Protein AF-A0A9Y3VP28-F1 (afdb_monomer_lite)

Sequence (694 aa):
MRWFGFGFNAFGQICVQEKSGRGESSSAPHQVKISHPAELSSHVDRSRCCLKTSQIRVSWSRRASLHLEGDSCLSLAGFGESVSSEDCGISKIESRGCKDVFISESHLTLAFPDRIETWDLQKREKSPSWSMDIKTDAEGSDVNLPLVPGGYIALKPPFYCTLPGHLKARSLALGAEHAVLLTATGAVYSWGLGSHGQLGHGVLTSEEEPRVVEALWGMPMTHVATGGWHSACISDGGDLYVWGWNESGQLGLPSRGLRKSQQKTSQQTGELCCDTSTPPDEKLKEEEEHEDVFISIQAFPALLDVSSSCEIRAVSCGSRHTAAVTNSNMSIQFVYSHQHFVTDVYRISGNNSAKNSASTKFDTAIQGGWADRMARGIFRYHLGDLKTRVLLGSHGYVAQLNIQRGIERRKPQEIMSIKQEFNAKQFNFNKIKHDEIIFEMIKDKKGGSPLTNNAECPQPQKMVVLVNVSPLEFGHCLFVPDPAHCHPQILTKFAIHVGIEAVLLSSDSGFRVGFNSLGAFASVNHLHLHGYYLDHPLKIESKPVKPLCPEKGFYRILDFPAGFLFYAESEEVEKVAQTICEVTDFLVNDNIAHNLFLTRGSPACVQTQGEKDFCSRKGVRVALWPRISCFGAKEESAFNVALCELAGHLPFKSKKDFERMTEKDVVDVIQSYLLPEDEFHQLEQQLTEHLLCS

pLDDT: mean 76.48, std 22.38, range [27.64, 98.75]

Secondary structure (DSSP, 8-state):
--EEEEEETTTS---------S-----PPPP-EEEEEEE-------SSS----------S--EEEEE-SSS-EEEEE---TTS-TTTSTTTT---TT--EEEE-SSEEEEE-SSEEEEEETTS--SS-SEEEE----SS----PPPPPTT----------PPPPTTS-EEEEEE-SSEEEEEETTS-EEEEE--TTSTT-SSS---EEEEEE-GGGTTS-EEEEEE-SSEEEEEETT--EEEEEE-TTSTTSS--GGGHHHHHHHTTSS--------------------------SEEEEEEEE-S-TTPPEEEEEE-SSEEEEEE-S-S--EEEE-GGG----EE---SS-----SPPPHHHHHHHHHHHHHHHTT-SSS---PPEEEEPSSSS--EEEE-HHHHHHSPPPP----TTPPP-TTS--GGG--GGGEEEEEEE--TTS------S-------EEEEE-SS-SSTT-EEEEE-GGG---SS--HHHHHHHHHHHHH---TTEEEEEE-TTTT--SSS--EEEEE-SS--GGGT--EEEEEGGGTEEEE-SSSS-EEEEE-TTTHHHHHHHHHHHHHHHHHTT-EEEEEEEEE--S---S--TTGGGEE-EEEEEEEEE----S----SSS--SHHHHHTEEEES-HHHHHH--HHHHHHHHHTTBPPHHHHHHHHHHHHHHHHH-

Foldseek 3Di:
DWKWKFFKCQFLQQDPPDDDDDDDDDDDRDIDGGQAIDTDDPDDDDPPPDRDRDDRDRAFDWDWDWDDPPFTDIDIDHDDPVADCVRQLPVQPRQGQFDDWDDEPFWIWTHHPFKIFIAGSVDNDNGGPDMDTDDPDDDDDDDDDDDDPDDDDPDPDPDDDDADPVQQFDDWEDAQFKIWTAGPQQWIWMFGQQCFLQRQCQDRHGHHHTDTNVLCPPFRWDDKEYAHFKIWTATPQQWIWIWGFCCRSQRSFAHPPPPPPVVVVVVPPPDDDDDDDDDDDDDDDPPPPPPDDHDRGGNHTDTGCSDPFWRWDDKYYYHTMIMTDTDPLGFPEAEDELVLFDQWAFDDPDPDPPPDDPWGPLRCLLQVLQVVCLVVVVAQDRDDDWDWDFFDDDQRFIETEDQCLLPRPDAFDFFDFLPDDQDPVDDFPVPDDSSQWRHKYFYDPVPDDDDDDDDDPPDGWIWTKGADSSALARSKIKTATPRVVQAFQADDLVNQLVQFVSQRSTSAQQWKKKGWTQLQPDRHGGHIIIIHGDPDDGCLQEFAWADLDVVQQWTWGPPAQTWIKGKDASVCSSSNSVLVNLLSVVCSVVRWTKMKMKGQHDGNDDDDDDPPPRGTRRIIMIIMAGWGGDGDDDSPDQFRLHRQLSRRYGHGNDPVCSVPDHVVNSVVVNVVTGDDPVVSVVSSVVSSVSVVVD

Radius of gyration: 34.88 Å; chains: 1; bounding box: 85×85×104 Å

Organism: NCBI:txid303518

Structure (mmCIF, N/CA/C/O backbone):
data_AF-A0A9Y3VP28-F1
#
_entry.id   AF-A0A9Y3VP28-F1
#
loop_
_atom_site.group_PDB
_atom_site.id
_atom_site.type_symbol
_atom_site.label_atom_id
_atom_site.label_alt_id
_atom_site.label_comp_id
_atom_site.label_asym_id
_atom_site.label_entity_id
_atom_site.label_seq_id
_atom_site.pdbx_PDB_ins_code
_atom_site.Cartn_x
_atom_site.Cartn_y
_atom_site.Cartn_z
_atom_site.occupancy
_atom_site.B_iso_or_equiv
_atom_site.auth_seq_id
_atom_site.auth_comp_id
_atom_site.auth_asym_id
_atom_site.auth_atom_id
_atom_site.pdbx_PDB_model_num
ATOM 1 N N . MET A 1 1 ? 5.909 8.500 -18.424 1.00 52.12 1 MET A N 1
ATOM 2 C CA . MET A 1 1 ? 7.039 8.067 -19.268 1.00 52.12 1 MET A CA 1
ATOM 3 C C . MET A 1 1 ? 7.950 9.262 -19.455 1.00 52.12 1 MET A C 1
ATOM 5 O O . MET A 1 1 ? 7.514 10.234 -20.065 1.00 52.12 1 MET A O 1
ATOM 9 N N . ARG A 1 2 ? 9.136 9.250 -18.841 1.00 63.88 2 ARG A N 1
ATOM 10 C CA . ARG A 1 2 ? 10.119 10.323 -19.034 1.00 63.88 2 ARG A CA 1
ATOM 11 C C . ARG A 1 2 ? 10.974 9.985 -20.251 1.00 63.88 2 ARG A C 1
ATOM 13 O O . ARG A 1 2 ? 11.224 8.810 -20.527 1.00 63.88 2 ARG A O 1
ATOM 20 N N . TRP A 1 3 ? 11.368 11.016 -20.983 1.00 70.00 3 TRP A N 1
ATOM 21 C CA . TRP A 1 3 ? 12.233 10.910 -22.152 1.00 70.00 3 TRP A CA 1
ATOM 22 C C . TRP A 1 3 ? 13.555 11.567 -21.819 1.00 70.00 3 TRP A C 1
ATOM 24 O O . TRP A 1 3 ? 13.565 12.687 -21.317 1.00 70.00 3 TRP A O 1
ATOM 34 N N . PHE A 1 4 ? 14.648 10.888 -22.125 1.00 69.88 4 PHE A N 1
ATOM 35 C CA . PHE A 1 4 ? 15.988 11.417 -21.946 1.00 69.88 4 PHE A CA 1
ATOM 36 C C . PHE A 1 4 ? 16.712 11.452 -23.278 1.00 69.88 4 PHE A C 1
ATOM 38 O O . PHE A 1 4 ? 16.564 10.548 -24.103 1.00 69.88 4 PHE A O 1
ATOM 45 N N . GLY A 1 5 ? 17.487 12.511 -23.484 1.00 71.62 5 GLY A N 1
ATOM 46 C CA . GLY A 1 5 ? 18.203 12.755 -24.723 1.00 71.62 5 GLY A CA 1
ATOM 47 C C . GLY A 1 5 ? 19.582 13.357 -24.487 1.00 71.62 5 GLY A C 1
ATOM 48 O O . GLY A 1 5 ? 19.728 14.261 -23.667 1.00 71.62 5 GLY A O 1
ATOM 49 N N . PHE A 1 6 ? 20.588 12.873 -25.217 1.00 75.06 6 PHE A N 1
ATOM 50 C CA . PHE A 1 6 ? 21.959 13.393 -25.181 1.00 75.06 6 PHE A CA 1
ATOM 51 C C . PHE A 1 6 ? 22.662 13.204 -26.535 1.00 75.06 6 PHE A C 1
ATOM 53 O O . PHE A 1 6 ? 22.287 12.349 -27.336 1.00 75.06 6 PHE A O 1
ATOM 60 N N . GLY A 1 7 ? 23.654 14.045 -26.826 1.00 64.38 7 GLY A N 1
ATOM 61 C CA . GLY A 1 7 ? 24.364 14.109 -28.103 1.00 64.38 7 GLY A CA 1
ATOM 62 C C . GLY A 1 7 ? 24.171 15.413 -28.883 1.00 64.38 7 GLY A C 1
ATOM 63 O O . GLY A 1 7 ? 23.608 16.400 -28.398 1.00 64.38 7 GLY A O 1
ATOM 64 N N . PHE A 1 8 ? 24.670 15.434 -30.117 1.00 61.00 8 PHE A N 1
ATOM 65 C CA . PHE A 1 8 ? 24.697 16.615 -30.979 1.00 61.00 8 PHE A CA 1
ATOM 66 C C . PHE A 1 8 ? 23.400 16.760 -31.778 1.00 61.00 8 PHE A C 1
ATOM 68 O O . PHE A 1 8 ? 22.996 15.830 -32.477 1.00 61.00 8 PHE A O 1
ATOM 75 N N . ASN A 1 9 ? 22.778 17.945 -31.716 1.00 55.66 9 ASN A N 1
ATOM 76 C CA . ASN A 1 9 ? 21.536 18.292 -32.420 1.00 55.66 9 ASN A CA 1
ATOM 77 C C . ASN A 1 9 ? 20.401 17.266 -32.242 1.00 55.66 9 ASN A C 1
ATOM 79 O O . ASN A 1 9 ? 19.525 17.165 -33.098 1.00 55.66 9 ASN A O 1
ATOM 83 N N . ALA A 1 10 ? 20.402 16.538 -31.123 1.00 48.44 10 ALA A N 1
ATOM 84 C CA . ALA A 1 10 ? 19.583 15.351 -30.903 1.00 48.44 10 ALA A CA 1
ATOM 85 C C . ALA A 1 10 ? 18.075 15.557 -31.168 1.00 48.44 10 ALA A C 1
ATOM 87 O O . ALA A 1 10 ? 17.407 14.625 -31.600 1.00 48.44 10 ALA A O 1
ATOM 88 N N . PHE A 1 11 ? 17.543 16.775 -30.957 1.00 51.47 11 PHE A N 1
ATOM 89 C CA . PHE A 1 11 ? 16.101 17.063 -31.066 1.00 51.47 11 PHE A CA 1
ATOM 90 C C . PHE A 1 11 ? 15.734 18.443 -31.639 1.00 51.47 11 PHE A C 1
ATOM 92 O O . PHE A 1 11 ? 14.624 18.906 -31.410 1.00 51.47 11 PHE A O 1
ATOM 99 N N . GLY A 1 12 ? 16.630 19.156 -32.330 1.00 40.94 12 GLY A N 1
ATOM 100 C CA . GLY A 1 12 ? 16.311 20.418 -33.038 1.00 40.94 12 GLY A CA 1
ATOM 101 C C . GLY A 1 12 ? 15.621 21.573 -32.263 1.00 40.94 12 GLY A C 1
ATOM 102 O O . GLY A 1 12 ? 15.287 22.570 -32.890 1.00 40.94 12 GLY A O 1
ATOM 103 N N . GLN A 1 13 ? 15.387 21.479 -30.946 1.00 41.22 13 GLN A N 1
ATOM 104 C CA . GLN A 1 13 ? 14.419 22.325 -30.214 1.00 41.22 13 GLN A CA 1
ATOM 105 C C . GLN A 1 13 ? 14.938 23.079 -28.997 1.00 41.22 13 GLN A C 1
ATOM 107 O O . GLN A 1 13 ? 14.174 23.814 -28.373 1.00 41.22 13 GLN A O 1
ATOM 112 N N . ILE A 1 14 ? 16.216 22.974 -28.650 1.00 41.81 14 ILE A N 1
ATOM 113 C CA . ILE A 1 14 ? 16.781 23.843 -27.610 1.00 41.81 14 ILE A CA 1
ATOM 114 C C . ILE A 1 14 ? 17.159 25.175 -28.272 1.00 41.81 14 ILE A C 1
ATOM 116 O O . ILE A 1 14 ? 18.320 25.553 -28.363 1.00 41.81 14 ILE A O 1
ATOM 120 N N . CYS A 1 15 ? 16.167 25.880 -28.817 1.00 36.12 15 CYS A N 1
ATOM 121 C CA . CYS A 1 15 ? 16.351 27.254 -29.260 1.00 36.12 15 CYS A CA 1
ATOM 122 C C . CYS A 1 15 ? 16.294 28.142 -28.014 1.00 36.12 15 CYS A C 1
ATOM 124 O O . CYS A 1 15 ? 15.216 28.394 -27.472 1.00 36.12 15 CYS A O 1
ATOM 126 N N . VAL A 1 16 ? 17.443 28.639 -27.554 1.00 35.09 16 VAL A N 1
ATOM 127 C CA . VAL A 1 16 ? 17.457 29.812 -26.676 1.00 35.09 16 VAL A CA 1
ATOM 128 C C . VAL A 1 16 ? 17.058 30.996 -27.559 1.00 35.09 16 VAL A C 1
ATOM 130 O O . VAL A 1 16 ? 17.875 31.520 -28.308 1.00 35.09 16 VAL A O 1
ATOM 133 N N . GLN A 1 17 ? 15.779 31.382 -27.550 1.00 36.81 17 GLN A N 1
ATOM 134 C CA . GLN A 1 17 ? 15.398 32.699 -28.057 1.00 36.81 17 GLN A CA 1
ATOM 135 C C . GLN A 1 17 ? 15.939 33.739 -27.074 1.00 36.81 17 GLN A C 1
ATOM 137 O O . GLN A 1 17 ? 15.264 34.100 -26.109 1.00 36.81 17 GLN A O 1
ATOM 142 N N . GLU A 1 18 ? 17.154 34.227 -27.307 1.00 35.38 18 GLU A N 1
ATOM 143 C CA . GLU A 1 18 ? 17.530 35.523 -26.760 1.00 35.38 18 GLU A CA 1
ATOM 144 C C . GLU A 1 18 ? 16.693 36.595 -27.460 1.00 35.38 18 GLU A C 1
ATOM 146 O O . GLU A 1 18 ? 16.538 36.608 -28.685 1.00 35.38 18 GLU A O 1
ATOM 151 N N . LYS A 1 19 ? 16.087 37.479 -26.664 1.00 38.44 19 LYS A N 1
ATOM 152 C CA . LYS A 1 19 ? 15.400 38.665 -27.172 1.00 38.44 19 LYS A CA 1
ATOM 153 C C . LYS A 1 19 ? 16.420 39.522 -27.925 1.00 38.44 19 LYS A C 1
ATOM 155 O O . LYS A 1 19 ? 17.123 40.304 -27.294 1.00 38.44 19 LYS A O 1
ATOM 160 N N . SER A 1 20 ? 16.459 39.440 -29.251 1.00 34.19 20 SER A N 1
ATOM 161 C CA . SER A 1 20 ? 17.114 40.481 -30.039 1.00 34.19 20 SER A CA 1
ATOM 162 C C . SER A 1 20 ? 16.126 41.625 -30.250 1.00 34.19 20 SER A C 1
ATOM 164 O O . SER A 1 20 ? 15.091 41.485 -30.909 1.00 34.19 20 SER A O 1
ATOM 166 N N . GLY A 1 21 ? 16.419 42.760 -29.618 1.00 38.28 21 GLY A N 1
ATOM 167 C CA . GLY A 1 21 ? 15.862 44.035 -30.031 1.00 38.28 21 GLY A CA 1
ATOM 168 C C . GLY A 1 21 ? 16.340 44.348 -31.447 1.00 38.28 21 GLY A C 1
ATOM 169 O O . GLY A 1 21 ? 17.528 44.295 -31.711 1.00 38.28 21 GLY A O 1
ATOM 170 N N . ARG A 1 22 ? 15.384 44.662 -32.328 1.00 39.41 22 ARG A N 1
ATOM 171 C CA . ARG A 1 22 ? 15.528 45.316 -33.642 1.00 39.41 22 ARG A CA 1
ATOM 172 C C . ARG A 1 22 ? 16.811 45.021 -34.445 1.00 39.41 22 ARG A C 1
ATOM 174 O O . ARG A 1 22 ? 17.827 45.673 -34.254 1.00 39.41 22 ARG A O 1
ATOM 181 N N . GLY A 1 23 ? 16.630 44.254 -35.519 1.00 41.12 23 GLY A N 1
ATOM 182 C CA . GLY A 1 23 ? 17.385 44.426 -36.763 1.00 41.12 23 GLY A CA 1
ATOM 183 C C . GLY A 1 23 ? 18.104 43.168 -37.235 1.00 41.12 23 GLY A C 1
ATOM 184 O O . GLY A 1 23 ? 18.854 42.564 -36.488 1.00 41.12 23 GLY A O 1
ATOM 185 N N . GLU A 1 24 ? 17.872 42.849 -38.507 1.00 32.25 24 GLU A N 1
ATOM 186 C CA . GLU A 1 24 ? 18.580 41.878 -39.353 1.00 32.25 24 GLU A CA 1
ATOM 187 C C . GLU A 1 24 ? 18.234 40.384 -39.204 1.00 32.25 24 GLU A C 1
ATOM 189 O O . GLU A 1 24 ? 18.556 39.670 -38.259 1.00 32.25 24 GLU A O 1
ATOM 194 N N . SER A 1 25 ? 17.553 39.910 -40.247 1.00 42.25 25 SER A N 1
ATOM 195 C CA . SER A 1 25 ? 17.205 38.530 -40.540 1.00 42.25 25 SER A CA 1
ATOM 196 C C . SER A 1 25 ? 18.412 37.749 -41.077 1.00 42.25 25 SER A C 1
ATOM 198 O O . SER A 1 25 ? 18.785 37.914 -42.237 1.00 42.25 25 SER A O 1
ATOM 200 N N . SER A 1 26 ? 18.950 36.819 -40.286 1.00 34.56 26 SER A N 1
ATOM 201 C CA . SER A 1 26 ? 19.566 35.592 -40.814 1.00 34.56 26 SER A CA 1
ATOM 202 C C . SER A 1 26 ? 19.289 34.424 -39.857 1.00 34.56 26 SER A C 1
ATOM 204 O O . SER A 1 26 ? 19.883 34.287 -38.792 1.00 34.56 26 SER A O 1
ATOM 206 N N . SER A 1 27 ? 18.296 33.596 -40.184 1.00 38.31 27 SER A N 1
ATOM 207 C CA . SER A 1 27 ? 17.898 32.447 -39.363 1.00 38.31 27 SER A CA 1
ATOM 208 C C . SER A 1 27 ? 18.615 31.178 -39.833 1.00 38.31 27 SER A C 1
ATOM 210 O O . SER A 1 27 ? 18.042 30.374 -40.567 1.00 38.31 27 SER A O 1
ATOM 212 N N . ALA A 1 28 ? 19.868 30.988 -39.417 1.00 37.25 28 ALA A N 1
ATOM 213 C CA . ALA A 1 28 ? 20.510 29.674 -39.455 1.00 37.25 28 ALA A CA 1
ATOM 214 C C . ALA A 1 28 ? 20.309 28.981 -38.089 1.00 37.25 28 ALA A C 1
ATOM 216 O O . ALA A 1 28 ? 20.634 29.587 -37.062 1.00 37.25 28 ALA A O 1
ATOM 217 N N . PRO A 1 29 ? 19.780 27.741 -38.028 1.00 45.50 29 PRO A N 1
ATOM 218 C CA . PRO A 1 29 ? 19.548 27.054 -36.759 1.00 45.50 29 PRO A CA 1
ATOM 219 C C . PRO A 1 29 ? 20.875 26.863 -36.010 1.00 45.50 29 PRO A C 1
ATOM 221 O O . PRO A 1 29 ? 21.825 26.283 -36.537 1.00 45.50 29 PRO A O 1
ATOM 224 N N . HIS A 1 30 ? 20.960 27.388 -34.786 1.00 46.62 30 HIS A N 1
ATOM 225 C CA . HIS A 1 30 ? 22.146 27.255 -33.940 1.00 46.62 30 HIS A CA 1
ATOM 226 C C . HIS A 1 30 ? 22.311 25.803 -33.467 1.00 46.62 30 HIS A C 1
ATOM 228 O O . HIS A 1 30 ? 21.348 25.157 -33.057 1.00 46.62 30 HIS A O 1
ATOM 234 N N . GLN A 1 31 ? 23.538 25.284 -33.552 1.00 51.28 31 GLN A N 1
ATOM 235 C CA . GLN A 1 31 ? 23.872 23.910 -33.168 1.00 51.28 31 GLN A CA 1
ATOM 236 C C . GLN A 1 31 ? 23.899 23.777 -31.639 1.00 51.28 31 GLN A C 1
ATOM 238 O O . GLN A 1 31 ? 24.556 24.574 -30.970 1.00 51.28 31 GLN A O 1
ATOM 243 N N . VAL A 1 32 ? 23.231 22.759 -31.089 1.00 54.53 32 VAL A N 1
ATOM 244 C CA . VAL A 1 32 ? 23.188 22.498 -29.639 1.00 54.53 32 VAL A CA 1
ATOM 245 C C . VAL A 1 32 ? 23.754 21.117 -29.337 1.00 54.53 32 VAL A C 1
ATOM 247 O O . VAL A 1 32 ? 23.368 20.123 -29.954 1.00 54.53 32 VAL A O 1
ATOM 250 N N . LYS A 1 33 ? 24.662 21.052 -28.360 1.00 55.56 33 LYS A N 1
ATOM 251 C CA . LYS A 1 33 ? 25.277 19.816 -27.871 1.00 55.56 33 LYS A CA 1
ATOM 252 C C . LYS A 1 33 ? 24.864 19.585 -26.419 1.00 55.56 33 LYS A C 1
ATOM 254 O O . LYS A 1 33 ? 25.115 20.446 -25.581 1.00 55.56 33 LYS A O 1
ATOM 259 N N . ILE A 1 34 ? 24.269 18.430 -26.128 1.00 58.41 34 ILE A N 1
ATOM 260 C CA . ILE A 1 34 ? 23.939 18.002 -24.762 1.00 58.41 34 ILE A CA 1
ATOM 261 C C . ILE A 1 34 ? 24.888 16.858 -24.402 1.00 58.41 34 ILE A C 1
ATOM 263 O O . ILE A 1 34 ? 24.844 15.812 -25.039 1.00 58.41 34 ILE A O 1
ATOM 267 N N . SER A 1 35 ? 25.777 17.049 -23.431 1.00 57.56 35 SER A N 1
ATOM 268 C CA . SER A 1 35 ? 26.809 16.056 -23.086 1.00 57.56 35 SER A CA 1
ATOM 269 C C . SER A 1 35 ? 26.454 15.145 -21.913 1.00 57.56 35 SER A C 1
ATOM 271 O O . SER A 1 35 ? 27.238 14.260 -21.608 1.00 57.56 35 SER A O 1
ATOM 273 N N . HIS A 1 36 ? 25.309 15.358 -21.266 1.00 62.25 36 HIS A N 1
ATOM 274 C CA . HIS A 1 36 ? 24.813 14.557 -20.145 1.00 62.25 36 HIS A CA 1
ATOM 275 C C . HIS A 1 36 ? 23.334 14.224 -20.381 1.00 62.25 36 HIS A C 1
ATOM 277 O O . HIS A 1 36 ? 22.666 14.993 -21.077 1.00 62.25 36 HIS A O 1
ATOM 283 N N . PRO A 1 37 ? 22.793 13.124 -19.832 1.00 68.44 37 PRO A N 1
ATOM 284 C CA . PRO A 1 37 ? 21.380 12.794 -19.989 1.00 68.44 37 PRO A CA 1
ATOM 285 C C . PRO A 1 37 ? 20.471 13.944 -19.539 1.00 68.44 37 PRO A C 1
ATOM 287 O O . PRO A 1 37 ? 20.500 14.349 -18.380 1.00 68.44 37 PRO A O 1
ATOM 290 N N . ALA A 1 38 ? 19.668 14.485 -20.457 1.00 65.06 38 ALA A N 1
ATOM 291 C CA . ALA A 1 38 ? 18.733 15.568 -20.162 1.00 65.06 38 ALA A CA 1
ATOM 292 C C . ALA A 1 38 ? 17.286 15.096 -20.331 1.00 65.06 38 ALA A C 1
ATOM 294 O O . ALA A 1 38 ? 16.940 14.526 -21.369 1.00 65.06 38 ALA A O 1
ATOM 295 N N . GLU A 1 39 ? 16.444 15.349 -19.325 1.00 64.50 39 GLU A N 1
ATOM 296 C CA . GLU A 1 39 ? 15.008 15.067 -19.393 1.00 64.50 39 GLU A CA 1
ATOM 297 C C . GLU A 1 39 ? 14.310 16.034 -20.365 1.00 64.50 39 GLU A C 1
ATOM 299 O O . GLU A 1 39 ? 14.478 17.253 -20.294 1.00 64.50 39 GLU A O 1
ATOM 304 N N . LEU A 1 40 ? 13.496 15.493 -21.268 1.00 60.97 40 LEU A N 1
ATOM 305 C CA . LEU 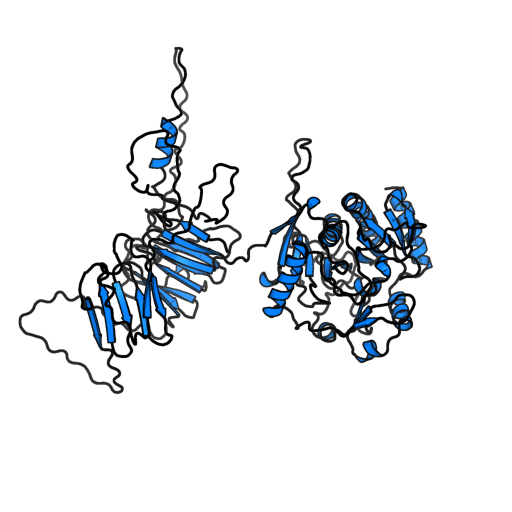A 1 40 ? 12.695 16.241 -22.233 1.00 60.97 40 LEU A CA 1
ATOM 306 C C . LEU A 1 40 ? 11.248 16.320 -21.721 1.00 60.97 40 LEU A C 1
ATOM 308 O O . LEU A 1 40 ? 10.504 15.341 -21.797 1.00 60.97 40 LEU A O 1
ATOM 312 N N . SER A 1 41 ? 10.836 17.475 -21.184 1.00 49.59 41 SER A N 1
ATOM 313 C CA . SER A 1 41 ? 9.482 17.684 -20.650 1.00 49.59 41 SER A CA 1
ATOM 314 C C . SER A 1 41 ? 8.542 18.370 -21.656 1.00 49.59 41 SER A C 1
ATOM 316 O O . SER A 1 41 ? 8.933 19.252 -22.425 1.00 49.59 41 SER A O 1
ATOM 318 N N . SER A 1 42 ? 7.262 17.979 -21.639 1.00 40.25 42 SER A N 1
ATOM 319 C CA . SER A 1 42 ? 6.181 18.593 -22.429 1.00 40.25 42 SER A CA 1
ATOM 320 C C . SER A 1 42 ? 5.452 19.735 -21.700 1.00 40.25 42 SER A C 1
ATOM 322 O O . SER A 1 42 ? 4.480 20.274 -22.228 1.00 40.25 42 SER A O 1
ATOM 324 N N . HIS A 1 43 ? 5.862 20.087 -20.475 1.00 34.81 43 HIS A N 1
ATOM 325 C CA . HIS A 1 43 ? 5.188 21.092 -19.651 1.00 34.81 43 HIS A CA 1
ATOM 326 C C . HIS A 1 43 ? 5.803 22.484 -19.839 1.00 34.81 43 HIS A C 1
ATOM 328 O O . HIS A 1 43 ? 6.942 22.741 -19.459 1.00 34.81 43 HIS A O 1
ATOM 334 N N . VAL A 1 44 ? 5.006 23.403 -20.390 1.00 31.77 44 VAL A N 1
ATOM 335 C CA . VAL A 1 44 ? 5.311 24.837 -20.452 1.00 31.77 44 VAL A CA 1
ATOM 336 C C . VAL A 1 44 ? 5.082 25.442 -19.066 1.00 31.77 44 VAL A C 1
ATOM 338 O O . VAL A 1 44 ? 3.965 25.841 -18.741 1.00 31.77 44 VAL A O 1
ATOM 341 N N . ASP A 1 45 ? 6.126 25.514 -18.244 1.00 27.67 45 ASP A N 1
ATOM 342 C CA . ASP A 1 45 ? 6.100 26.324 -17.025 1.00 27.67 45 ASP A CA 1
ATOM 343 C C . ASP A 1 45 ? 6.471 27.778 -17.373 1.00 27.67 45 ASP A C 1
ATOM 345 O O . ASP A 1 45 ? 7.405 28.043 -18.132 1.00 27.67 45 ASP A O 1
ATOM 349 N N . ARG A 1 46 ? 5.684 28.749 -16.898 1.00 33.47 46 ARG A N 1
ATOM 350 C CA . ARG A 1 46 ? 5.789 30.168 -17.296 1.00 33.47 46 ARG A CA 1
ATOM 351 C C . ARG A 1 46 ? 6.577 31.031 -16.311 1.00 33.47 46 ARG A C 1
ATOM 353 O O . ARG A 1 46 ? 6.599 32.246 -16.491 1.00 33.47 46 ARG A O 1
ATOM 360 N N . SER A 1 47 ? 7.205 30.457 -15.283 1.00 33.81 47 SER A N 1
ATOM 361 C CA . SER A 1 47 ? 7.603 31.256 -14.114 1.00 33.81 47 SER A CA 1
ATOM 362 C C . SER A 1 47 ? 9.080 31.258 -13.706 1.00 33.81 47 SER A C 1
ATOM 364 O O . SER A 1 47 ? 9.434 32.070 -12.854 1.00 33.81 47 SER A O 1
ATOM 366 N N . ARG A 1 48 ? 9.991 30.486 -14.317 1.00 29.88 48 ARG A N 1
ATOM 367 C CA . ARG A 1 48 ? 11.435 30.582 -13.996 1.00 29.88 48 ARG A CA 1
ATOM 368 C C . ARG A 1 48 ? 12.336 30.203 -15.164 1.00 29.88 48 ARG A C 1
ATOM 370 O O . ARG A 1 48 ? 12.598 29.027 -15.352 1.00 29.88 48 ARG A O 1
ATOM 377 N N . CYS A 1 49 ? 12.830 31.197 -15.909 1.00 35.59 49 CYS A N 1
ATOM 378 C CA . CYS A 1 49 ? 13.876 31.046 -16.938 1.00 35.59 49 CYS A CA 1
ATOM 379 C C . CYS A 1 49 ? 13.779 29.717 -17.725 1.00 35.59 49 CYS A C 1
ATOM 381 O O . CYS A 1 49 ? 14.675 28.880 -17.692 1.00 35.59 49 CYS A O 1
ATOM 383 N N . CYS A 1 50 ? 12.620 29.476 -18.344 1.00 30.44 50 CYS A N 1
ATOM 384 C CA . CYS A 1 50 ? 12.292 28.194 -18.958 1.00 30.44 50 CYS A CA 1
ATOM 385 C C . CYS A 1 50 ? 12.549 28.247 -20.469 1.00 30.44 50 CYS A C 1
ATOM 387 O O . CYS A 1 50 ? 11.985 29.092 -21.172 1.00 30.44 50 CYS A O 1
ATOM 389 N N . LEU A 1 51 ? 13.353 27.307 -20.971 1.00 35.78 51 LEU A N 1
ATOM 390 C CA . LEU A 1 51 ? 13.389 26.927 -22.384 1.00 35.78 51 LEU A CA 1
ATOM 391 C C . LEU A 1 51 ? 11.956 26.595 -22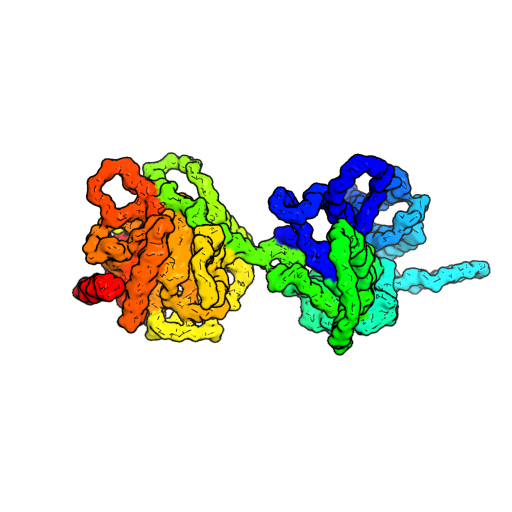.834 1.00 35.78 51 LEU A C 1
ATOM 393 O O . LEU A 1 51 ? 11.329 25.679 -22.306 1.00 35.78 51 LEU A O 1
ATOM 397 N N . LYS A 1 52 ? 11.406 27.362 -23.781 1.00 33.22 52 LYS A N 1
ATOM 398 C CA . LYS A 1 52 ? 10.065 27.117 -24.330 1.00 33.22 52 LYS A CA 1
ATOM 399 C C . LYS A 1 52 ? 10.121 25.942 -25.308 1.00 33.22 52 LYS A C 1
ATOM 401 O O . LYS A 1 52 ? 10.425 26.131 -26.483 1.00 33.22 52 LYS A O 1
ATOM 406 N N . THR A 1 53 ? 9.787 24.741 -24.849 1.00 40.12 53 THR A N 1
ATOM 407 C CA . THR A 1 53 ? 9.582 23.572 -25.714 1.00 40.12 53 THR A CA 1
ATOM 408 C C . THR A 1 53 ? 8.250 23.707 -26.454 1.00 40.12 53 THR A C 1
ATOM 410 O O . THR A 1 53 ? 7.192 23.291 -25.991 1.00 40.12 53 THR A O 1
ATOM 413 N N . SER A 1 54 ? 8.282 24.340 -27.627 1.00 32.41 54 SER A N 1
ATOM 414 C CA . SER A 1 54 ? 7.144 24.345 -28.553 1.00 32.41 54 SER A CA 1
ATOM 415 C C . SER A 1 54 ? 7.423 23.354 -29.682 1.00 32.41 54 SER A C 1
ATOM 417 O O . SER A 1 54 ? 8.252 23.616 -30.542 1.00 32.41 54 SER A O 1
ATOM 419 N N . GLN A 1 55 ? 6.708 22.224 -29.631 1.00 35.66 55 GLN A N 1
ATOM 420 C CA . GLN A 1 55 ? 6.674 21.107 -30.590 1.00 35.66 55 GLN A CA 1
ATOM 421 C C . GLN A 1 55 ? 7.912 20.210 -30.671 1.00 35.66 55 GLN A C 1
ATOM 423 O O . GLN A 1 55 ? 8.818 20.500 -31.443 1.00 35.66 55 GLN A O 1
ATOM 428 N N . ILE A 1 56 ? 7.838 19.033 -30.024 1.00 39.12 56 ILE A N 1
ATOM 429 C CA . ILE A 1 56 ? 8.715 17.876 -30.284 1.00 39.12 56 ILE A CA 1
ATOM 430 C C . ILE A 1 56 ? 8.539 17.402 -31.734 1.00 39.12 56 ILE A C 1
ATOM 432 O O . ILE A 1 56 ? 7.676 16.583 -32.031 1.00 39.12 56 ILE A O 1
ATOM 436 N N . ARG A 1 57 ? 9.367 17.906 -32.653 1.00 36.00 57 ARG A N 1
ATOM 437 C CA . ARG A 1 57 ? 9.647 17.273 -33.944 1.00 36.00 57 ARG A CA 1
ATOM 438 C C . ARG A 1 57 ? 10.830 16.322 -33.796 1.00 36.00 57 ARG A C 1
ATOM 440 O O . ARG A 1 57 ? 11.962 16.752 -33.581 1.00 36.00 57 ARG A O 1
ATOM 447 N N . VAL A 1 58 ? 10.553 15.026 -33.913 1.00 37.78 58 VAL A N 1
ATOM 448 C CA . VAL A 1 58 ? 11.577 13.984 -34.050 1.00 37.78 58 VAL A CA 1
ATOM 449 C C . VAL A 1 58 ? 12.295 14.244 -35.369 1.00 37.78 58 VAL A C 1
ATOM 451 O O . VAL A 1 58 ? 11.667 14.235 -36.425 1.00 37.78 58 VAL A O 1
ATOM 454 N N . SER A 1 59 ? 13.587 14.537 -35.321 1.00 40.94 59 SER A N 1
ATOM 455 C CA . SER A 1 59 ? 14.374 14.747 -36.528 1.00 40.94 59 SER A CA 1
ATOM 456 C C . SER A 1 59 ? 15.695 14.009 -36.374 1.00 40.94 59 SER A C 1
ATOM 458 O O . SER A 1 59 ? 16.318 14.078 -35.318 1.00 40.94 59 SER A O 1
ATOM 460 N N . TRP A 1 60 ? 16.088 13.318 -37.446 1.00 46.03 60 TRP A N 1
ATOM 461 C CA . TRP A 1 60 ? 17.375 12.649 -37.687 1.00 46.03 60 TRP A CA 1
ATOM 462 C C . TRP A 1 60 ? 17.585 11.192 -37.228 1.00 46.03 60 TRP A C 1
ATOM 464 O O . TRP A 1 60 ? 18.702 10.702 -37.392 1.00 46.03 60 TRP A O 1
ATOM 474 N N . SER A 1 61 ? 16.577 10.452 -36.748 1.00 50.31 61 SER A N 1
ATOM 475 C CA . SER A 1 61 ? 16.648 8.977 -36.758 1.00 50.31 61 SER A CA 1
ATOM 476 C C . SER A 1 61 ? 15.940 8.443 -38.004 1.00 50.31 61 SER A C 1
ATOM 478 O O . SER A 1 61 ? 14.754 8.699 -38.220 1.00 50.31 61 SER A O 1
ATOM 480 N N . ARG A 1 62 ? 16.683 7.750 -38.877 1.00 58.31 62 ARG A N 1
ATOM 481 C CA . ARG A 1 62 ? 16.089 7.094 -40.047 1.00 58.31 62 ARG A CA 1
ATOM 482 C C . ARG A 1 62 ? 15.355 5.856 -39.563 1.00 58.31 62 ARG A C 1
ATOM 484 O O . ARG A 1 62 ? 15.956 5.000 -38.921 1.00 58.31 62 ARG A O 1
ATOM 491 N N . ARG A 1 63 ? 14.063 5.764 -39.857 1.00 61.34 63 ARG A N 1
ATOM 492 C CA . ARG A 1 63 ? 13.245 4.599 -39.517 1.00 61.34 63 ARG A CA 1
ATOM 493 C C . ARG A 1 63 ? 12.603 4.042 -40.773 1.00 61.34 63 ARG A C 1
ATOM 495 O O . ARG A 1 63 ? 12.073 4.805 -41.576 1.00 61.34 63 ARG A O 1
ATOM 502 N N . ALA A 1 64 ? 12.612 2.720 -40.882 1.00 66.81 64 ALA A N 1
ATOM 503 C CA . ALA A 1 64 ? 11.810 1.968 -41.828 1.00 66.81 64 ALA A CA 1
ATOM 504 C C . ALA A 1 64 ? 10.812 1.102 -41.062 1.00 66.81 64 ALA A C 1
ATOM 506 O O . ALA A 1 64 ? 11.141 0.521 -40.030 1.00 66.81 64 ALA A O 1
ATOM 507 N N . SER A 1 65 ? 9.578 1.062 -41.543 1.00 69.56 65 SER A N 1
ATOM 508 C CA . SER A 1 65 ? 8.505 0.247 -40.979 1.00 69.56 65 SER A CA 1
ATOM 509 C C . SER A 1 65 ? 7.702 -0.375 -42.105 1.00 69.56 65 SER A C 1
ATOM 511 O O . SER A 1 65 ? 7.338 0.316 -43.054 1.00 69.56 65 SER A O 1
ATOM 513 N N . LEU A 1 66 ? 7.432 -1.671 -41.982 1.00 72.25 66 LEU A N 1
ATOM 514 C CA . LEU A 1 66 ? 6.627 -2.432 -42.924 1.00 72.25 66 LEU A CA 1
ATOM 515 C C . LEU A 1 66 ? 5.235 -2.658 -42.324 1.00 72.25 66 LEU A C 1
ATOM 517 O O . LEU A 1 66 ? 5.114 -3.214 -41.233 1.00 72.25 66 LEU A O 1
ATOM 521 N N . HIS A 1 67 ? 4.190 -2.219 -43.022 1.00 70.31 67 HIS A N 1
ATOM 522 C CA . HIS A 1 67 ? 2.801 -2.474 -42.635 1.00 70.31 67 HIS A CA 1
ATOM 523 C C . HIS A 1 67 ? 2.264 -3.660 -43.439 1.00 70.31 67 HIS A C 1
ATOM 525 O O . HIS A 1 67 ? 2.288 -3.607 -44.662 1.00 70.31 67 HIS A O 1
ATOM 531 N N . LEU A 1 68 ? 1.800 -4.719 -42.766 1.00 58.78 68 LEU A N 1
ATOM 532 C CA . LEU A 1 68 ? 1.428 -6.002 -43.388 1.00 58.78 68 LEU A CA 1
ATOM 533 C C . LEU A 1 68 ? -0.084 -6.172 -43.663 1.00 58.78 68 LEU A C 1
ATOM 535 O O . LEU A 1 68 ? -0.521 -7.272 -43.992 1.00 58.78 68 LEU A O 1
ATOM 539 N N . GLU A 1 69 ? -0.904 -5.123 -43.534 1.00 51.34 69 GLU A N 1
ATOM 540 C CA . GLU A 1 69 ? -2.352 -5.212 -43.789 1.00 51.34 69 GLU A CA 1
ATOM 541 C C . GLU A 1 69 ? -2.704 -4.857 -45.247 1.00 51.34 69 GLU A C 1
ATOM 543 O O . GLU A 1 69 ? -2.556 -3.715 -45.680 1.00 51.34 69 GLU A O 1
ATOM 548 N N . GLY A 1 70 ? -3.207 -5.841 -46.004 1.00 60.00 70 GLY A N 1
ATOM 549 C CA . GLY A 1 70 ? -3.748 -5.672 -47.361 1.00 60.00 70 GLY A CA 1
ATOM 550 C C . GLY A 1 70 ? -2.681 -5.609 -48.460 1.00 60.00 70 GLY A C 1
ATOM 551 O O . GLY A 1 70 ? -2.456 -6.602 -49.146 1.00 60.00 70 GLY A O 1
ATOM 552 N N . ASP A 1 71 ? -2.028 -4.456 -48.602 1.00 57.22 71 ASP A N 1
ATOM 553 C CA . ASP A 1 71 ? -0.909 -4.205 -49.519 1.00 57.22 71 ASP A CA 1
ATOM 554 C C . ASP A 1 71 ? 0.309 -3.811 -48.671 1.00 57.22 71 ASP A C 1
ATOM 556 O O . ASP A 1 71 ? 0.281 -2.764 -48.022 1.00 57.22 71 ASP A O 1
ATOM 560 N N . SER A 1 72 ? 1.373 -4.628 -48.655 1.00 55.84 72 SER A N 1
ATOM 561 C CA . SER A 1 72 ? 2.573 -4.321 -47.864 1.00 55.84 72 SER A CA 1
ATOM 562 C C . SER A 1 72 ? 3.129 -2.944 -48.242 1.00 55.84 72 SER A C 1
ATOM 564 O O . SER A 1 72 ? 3.622 -2.769 -49.356 1.00 55.84 72 SER A O 1
ATOM 566 N N . CYS A 1 73 ? 3.043 -1.972 -47.330 1.00 63.81 73 CYS A N 1
ATOM 567 C CA . CYS A 1 73 ? 3.483 -0.598 -47.571 1.00 63.81 73 CYS A CA 1
ATOM 568 C C . CYS A 1 73 ? 4.682 -0.264 -46.679 1.00 63.81 73 CYS A C 1
ATOM 570 O O . CYS A 1 73 ? 4.612 -0.367 -45.448 1.00 63.81 73 CYS A O 1
ATOM 572 N N . LEU A 1 74 ? 5.792 0.116 -47.315 1.00 72.31 74 LEU A N 1
ATOM 573 C CA . LEU A 1 74 ? 6.991 0.604 -46.647 1.00 72.31 74 LEU A CA 1
ATOM 574 C C . LEU A 1 74 ? 6.820 2.080 -46.257 1.00 72.31 74 LEU A C 1
ATOM 576 O O . LEU A 1 74 ? 6.754 2.959 -47.113 1.00 72.31 74 LEU A O 1
ATOM 580 N N . SER A 1 75 ? 6.845 2.351 -44.955 1.00 65.62 75 SER A N 1
ATOM 581 C CA . SER A 1 75 ? 6.864 3.701 -44.389 1.00 65.62 75 SER A CA 1
ATOM 582 C C . SER A 1 75 ? 8.278 4.065 -43.941 1.00 65.62 75 SER A C 1
ATOM 584 O O . SER A 1 75 ? 8.870 3.370 -43.110 1.00 65.62 75 SER A O 1
ATOM 586 N N . LEU A 1 76 ? 8.803 5.175 -44.463 1.00 63.09 76 LEU A N 1
ATOM 587 C CA . LEU A 1 76 ? 10.125 5.712 -44.145 1.00 63.09 76 LEU A CA 1
ATOM 588 C C . LEU A 1 76 ? 9.998 7.070 -43.446 1.00 63.09 76 LEU A C 1
ATOM 590 O O . LEU A 1 76 ? 9.266 7.942 -43.906 1.00 63.09 76 LEU A O 1
ATOM 594 N N . ALA A 1 77 ? 10.720 7.266 -42.343 1.00 56.19 77 ALA A N 1
ATOM 595 C CA . ALA A 1 77 ? 10.722 8.515 -41.577 1.00 56.19 77 ALA A CA 1
ATOM 596 C C . ALA A 1 77 ? 12.154 9.011 -41.313 1.00 56.19 77 ALA A C 1
ATOM 598 O O . ALA A 1 77 ? 13.080 8.206 -41.221 1.00 56.19 77 ALA A O 1
ATOM 599 N N . GLY A 1 78 ? 12.327 10.334 -41.175 1.00 53.56 78 GLY A N 1
ATOM 600 C CA . GLY A 1 78 ? 13.617 10.961 -40.838 1.00 53.56 78 GLY A CA 1
ATOM 601 C C . GLY A 1 78 ? 14.438 11.503 -42.021 1.00 53.56 78 GLY A C 1
ATOM 602 O O . GLY A 1 78 ? 15.639 11.718 -41.870 1.00 53.56 78 GLY A O 1
ATOM 603 N N . PHE A 1 79 ? 13.810 11.741 -43.177 1.00 55.47 79 PHE A N 1
ATOM 604 C CA . PHE A 1 79 ? 14.409 12.366 -44.365 1.00 55.47 79 PHE A CA 1
ATOM 605 C C . PHE A 1 79 ? 14.012 13.860 -44.393 1.00 55.47 79 PHE A C 1
ATOM 607 O O . PHE A 1 79 ? 12.861 14.184 -44.116 1.00 55.47 79 PHE A O 1
ATOM 614 N N . GLY A 1 80 ? 14.959 14.782 -44.604 1.00 42.91 80 GLY A N 1
ATOM 615 C CA . GLY A 1 80 ? 14.750 16.226 -44.376 1.00 42.91 80 GLY A CA 1
ATOM 616 C C . GLY A 1 80 ? 13.733 16.914 -45.309 1.00 42.91 80 GLY A C 1
ATOM 617 O O . GLY A 1 80 ? 13.580 16.523 -46.460 1.00 42.91 80 GLY A O 1
ATOM 618 N N . GLU A 1 81 ? 13.106 18.001 -44.826 1.00 37.19 81 GLU A N 1
ATOM 619 C CA . GLU A 1 81 ? 12.101 18.842 -45.528 1.00 37.19 81 GLU A CA 1
ATOM 620 C C . GLU A 1 81 ? 12.605 19.541 -46.811 1.00 37.19 81 GLU A C 1
ATOM 622 O O . GLU A 1 81 ? 11.808 20.127 -47.537 1.00 37.19 81 GLU A O 1
ATOM 627 N N . SER A 1 82 ? 13.901 19.481 -47.142 1.00 36.88 82 SER A N 1
ATOM 628 C CA . SER A 1 82 ? 14.412 20.003 -48.421 1.00 36.88 82 SER A CA 1
ATOM 629 C C . SER A 1 82 ? 14.205 19.044 -49.594 1.00 36.88 82 SER A C 1
ATOM 631 O O . SER A 1 82 ? 14.708 19.291 -50.688 1.00 36.88 82 SER A O 1
ATOM 633 N N . VAL A 1 83 ? 13.526 17.925 -49.360 1.00 37.09 83 VAL A N 1
ATOM 634 C CA . VAL A 1 83 ? 13.253 16.920 -50.372 1.00 37.09 83 VAL A CA 1
ATOM 635 C C . VAL A 1 83 ? 11.756 16.667 -50.337 1.00 37.09 83 VAL A C 1
ATOM 637 O O . VAL A 1 83 ? 11.240 16.016 -49.430 1.00 37.09 83 VAL A O 1
ATOM 640 N N . SER A 1 84 ? 11.041 17.242 -51.304 1.00 34.81 84 SER A N 1
ATOM 641 C CA . SER A 1 84 ? 9.665 16.840 -51.583 1.00 34.81 84 SER A CA 1
ATOM 642 C C . SER A 1 84 ? 9.629 15.309 -51.722 1.00 34.81 84 SER A C 1
ATOM 644 O O . SER A 1 84 ? 10.622 14.699 -52.127 1.00 34.81 84 SER A O 1
ATOM 646 N N . SER A 1 85 ? 8.516 14.648 -51.397 1.00 39.78 85 SER A N 1
ATOM 647 C CA . SER A 1 85 ? 8.402 13.184 -51.532 1.00 39.78 85 SER A CA 1
ATOM 648 C C . SER A 1 85 ? 8.658 12.673 -52.962 1.00 39.78 85 SER A C 1
ATOM 650 O O . SER A 1 85 ? 8.747 11.469 -53.176 1.00 39.78 85 SER A O 1
ATOM 652 N N . GLU A 1 86 ? 8.795 13.570 -53.941 1.00 42.09 86 GLU A N 1
ATOM 653 C CA . GLU A 1 86 ? 9.163 13.283 -55.326 1.00 42.09 86 GLU A CA 1
ATOM 654 C C . GLU A 1 86 ? 10.688 13.344 -55.595 1.00 42.09 86 GLU A C 1
ATOM 656 O O . GLU A 1 86 ? 11.147 12.750 -56.569 1.00 42.09 86 GLU A O 1
ATOM 661 N N . ASP A 1 87 ? 11.494 13.980 -54.730 1.00 42.22 87 ASP A N 1
ATOM 662 C CA . ASP A 1 87 ? 12.929 14.257 -54.959 1.00 42.22 87 ASP A CA 1
ATOM 663 C C . ASP A 1 87 ? 13.911 13.281 -54.273 1.00 42.22 87 ASP A C 1
ATOM 665 O O . ASP A 1 87 ? 15.108 13.250 -54.595 1.00 42.22 87 ASP A O 1
ATOM 669 N N . CYS A 1 88 ? 13.433 12.466 -53.332 1.00 43.72 88 CYS A N 1
ATOM 670 C CA . CYS A 1 88 ? 14.136 11.273 -52.867 1.00 43.72 88 CYS A CA 1
ATOM 671 C C . CYS A 1 88 ? 13.698 10.159 -53.817 1.00 43.72 88 CYS A C 1
ATOM 673 O O . CYS A 1 88 ? 12.515 9.829 -53.826 1.00 43.72 88 CYS A O 1
ATOM 675 N N . GLY A 1 89 ? 14.605 9.539 -54.584 1.00 47.75 89 GLY A N 1
ATOM 676 C CA . GLY A 1 89 ? 14.304 8.448 -55.543 1.00 47.75 89 GLY A CA 1
ATOM 677 C C . GLY A 1 89 ? 13.640 7.184 -54.954 1.00 47.75 89 GLY A C 1
ATOM 678 O O . GLY A 1 89 ? 13.525 6.167 -55.624 1.00 47.75 89 GLY A O 1
ATOM 679 N N . ILE A 1 90 ? 13.196 7.272 -53.705 1.00 51.12 90 ILE A N 1
ATOM 680 C CA . ILE A 1 90 ? 12.591 6.283 -52.827 1.00 51.12 90 ILE A CA 1
ATOM 681 C C . ILE A 1 90 ? 11.081 6.122 -53.089 1.00 51.12 90 ILE A C 1
ATOM 683 O O . ILE A 1 90 ? 10.529 5.059 -52.822 1.00 51.12 90 ILE A O 1
ATOM 687 N N . SER A 1 91 ? 10.400 7.120 -53.669 1.00 47.69 91 SER A N 1
ATOM 688 C CA . SER A 1 91 ? 8.949 7.069 -53.953 1.00 47.69 91 SER A CA 1
ATOM 689 C C . SER A 1 91 ? 8.521 6.009 -54.981 1.00 47.69 91 SER A C 1
ATOM 691 O O . SER A 1 91 ? 7.333 5.874 -55.269 1.00 47.69 91 SER A O 1
ATOM 693 N N . LYS A 1 92 ? 9.472 5.239 -55.527 1.00 53.19 92 LYS A N 1
ATOM 694 C CA . LYS A 1 92 ? 9.246 4.154 -56.494 1.00 53.19 92 LYS A CA 1
ATOM 695 C C . LYS A 1 92 ? 9.777 2.784 -56.059 1.00 53.19 92 LYS A C 1
ATOM 697 O O . LYS A 1 92 ? 9.773 1.876 -56.884 1.00 53.19 92 LYS A O 1
ATOM 702 N N . ILE A 1 93 ? 10.225 2.612 -54.812 1.00 66.94 93 ILE A N 1
ATOM 703 C CA . ILE A 1 93 ? 10.672 1.295 -54.330 1.00 66.94 93 ILE A CA 1
ATOM 704 C C . ILE A 1 93 ? 9.442 0.395 -54.144 1.00 66.94 93 ILE A C 1
ATOM 706 O O . ILE A 1 93 ? 8.623 0.609 -53.247 1.00 66.94 93 ILE A O 1
ATOM 710 N N . GLU A 1 94 ? 9.294 -0.604 -55.015 1.00 65.75 94 GLU A N 1
ATOM 711 C CA . GLU A 1 94 ? 8.204 -1.576 -54.954 1.00 65.75 94 GLU A CA 1
ATOM 712 C C . GLU A 1 94 ? 8.415 -2.516 -53.758 1.00 65.75 94 GLU A C 1
ATOM 714 O O . GLU A 1 94 ? 9.259 -3.403 -53.772 1.00 65.75 94 GLU A O 1
ATOM 719 N N . SER A 1 95 ? 7.658 -2.289 -52.682 1.00 70.12 95 SER A N 1
ATOM 720 C CA . SER A 1 95 ? 7.783 -3.019 -51.408 1.00 70.12 95 SER A CA 1
ATOM 721 C C . SER A 1 95 ? 6.712 -4.099 -51.206 1.00 70.12 95 SER A C 1
ATOM 723 O O . SER A 1 95 ? 6.680 -4.758 -50.162 1.00 70.12 95 SER A O 1
ATOM 725 N N . ARG A 1 96 ? 5.847 -4.323 -52.208 1.00 71.06 96 ARG A N 1
ATOM 726 C CA . ARG A 1 96 ? 4.818 -5.372 -52.160 1.00 71.06 96 ARG A CA 1
ATOM 727 C C . ARG A 1 96 ? 5.476 -6.747 -52.044 1.00 71.06 96 ARG A C 1
ATOM 729 O O . ARG A 1 96 ? 6.361 -7.084 -52.821 1.00 71.06 96 ARG A O 1
ATOM 736 N N . GLY A 1 97 ? 5.026 -7.548 -51.080 1.00 71.38 97 GLY A N 1
ATOM 737 C CA . GLY A 1 97 ? 5.560 -8.895 -50.843 1.00 71.38 97 GLY A CA 1
ATOM 738 C C . GLY A 1 97 ? 6.859 -8.942 -50.031 1.00 71.38 97 GLY A C 1
ATOM 739 O O . GLY A 1 97 ? 7.355 -10.035 -49.768 1.00 71.38 97 GLY A O 1
ATOM 740 N N . CYS A 1 98 ? 7.389 -7.796 -49.595 1.00 77.00 98 CYS A N 1
ATOM 741 C CA . CYS A 1 98 ? 8.498 -7.747 -48.647 1.00 77.00 98 CYS A CA 1
ATOM 742 C C . CYS A 1 98 ? 8.091 -8.410 -47.316 1.00 77.00 98 CYS A C 1
ATOM 744 O O . CYS A 1 98 ? 6.965 -8.233 -46.844 1.00 77.00 98 CYS A O 1
ATOM 746 N N . LYS A 1 99 ? 8.996 -9.199 -46.733 1.00 77.19 99 LYS A N 1
ATOM 747 C CA . LYS A 1 99 ? 8.848 -9.900 -45.450 1.00 77.19 99 LYS A CA 1
ATOM 748 C C . LYS A 1 99 ? 9.517 -9.159 -44.299 1.00 77.19 99 LYS A C 1
ATOM 750 O O . LYS A 1 99 ? 9.026 -9.245 -43.179 1.00 77.19 99 LYS A O 1
ATOM 755 N N . ASP A 1 100 ? 10.627 -8.478 -44.567 1.00 74.06 100 ASP A N 1
ATOM 756 C CA . ASP A 1 100 ? 11.402 -7.791 -43.535 1.00 74.06 100 ASP A CA 1
ATOM 757 C C . ASP A 1 100 ? 12.170 -6.594 -44.104 1.00 74.06 100 ASP A C 1
ATOM 759 O O . ASP A 1 100 ? 12.502 -6.556 -45.291 1.00 74.06 100 ASP A O 1
ATOM 763 N N . VAL A 1 101 ? 12.456 -5.612 -43.251 1.00 78.81 101 VAL A N 1
ATOM 764 C CA . VAL A 1 101 ? 13.142 -4.380 -43.638 1.00 78.81 101 VAL A CA 1
ATOM 765 C C . VAL A 1 101 ? 14.229 -4.000 -42.643 1.00 78.81 101 VAL A C 1
ATOM 767 O O . VAL A 1 101 ? 13.995 -3.867 -41.445 1.00 78.81 101 VAL A O 1
ATOM 770 N N . PHE A 1 102 ? 15.413 -3.721 -43.178 1.00 74.38 102 PHE A N 1
ATOM 771 C CA . PHE A 1 102 ? 16.552 -3.220 -42.423 1.00 74.38 102 PHE A CA 1
ATOM 772 C C . PHE A 1 102 ? 16.985 -1.876 -42.990 1.00 74.38 102 PHE A C 1
ATOM 774 O O . PHE A 1 102 ? 17.068 -1.698 -44.203 1.00 74.38 102 PHE A O 1
ATOM 781 N N . ILE A 1 103 ? 17.268 -0.914 -42.118 1.00 71.81 103 ILE A N 1
ATOM 782 C CA . ILE A 1 103 ? 17.712 0.419 -42.524 1.00 71.81 103 ILE A CA 1
ATOM 783 C C . ILE A 1 103 ? 18.976 0.811 -41.766 1.00 71.81 103 ILE A C 1
ATOM 785 O O . ILE A 1 103 ? 19.085 0.585 -40.563 1.00 71.81 103 ILE A O 1
ATOM 789 N N . SER A 1 104 ? 19.915 1.416 -42.486 1.00 67.25 104 SER A N 1
ATOM 790 C CA . SER A 1 104 ? 21.102 2.074 -41.950 1.00 67.25 104 SER A CA 1
ATOM 791 C C . SER A 1 104 ? 21.120 3.556 -42.349 1.00 67.25 104 SER A C 1
ATOM 793 O O . SER A 1 104 ? 20.188 4.088 -42.960 1.00 67.25 104 SER A O 1
ATOM 795 N N . GLU A 1 105 ? 22.202 4.261 -42.018 1.00 64.06 105 GLU A N 1
ATOM 796 C CA . GLU A 1 105 ? 22.392 5.659 -42.422 1.00 64.06 105 GLU A CA 1
ATOM 797 C C . GLU A 1 105 ? 22.584 5.861 -43.926 1.00 64.06 105 GLU A C 1
ATOM 799 O O . GLU A 1 105 ? 22.481 6.983 -44.415 1.00 64.06 105 GLU A O 1
ATOM 804 N N . SER A 1 106 ? 22.902 4.818 -44.677 1.00 65.38 106 SER A N 1
ATOM 805 C CA . SER A 1 106 ? 23.203 4.931 -46.106 1.00 65.38 106 SER A CA 1
ATOM 806 C C . SER A 1 106 ? 22.410 3.952 -46.946 1.00 65.38 106 SER A C 1
ATOM 808 O O . SER A 1 106 ? 22.231 4.214 -48.127 1.00 65.38 106 SER A O 1
ATOM 810 N N . HIS A 1 107 ? 21.880 2.882 -46.355 1.00 72.94 107 HIS A N 1
ATOM 811 C CA . HIS A 1 107 ? 21.252 1.809 -47.105 1.00 72.94 107 HIS A CA 1
ATOM 812 C C . HIS A 1 107 ? 19.902 1.398 -46.519 1.00 72.94 107 HIS A C 1
ATOM 814 O O . HIS A 1 107 ? 19.672 1.461 -45.312 1.00 72.94 107 HIS A O 1
ATOM 820 N N . LEU A 1 108 ? 19.014 0.954 -47.399 1.00 78.56 108 LEU A N 1
ATOM 821 C CA . LEU A 1 108 ? 17.755 0.298 -47.080 1.00 78.56 108 LEU A CA 1
ATOM 822 C C . LEU A 1 108 ? 17.783 -1.094 -47.706 1.00 78.56 108 LEU A C 1
ATOM 824 O O . LEU A 1 108 ? 17.906 -1.211 -48.921 1.00 78.56 108 LEU A O 1
ATOM 828 N N . THR A 1 109 ? 17.644 -2.133 -46.894 1.00 81.31 109 THR A N 1
ATOM 829 C CA . THR A 1 109 ? 17.597 -3.521 -47.349 1.00 81.31 109 THR A CA 1
ATOM 830 C C . THR A 1 109 ? 16.195 -4.080 -47.157 1.00 81.31 109 THR A C 1
ATOM 832 O O . THR A 1 109 ? 15.649 -4.044 -46.053 1.00 81.31 109 THR A O 1
ATOM 835 N N . LEU A 1 110 ? 15.623 -4.599 -48.237 1.00 84.38 110 LEU A N 1
ATOM 836 C CA . LEU A 1 110 ? 14.327 -5.261 -48.284 1.00 84.38 110 LEU A CA 1
ATOM 837 C C . LEU A 1 110 ? 14.541 -6.757 -48.494 1.00 84.38 110 LEU A C 1
ATOM 839 O O . LEU A 1 110 ? 15.257 -7.168 -49.409 1.00 84.38 110 LEU A O 1
ATOM 843 N N . ALA A 1 111 ? 13.917 -7.567 -47.646 1.00 80.00 111 ALA A N 1
ATOM 844 C CA . ALA A 1 111 ? 13.940 -9.015 -47.763 1.00 80.00 111 ALA A CA 1
ATOM 845 C C . ALA A 1 111 ? 12.602 -9.509 -48.316 1.00 80.00 111 ALA A C 1
ATOM 847 O O . ALA A 1 111 ? 11.559 -9.322 -47.694 1.00 80.00 111 ALA A O 1
ATOM 848 N N . PHE A 1 112 ? 12.632 -10.171 -49.465 1.00 83.75 112 PHE A N 1
ATOM 849 C CA . PHE A 1 112 ? 11.493 -10.834 -50.095 1.00 83.75 112 PHE A CA 1
ATOM 850 C C . PHE A 1 112 ? 11.586 -12.358 -49.881 1.00 83.75 112 PHE A C 1
ATOM 852 O O . PHE A 1 112 ? 12.602 -12.858 -49.395 1.00 83.75 112 PHE A O 1
ATOM 859 N N . PRO A 1 113 ? 10.534 -13.139 -50.194 1.00 76.81 113 PRO A N 1
ATOM 860 C CA . PRO A 1 113 ? 10.584 -14.598 -50.089 1.00 76.81 113 PRO A CA 1
ATOM 861 C C . PRO A 1 113 ? 11.638 -15.245 -50.999 1.00 76.81 113 PRO A C 1
ATOM 863 O O . PRO A 1 113 ? 12.149 -16.306 -50.662 1.00 76.81 113 PRO A O 1
ATOM 866 N N . ASP A 1 114 ? 11.910 -14.616 -52.137 1.00 77.88 114 ASP A N 1
ATOM 867 C CA . ASP A 1 114 ? 12.687 -15.119 -53.269 1.00 77.88 114 ASP A CA 1
ATOM 868 C C . ASP A 1 114 ? 13.968 -14.319 -53.528 1.00 77.88 114 ASP A C 1
ATOM 870 O O . ASP A 1 114 ? 14.792 -14.755 -54.324 1.00 77.88 114 ASP A O 1
ATOM 874 N N . ARG A 1 115 ? 14.162 -13.163 -52.879 1.00 80.56 115 ARG A N 1
ATOM 875 C CA . ARG A 1 115 ? 15.337 -12.302 -53.081 1.00 80.56 115 ARG A CA 1
ATOM 876 C C . ARG A 1 115 ? 15.575 -11.315 -51.942 1.00 80.56 115 ARG A C 1
ATOM 878 O O . ARG A 1 115 ? 14.689 -11.035 -51.140 1.00 80.56 115 ARG A O 1
ATOM 885 N N . ILE A 1 116 ? 16.770 -10.742 -51.902 1.00 80.75 116 ILE A N 1
ATOM 886 C CA . ILE A 1 116 ? 17.142 -9.612 -51.049 1.00 80.75 116 ILE A CA 1
ATOM 887 C C . ILE A 1 116 ? 17.581 -8.471 -51.960 1.00 80.75 116 ILE A C 1
ATOM 889 O O . ILE A 1 116 ? 18.317 -8.681 -52.923 1.00 80.75 116 ILE A O 1
ATOM 893 N N . GLU A 1 117 ? 17.139 -7.258 -51.653 1.00 82.94 117 GLU A N 1
ATOM 894 C CA . GLU A 1 117 ? 17.521 -6.048 -52.373 1.00 82.94 117 GLU A CA 1
ATOM 895 C C . GLU A 1 117 ? 18.036 -4.999 -51.398 1.00 82.94 117 GLU A C 1
ATOM 897 O O . GLU A 1 117 ? 17.401 -4.721 -50.384 1.00 82.94 117 GLU A O 1
ATOM 902 N N . THR A 1 118 ? 19.158 -4.372 -51.729 1.00 81.62 118 THR A N 1
ATOM 903 C CA . THR A 1 118 ? 19.721 -3.258 -50.972 1.00 81.62 118 THR A CA 1
ATOM 904 C C . THR A 1 118 ? 19.765 -2.018 -51.852 1.00 81.62 118 THR A C 1
ATOM 906 O O . THR A 1 118 ? 20.206 -2.056 -52.998 1.00 81.62 118 THR A O 1
ATOM 909 N N . TRP A 1 119 ? 19.297 -0.909 -51.294 1.00 80.31 119 TRP A N 1
ATOM 910 C CA . TRP A 1 119 ? 19.147 0.382 -51.943 1.00 80.31 119 TRP A CA 1
ATOM 911 C C . TRP A 1 119 ? 20.044 1.401 -51.251 1.00 80.31 119 TRP A C 1
ATOM 913 O O . TRP A 1 119 ? 19.952 1.583 -50.038 1.00 80.31 119 TRP A O 1
ATOM 923 N N . ASP A 1 120 ? 20.899 2.077 -52.014 1.00 74.50 120 ASP A N 1
ATOM 924 C CA . ASP A 1 120 ? 21.707 3.194 -51.525 1.00 74.50 120 ASP A CA 1
ATOM 925 C C . ASP A 1 120 ? 20.834 4.458 -51.452 1.00 74.50 120 ASP A C 1
ATOM 927 O O . ASP A 1 120 ? 20.407 5.008 -52.466 1.00 74.50 120 ASP A O 1
ATOM 931 N N . LEU A 1 121 ? 20.565 4.924 -50.233 1.00 69.94 121 LEU A N 1
ATOM 932 C CA . LEU A 1 121 ? 19.720 6.083 -49.940 1.00 69.94 121 LEU A CA 1
ATOM 933 C C . LEU A 1 121 ? 20.370 7.418 -50.340 1.00 69.94 121 LEU A C 1
ATOM 935 O O . LEU A 1 121 ? 19.708 8.455 -50.279 1.00 69.94 121 LEU A O 1
ATOM 939 N N . GLN A 1 122 ? 21.656 7.422 -50.697 1.00 67.06 122 GLN A N 1
ATOM 940 C CA . GLN A 1 122 ? 22.385 8.609 -51.149 1.00 67.06 122 GLN A CA 1
ATOM 941 C C . GLN A 1 122 ? 22.399 8.734 -52.679 1.00 67.06 122 GLN A C 1
ATOM 943 O O . GLN A 1 122 ? 22.603 9.832 -53.202 1.00 67.06 122 GLN A O 1
ATOM 948 N N . LYS A 1 123 ? 22.148 7.639 -53.408 1.00 65.81 123 LYS A N 1
ATOM 949 C CA . LYS A 1 123 ? 22.115 7.616 -54.875 1.00 65.81 123 LYS A CA 1
ATOM 950 C C . LYS A 1 123 ? 20.689 7.769 -55.403 1.00 65.81 123 LYS A C 1
ATOM 952 O O . LYS A 1 123 ? 19.737 7.206 -54.876 1.00 65.81 123 LYS A O 1
ATOM 957 N N . ARG A 1 124 ? 20.527 8.529 -56.491 1.00 60.75 124 ARG A N 1
ATOM 958 C CA . ARG A 1 124 ? 19.243 8.704 -57.202 1.00 60.75 124 ARG A CA 1
ATOM 959 C C . ARG A 1 124 ? 19.083 7.664 -58.314 1.00 60.75 124 ARG A C 1
ATOM 961 O O . ARG A 1 124 ? 18.873 8.016 -59.473 1.00 60.75 124 ARG A O 1
ATOM 968 N N . GLU A 1 125 ? 19.229 6.390 -57.975 1.00 63.00 125 GLU A N 1
ATOM 969 C CA . GLU A 1 125 ? 19.135 5.287 -58.936 1.00 63.00 125 GLU A CA 1
ATOM 970 C C . GLU A 1 125 ? 17.778 4.576 -58.828 1.00 63.00 125 GLU A C 1
ATOM 972 O O . GLU A 1 125 ? 17.158 4.547 -57.769 1.00 63.00 125 GLU A O 1
ATOM 977 N N . LYS A 1 126 ? 17.279 4.048 -59.955 1.00 63.12 126 LYS A N 1
ATOM 978 C CA . LYS A 1 126 ? 15.977 3.347 -60.036 1.00 63.12 126 LYS A CA 1
ATOM 979 C C . LYS A 1 126 ? 16.088 1.834 -59.827 1.00 63.12 126 LYS A C 1
ATOM 981 O O . LYS A 1 126 ? 15.090 1.133 -59.950 1.00 63.12 126 LYS A O 1
ATOM 986 N N . SER A 1 127 ? 17.292 1.341 -59.573 1.00 73.56 127 SER A N 1
ATOM 987 C CA . SER A 1 127 ? 17.605 -0.066 -59.350 1.00 73.56 127 SER A CA 1
ATOM 988 C C . SER A 1 127 ? 18.295 -0.218 -57.998 1.00 73.56 127 SER A C 1
ATOM 990 O O . SER A 1 127 ? 18.981 0.718 -57.575 1.00 73.56 127 SER A O 1
ATOM 992 N N . PRO A 1 128 ? 18.156 -1.377 -57.337 1.00 79.25 128 PRO A N 1
ATOM 993 C CA . PRO A 1 128 ? 18.889 -1.643 -56.111 1.00 79.25 128 PRO A CA 1
ATOM 994 C C . PRO A 1 128 ? 20.398 -1.556 -56.379 1.00 79.25 128 PRO A C 1
ATOM 996 O O . PRO A 1 128 ? 20.879 -1.985 -57.430 1.00 79.25 128 PRO A O 1
ATOM 999 N N . SER A 1 129 ? 21.150 -1.001 -55.425 1.00 78.50 129 SER A N 1
ATOM 1000 C CA . SER A 1 129 ? 22.616 -0.959 -55.491 1.00 78.50 129 SER A CA 1
ATOM 1001 C C . SER A 1 129 ? 23.222 -2.358 -55.401 1.00 78.50 129 SER A C 1
ATOM 1003 O O . SER A 1 129 ? 24.359 -2.572 -55.821 1.00 78.50 129 SER A O 1
ATOM 1005 N N . TRP A 1 130 ? 22.455 -3.309 -54.867 1.00 79.81 130 TRP A N 1
ATOM 1006 C CA . TRP A 1 130 ? 22.813 -4.711 -54.790 1.00 79.81 130 TRP A CA 1
ATOM 1007 C C . TRP A 1 130 ? 21.560 -5.596 -54.665 1.00 79.81 130 TRP A C 1
ATOM 1009 O O . TRP A 1 130 ? 20.596 -5.214 -54.003 1.00 79.81 130 TRP A O 1
ATOM 1019 N N . SER A 1 131 ? 21.564 -6.785 -55.272 1.00 79.75 131 SER A N 1
ATOM 1020 C CA . SER A 1 131 ? 20.485 -7.770 -55.122 1.00 79.75 131 SER A CA 1
ATOM 1021 C C . SER A 1 131 ? 21.013 -9.207 -55.184 1.00 79.75 131 SER A C 1
ATOM 1023 O O . SER A 1 131 ? 22.041 -9.467 -55.814 1.00 79.75 131 SER A O 1
ATOM 1025 N N . MET A 1 132 ? 20.308 -10.131 -54.528 1.00 79.06 132 MET A N 1
ATOM 1026 C CA . MET A 1 132 ? 20.565 -11.573 -54.540 1.00 79.06 132 MET A CA 1
ATOM 1027 C C . MET A 1 132 ? 19.261 -12.354 -54.534 1.00 79.06 132 MET A C 1
ATOM 1029 O O . MET A 1 132 ? 18.409 -12.108 -53.685 1.00 79.06 132 MET A O 1
ATOM 1033 N N . ASP A 1 133 ? 19.175 -13.373 -55.381 1.00 80.06 133 ASP A N 1
ATOM 1034 C CA . ASP A 1 133 ? 18.084 -14.343 -55.349 1.00 80.06 133 ASP A CA 1
ATOM 1035 C C . ASP A 1 133 ? 18.285 -15.360 -54.213 1.00 80.06 133 ASP A C 1
ATOM 1037 O O . ASP A 1 133 ? 19.346 -15.976 -54.074 1.00 80.06 133 ASP A O 1
ATOM 1041 N N . ILE A 1 134 ? 17.246 -15.565 -53.405 1.00 73.69 134 ILE A N 1
ATOM 1042 C CA . ILE A 1 134 ? 17.163 -16.619 -52.396 1.00 73.69 134 ILE A CA 1
ATOM 1043 C C . ILE A 1 134 ? 16.646 -17.878 -53.098 1.00 73.69 134 ILE A C 1
ATOM 1045 O O . ILE A 1 134 ? 15.441 -18.070 -53.270 1.00 73.69 134 ILE A O 1
ATOM 1049 N N . LYS A 1 135 ? 17.561 -18.768 -53.496 1.00 65.19 135 LYS A N 1
ATOM 1050 C CA . LYS A 1 135 ? 17.182 -20.096 -53.994 1.00 65.19 135 LYS A CA 1
ATOM 1051 C C . LYS A 1 135 ? 16.555 -20.905 -52.861 1.00 65.19 135 LYS A C 1
ATOM 1053 O O . LYS A 1 135 ? 17.220 -21.231 -51.881 1.00 65.19 135 LYS A O 1
ATOM 1058 N N . THR A 1 136 ? 15.278 -21.244 -53.003 1.00 50.44 136 THR A N 1
ATOM 1059 C CA . THR A 1 136 ? 14.571 -22.181 -52.118 1.00 50.44 136 THR A CA 1
ATOM 1060 C C . THR A 1 136 ? 14.698 -23.603 -52.660 1.00 50.44 136 THR A C 1
ATOM 1062 O O . THR A 1 136 ? 13.705 -24.289 -52.864 1.00 50.44 136 THR A O 1
ATOM 1065 N N . ASP A 1 137 ? 15.926 -24.059 -52.906 1.00 44.19 137 ASP A N 1
ATOM 1066 C CA . ASP A 1 137 ? 16.145 -25.430 -53.360 1.00 44.19 137 ASP A CA 1
ATOM 1067 C C . ASP A 1 137 ? 16.322 -26.344 -52.144 1.00 44.19 137 ASP A C 1
ATOM 1069 O O . ASP A 1 137 ? 17.333 -26.327 -51.435 1.00 44.19 137 ASP A O 1
ATOM 1073 N N . ALA A 1 138 ? 15.285 -27.145 -51.893 1.00 48.81 138 ALA A N 1
ATOM 1074 C CA . ALA A 1 138 ? 15.480 -28.457 -51.313 1.00 48.81 138 ALA A CA 1
ATOM 1075 C C . ALA A 1 138 ? 16.362 -29.267 -52.279 1.00 48.81 138 ALA A C 1
ATOM 1077 O O . ALA A 1 138 ? 16.086 -29.308 -53.473 1.00 48.81 138 ALA A O 1
ATOM 1078 N N . GLU A 1 139 ? 17.372 -29.930 -51.718 1.00 46.50 139 GLU A N 1
ATOM 1079 C CA . GLU A 1 139 ? 18.354 -30.809 -52.371 1.00 46.50 139 GLU A CA 1
ATOM 1080 C C . GLU A 1 139 ? 19.591 -30.112 -52.963 1.00 46.50 139 GLU A C 1
ATOM 1082 O O . GLU A 1 139 ? 19.540 -29.234 -53.817 1.00 46.50 139 GLU A O 1
ATOM 1087 N N . GLY A 1 140 ? 20.748 -30.509 -52.423 1.00 52.59 140 GLY A N 1
ATOM 1088 C CA . GLY A 1 140 ? 22.035 -29.884 -52.676 1.00 52.59 140 GLY A CA 1
ATOM 1089 C C . GLY A 1 140 ? 22.611 -30.174 -54.058 1.00 52.59 140 GLY A C 1
ATOM 1090 O O . GLY A 1 140 ? 22.564 -31.295 -54.558 1.00 52.59 140 GLY A O 1
ATOM 1091 N N . SER A 1 141 ? 23.274 -29.164 -54.615 1.00 38.34 141 SER A N 1
ATOM 1092 C CA . SER A 1 141 ? 24.340 -29.347 -55.598 1.00 38.34 141 SER A CA 1
ATOM 1093 C C . SER A 1 141 ? 25.332 -28.187 -55.504 1.00 38.34 141 SER A C 1
ATOM 1095 O O . SER A 1 141 ? 24.915 -27.030 -55.414 1.00 38.34 141 SER A O 1
ATOM 1097 N N . ASP A 1 142 ? 26.628 -28.508 -55.515 1.00 45.81 142 ASP A N 1
ATOM 1098 C CA . ASP A 1 142 ? 27.744 -27.558 -55.553 1.00 45.81 142 ASP A CA 1
ATOM 1099 C C . ASP A 1 142 ? 27.608 -26.579 -56.729 1.00 45.81 142 ASP A C 1
ATOM 1101 O O . ASP A 1 142 ? 27.552 -26.979 -57.895 1.00 45.81 142 ASP A O 1
ATOM 1105 N N . VAL A 1 143 ? 27.596 -25.277 -56.438 1.00 42.09 143 VAL A N 1
ATOM 1106 C CA . VAL A 1 143 ? 27.558 -24.232 -57.468 1.00 42.09 143 VAL A CA 1
ATOM 1107 C C . VAL A 1 143 ? 28.988 -23.874 -57.878 1.00 42.09 143 VAL A C 1
ATOM 1109 O O . VAL A 1 143 ? 29.677 -23.127 -57.188 1.00 42.09 143 VAL A O 1
ATOM 1112 N N . ASN A 1 144 ? 29.422 -24.366 -59.041 1.00 44.06 144 ASN A N 1
ATOM 1113 C CA . ASN A 1 144 ? 30.573 -23.818 -59.762 1.00 44.06 144 ASN A CA 1
ATOM 1114 C C . ASN A 1 144 ? 30.169 -22.498 -60.441 1.00 44.06 144 ASN A C 1
ATOM 1116 O O . ASN A 1 144 ? 29.265 -22.480 -61.277 1.00 44.06 144 ASN A O 1
ATOM 1120 N N . LEU A 1 145 ? 30.843 -21.395 -60.105 1.00 38.09 145 LEU A N 1
ATOM 1121 C CA . LEU A 1 145 ? 30.646 -20.091 -60.749 1.00 38.09 145 LEU A CA 1
ATOM 1122 C C . LEU A 1 145 ? 31.582 -19.943 -61.967 1.00 38.09 145 LEU A C 1
ATOM 1124 O O . LEU A 1 145 ? 32.770 -20.257 -61.853 1.00 38.09 145 LEU A O 1
ATOM 1128 N N . PRO A 1 146 ? 31.105 -19.453 -63.128 1.00 40.88 146 PRO A N 1
ATOM 1129 C CA . PRO A 1 146 ? 31.943 -19.291 -64.310 1.00 40.88 146 PRO A CA 1
ATOM 1130 C C . PRO A 1 146 ? 32.836 -18.047 -64.184 1.00 40.88 146 PRO A C 1
ATOM 1132 O O . PRO A 1 146 ? 32.359 -16.937 -63.953 1.00 40.88 146 PRO A O 1
ATOM 1135 N N . LEU A 1 147 ? 34.144 -18.229 -64.375 1.00 39.25 147 LEU A N 1
ATOM 1136 C CA . LEU A 1 147 ? 35.119 -17.142 -64.485 1.00 39.25 147 LEU A CA 1
ATOM 1137 C C . LEU A 1 147 ? 35.091 -16.557 -65.908 1.00 39.25 147 LEU A C 1
ATOM 1139 O O . LEU A 1 147 ? 35.277 -17.283 -66.884 1.00 39.25 147 LEU A O 1
ATOM 1143 N N . VAL A 1 148 ? 34.899 -15.241 -66.034 1.00 36.09 148 VAL A N 1
ATOM 1144 C CA . VAL A 1 148 ? 35.054 -14.507 -67.305 1.00 36.09 148 VAL A CA 1
ATOM 1145 C C . VAL A 1 148 ? 36.541 -14.157 -67.506 1.00 36.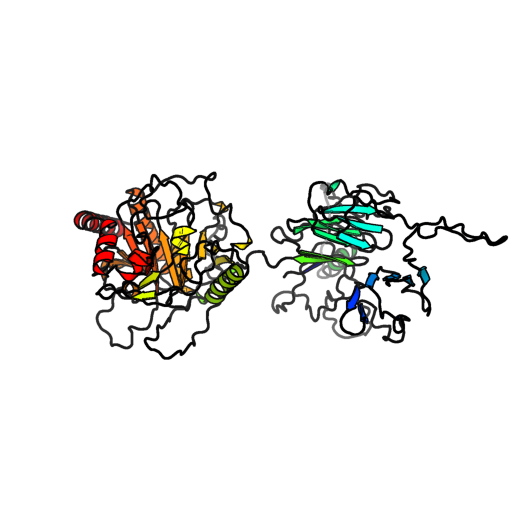09 148 VAL A C 1
ATOM 1147 O O . VAL A 1 148 ? 37.139 -13.578 -66.595 1.00 36.09 148 VAL A O 1
ATOM 1150 N N . PRO A 1 149 ? 37.172 -14.437 -68.664 1.00 35.84 149 PRO A N 1
ATOM 1151 C CA . PRO A 1 149 ? 38.550 -14.019 -68.923 1.00 35.84 149 PRO A CA 1
ATOM 1152 C C . PRO A 1 149 ? 38.628 -12.513 -69.222 1.00 35.84 149 PRO A C 1
ATOM 1154 O O . PRO A 1 149 ? 38.012 -12.039 -70.174 1.00 35.84 149 PRO A O 1
ATOM 1157 N N . GLY A 1 150 ? 39.427 -11.770 -68.448 1.00 44.06 150 GLY A N 1
ATOM 1158 C CA . GLY A 1 150 ? 39.859 -10.404 -68.793 1.00 44.06 150 GLY A CA 1
ATOM 1159 C C . GLY A 1 150 ? 39.210 -9.237 -68.037 1.00 44.06 150 GLY A C 1
ATOM 1160 O O . GLY A 1 150 ? 39.488 -8.090 -68.374 1.00 44.06 150 GLY A O 1
ATOM 1161 N N . GLY A 1 151 ? 38.391 -9.482 -67.010 1.00 32.94 151 GLY A N 1
ATOM 1162 C CA . GLY A 1 151 ? 37.859 -8.428 -66.137 1.00 32.94 151 GLY A CA 1
ATOM 1163 C C . GLY A 1 151 ? 38.556 -8.392 -64.775 1.00 32.94 151 GLY A C 1
ATOM 1164 O O . GLY A 1 151 ? 38.587 -9.402 -64.079 1.00 32.94 151 GLY A O 1
ATOM 1165 N N . TYR A 1 152 ? 39.077 -7.234 -64.364 1.00 41.19 152 TYR A N 1
ATOM 1166 C CA . TYR A 1 152 ? 39.427 -6.982 -62.963 1.00 41.19 152 TYR A CA 1
ATOM 1167 C C . TYR A 1 152 ? 38.189 -6.437 -62.239 1.00 41.19 152 TYR A C 1
ATOM 1169 O O . TYR A 1 152 ? 37.716 -5.351 -62.566 1.00 41.19 152 TYR A O 1
ATOM 1177 N N . ILE A 1 153 ? 37.681 -7.172 -61.247 1.00 41.16 153 ILE A N 1
ATOM 1178 C CA . ILE A 1 153 ? 36.718 -6.664 -60.261 1.00 41.16 153 ILE A CA 1
ATOM 1179 C C . ILE A 1 153 ? 37.432 -6.636 -58.909 1.00 41.16 153 ILE A C 1
ATOM 1181 O O . ILE A 1 153 ? 37.934 -7.658 -58.442 1.00 41.16 153 ILE A O 1
ATOM 1185 N N . ALA A 1 154 ? 37.483 -5.460 -58.280 1.00 41.72 154 ALA A N 1
ATOM 1186 C CA . ALA A 1 154 ? 37.826 -5.338 -56.870 1.00 41.72 154 ALA A CA 1
ATOM 1187 C C . ALA A 1 154 ? 36.703 -5.988 -56.043 1.00 41.72 154 ALA A C 1
ATOM 1189 O O . ALA A 1 154 ? 35.597 -5.460 -55.960 1.00 41.72 154 ALA A O 1
ATOM 1190 N N . LEU A 1 155 ? 36.978 -7.166 -55.483 1.00 37.25 155 LEU A N 1
ATOM 1191 C CA . LEU A 1 155 ? 36.029 -8.002 -54.751 1.00 37.25 155 LEU A CA 1
ATOM 1192 C C . LEU A 1 155 ? 36.392 -8.008 -53.256 1.00 37.25 155 LEU A C 1
ATOM 1194 O O . LEU A 1 155 ? 37.173 -8.841 -52.810 1.00 37.25 155 LEU A O 1
ATOM 1198 N N . LYS A 1 156 ? 35.768 -7.147 -52.447 1.00 41.38 156 LYS A N 1
ATOM 1199 C CA . LYS A 1 156 ? 35.211 -7.647 -51.179 1.00 41.38 156 LYS A CA 1
ATOM 1200 C C . LYS A 1 156 ? 33.706 -7.798 -51.427 1.00 41.38 156 LYS A C 1
ATOM 1202 O O . LYS A 1 156 ? 32.973 -6.833 -51.227 1.00 41.38 156 LYS A O 1
ATOM 1207 N N . PRO A 1 157 ? 33.242 -8.941 -51.968 1.00 40.97 157 PRO A N 1
ATOM 1208 C CA . PRO A 1 157 ? 31.815 -9.218 -52.014 1.00 40.97 157 PRO A CA 1
ATOM 1209 C C . PRO A 1 157 ? 31.307 -9.350 -50.566 1.00 40.97 157 PRO A C 1
ATOM 1211 O O . PRO A 1 157 ? 32.097 -9.720 -49.690 1.00 40.97 157 PRO A O 1
ATOM 1214 N N . PRO A 1 158 ? 30.025 -9.064 -50.276 1.00 45.91 158 PRO A N 1
ATOM 1215 C CA . PRO A 1 158 ? 29.452 -9.433 -48.988 1.00 45.91 158 PRO A CA 1
ATOM 1216 C C . PRO A 1 158 ? 29.603 -10.950 -48.831 1.00 45.91 158 PRO A C 1
ATOM 1218 O O . PRO A 1 158 ? 29.079 -11.728 -49.627 1.00 45.91 158 PRO A O 1
ATOM 1221 N N . PHE A 1 159 ? 30.397 -11.378 -47.853 1.00 51.47 159 PHE A N 1
ATOM 1222 C CA . PHE A 1 159 ? 30.476 -12.781 -47.482 1.00 51.47 159 PHE A CA 1
ATOM 1223 C C . PHE A 1 159 ? 29.179 -13.139 -46.751 1.00 51.47 159 PHE A C 1
ATOM 1225 O O . PHE A 1 159 ? 28.793 -12.484 -45.785 1.00 51.47 159 PHE A O 1
ATOM 1232 N N . TYR A 1 160 ? 28.492 -14.179 -47.214 1.00 48.47 160 TYR A N 1
ATOM 1233 C CA . TYR A 1 160 ? 27.354 -14.753 -46.501 1.00 48.47 160 TYR A CA 1
ATOM 1234 C C . TYR A 1 160 ? 27.895 -15.806 -45.549 1.00 48.47 160 TYR A C 1
ATOM 1236 O O . TYR A 1 160 ? 28.037 -16.969 -45.918 1.00 48.47 160 TYR A O 1
ATOM 1244 N N . CYS A 1 161 ? 28.239 -15.396 -44.330 1.00 55.16 161 CYS A N 1
ATOM 1245 C CA . CYS A 1 161 ? 28.488 -16.348 -43.258 1.00 55.16 161 CYS A CA 1
ATOM 1246 C C . CYS A 1 161 ? 27.180 -16.561 -42.495 1.00 55.16 161 CYS A C 1
ATOM 1248 O O . CYS A 1 161 ? 26.570 -15.609 -42.004 1.00 55.16 161 CYS A O 1
ATOM 1250 N N . THR A 1 162 ? 26.726 -17.811 -42.419 1.00 60.44 162 THR A N 1
ATOM 1251 C CA . THR A 1 162 ? 25.589 -18.148 -41.560 1.00 60.44 162 THR A CA 1
ATOM 1252 C C . THR A 1 162 ? 26.030 -17.952 -40.117 1.00 60.44 162 THR A C 1
ATOM 1254 O O . THR A 1 162 ? 27.057 -18.497 -39.715 1.00 60.44 162 THR A O 1
ATOM 1257 N N . LEU A 1 163 ? 25.262 -17.190 -39.331 1.00 65.06 163 LEU A N 1
ATOM 1258 C CA . LEU A 1 163 ? 25.523 -17.086 -37.898 1.00 65.06 163 LEU A CA 1
ATOM 1259 C C . LEU A 1 163 ? 25.562 -18.500 -37.298 1.00 65.06 163 LEU A C 1
ATOM 1261 O O . LEU A 1 163 ? 24.676 -19.305 -37.603 1.00 65.06 163 LEU A O 1
ATOM 1265 N N . PRO A 1 164 ? 26.553 -18.824 -36.451 1.00 69.38 164 PRO A N 1
ATOM 1266 C CA . PRO A 1 164 ? 26.617 -20.123 -35.803 1.00 69.38 164 PRO A CA 1
ATOM 1267 C C . PRO A 1 164 ? 25.266 -20.500 -35.184 1.00 69.38 164 PRO A C 1
ATOM 1269 O O . PRO A 1 164 ? 24.722 -19.738 -34.393 1.00 69.38 164 PRO A O 1
ATOM 1272 N N . GLY A 1 165 ? 24.719 -21.678 -35.504 1.00 66.69 165 GLY A N 1
ATOM 1273 C CA . GLY A 1 165 ? 23.347 -22.053 -35.109 1.00 66.69 165 GLY A CA 1
ATOM 1274 C C . GLY A 1 165 ? 23.085 -22.104 -33.594 1.00 66.69 165 GLY A C 1
ATOM 1275 O O . GLY A 1 165 ? 21.935 -22.146 -33.159 1.00 66.69 165 GLY A O 1
ATOM 1276 N N . HIS A 1 166 ? 24.139 -22.074 -32.772 1.00 75.50 166 HIS A N 1
ATOM 1277 C CA . HIS A 1 166 ? 24.031 -21.928 -31.320 1.00 75.50 166 HIS A CA 1
ATOM 1278 C C . HIS A 1 166 ? 23.697 -20.488 -30.884 1.00 75.50 166 HIS A C 1
ATOM 1280 O O . HIS A 1 166 ? 23.104 -20.291 -29.822 1.00 75.50 166 HIS A O 1
ATOM 1286 N N . LEU A 1 167 ? 24.030 -19.483 -31.702 1.00 72.88 167 LEU A N 1
ATOM 1287 C CA . LEU A 1 167 ? 23.648 -18.087 -31.516 1.00 72.88 167 LEU A CA 1
ATOM 1288 C C . LEU A 1 167 ? 22.185 -17.925 -31.921 1.00 72.88 167 LEU A C 1
ATOM 1290 O O . LEU A 1 167 ? 21.851 -17.524 -33.033 1.00 72.88 167 LEU A O 1
ATOM 1294 N N . LYS A 1 168 ? 21.284 -18.257 -30.995 1.00 83.06 168 LYS A N 1
ATOM 1295 C CA . LYS A 1 168 ? 19.848 -18.010 -31.152 1.00 83.06 168 LYS A CA 1
ATOM 1296 C C . LYS A 1 168 ? 19.592 -16.501 -31.162 1.00 83.06 168 LYS A C 1
ATOM 1298 O O . LYS A 1 168 ? 19.365 -15.914 -30.107 1.00 83.06 168 LYS A O 1
ATOM 1303 N N . ALA A 1 169 ? 19.690 -15.875 -32.331 1.00 81.44 169 ALA A N 1
ATOM 1304 C CA . ALA A 1 169 ? 19.479 -14.447 -32.531 1.00 81.44 169 ALA A CA 1
ATOM 1305 C C . ALA A 1 169 ? 18.052 -14.030 -32.135 1.00 81.44 169 ALA A C 1
ATOM 1307 O O . ALA A 1 169 ? 17.080 -14.678 -32.518 1.00 81.44 169 ALA A O 1
ATOM 1308 N N . ARG A 1 170 ? 17.934 -12.943 -31.367 1.00 85.00 170 ARG A N 1
ATOM 1309 C CA . ARG A 1 170 ? 16.663 -12.318 -30.968 1.00 85.00 170 ARG A CA 1
ATOM 1310 C C . ARG A 1 170 ? 16.470 -10.952 -31.620 1.00 85.00 170 ARG A C 1
ATOM 1312 O O . ARG A 1 170 ? 15.358 -10.631 -32.017 1.00 85.00 170 ARG A O 1
ATOM 1319 N N . SER A 1 171 ? 17.525 -10.142 -31.690 1.00 84.25 171 SER A N 1
ATOM 1320 C CA . SER A 1 171 ? 17.488 -8.799 -32.281 1.00 84.25 171 SER A CA 1
ATOM 1321 C C . SER A 1 171 ? 18.855 -8.430 -32.840 1.00 84.25 171 SER A C 1
ATOM 1323 O O . SER A 1 171 ? 19.869 -8.778 -32.241 1.00 84.25 171 SER A O 1
ATOM 1325 N N . LEU A 1 172 ? 18.885 -7.693 -33.948 1.00 86.06 172 LEU A N 1
ATOM 1326 C CA . LEU A 1 172 ? 20.101 -7.190 -34.585 1.00 86.06 172 LEU A CA 1
ATOM 1327 C C . LEU A 1 172 ? 19.984 -5.673 -34.770 1.00 86.06 172 LEU A C 1
ATOM 1329 O O . LEU A 1 172 ? 18.987 -5.196 -35.304 1.00 86.06 172 LEU A O 1
ATOM 1333 N N . ALA A 1 173 ? 20.996 -4.928 -34.333 1.00 86.00 173 ALA A N 1
ATOM 1334 C CA . ALA A 1 173 ? 21.115 -3.487 -34.525 1.00 86.00 173 ALA A CA 1
ATOM 1335 C C . ALA A 1 173 ? 22.336 -3.184 -35.408 1.00 86.00 173 ALA A C 1
ATOM 1337 O O . ALA A 1 173 ? 23.409 -3.753 -35.200 1.00 86.00 173 ALA A O 1
ATOM 1338 N N . LEU A 1 174 ? 22.159 -2.322 -36.411 1.00 83.19 174 LEU A N 1
ATOM 1339 C CA . LEU A 1 174 ? 23.189 -1.966 -37.391 1.00 83.19 174 LEU A CA 1
ATOM 1340 C C . LEU A 1 174 ? 23.597 -0.499 -37.215 1.00 83.19 174 LEU A C 1
ATOM 1342 O O . LEU A 1 174 ? 22.753 0.398 -37.254 1.00 83.19 174 LEU A O 1
ATOM 1346 N N . GLY A 1 175 ? 24.885 -0.259 -36.978 1.00 80.69 175 GLY A N 1
ATOM 1347 C CA . GLY A 1 175 ? 25.495 1.070 -36.977 1.00 80.69 175 GLY A CA 1
ATOM 1348 C C . GLY A 1 175 ? 26.004 1.464 -38.364 1.00 80.69 175 GLY A C 1
ATOM 1349 O O . GLY A 1 175 ? 25.637 0.849 -39.366 1.00 80.69 175 GLY A O 1
ATOM 1350 N N . ALA A 1 176 ? 26.864 2.486 -38.442 1.00 80.06 176 ALA A N 1
ATOM 1351 C CA . ALA A 1 176 ? 27.446 2.885 -39.729 1.00 80.06 176 ALA A CA 1
ATOM 1352 C C . ALA A 1 176 ? 28.412 1.822 -40.276 1.00 80.06 176 ALA A C 1
ATOM 1354 O O . ALA A 1 176 ? 28.417 1.549 -41.474 1.00 80.06 176 ALA A O 1
ATOM 1355 N N . GLU A 1 177 ? 29.220 1.227 -39.395 1.00 83.44 177 GLU A N 1
ATOM 1356 C CA . GLU A 1 177 ? 30.308 0.313 -39.774 1.00 83.44 177 GLU A CA 1
ATOM 1357 C C . GLU A 1 177 ? 30.415 -0.901 -38.833 1.00 83.44 177 GLU A C 1
ATOM 1359 O O . GLU A 1 177 ? 31.400 -1.636 -38.871 1.00 83.44 177 GLU A O 1
ATOM 1364 N N . HIS A 1 178 ? 29.413 -1.126 -37.978 1.00 91.00 178 HIS A N 1
ATOM 1365 C CA . HIS A 1 178 ? 29.381 -2.225 -37.011 1.00 91.00 178 HIS A CA 1
ATOM 1366 C C . HIS A 1 178 ? 27.972 -2.782 -36.816 1.00 91.00 178 HIS A C 1
ATOM 1368 O O . HIS A 1 178 ? 26.976 -2.140 -37.152 1.00 91.00 178 HIS A O 1
ATOM 1374 N N . ALA A 1 179 ? 27.892 -3.974 -36.240 1.00 90.06 179 ALA A N 1
ATOM 1375 C CA . ALA A 1 179 ? 26.647 -4.626 -35.866 1.00 90.06 179 ALA A CA 1
ATOM 1376 C C . ALA A 1 179 ? 26.679 -5.046 -34.395 1.00 90.06 179 ALA A C 1
ATOM 1378 O O . ALA A 1 179 ? 27.739 -5.356 -33.846 1.00 90.06 179 ALA A O 1
ATOM 1379 N N . VAL A 1 180 ? 25.503 -5.063 -33.769 1.00 94.56 180 VAL A N 1
ATOM 1380 C CA . VAL A 1 180 ? 25.288 -5.557 -32.406 1.00 94.56 180 VAL A CA 1
ATOM 1381 C C . VAL A 1 180 ? 24.119 -6.536 -32.412 1.00 94.56 180 VAL A C 1
ATOM 1383 O O . VAL A 1 180 ? 22.998 -6.191 -32.782 1.00 94.56 180 VAL A O 1
ATOM 1386 N N . LEU A 1 181 ? 24.377 -7.768 -31.989 1.00 93.19 181 LEU A N 1
ATOM 1387 C CA . LEU A 1 181 ? 23.415 -8.861 -31.917 1.00 93.19 181 LEU A CA 1
ATOM 1388 C C . LEU A 1 181 ? 23.043 -9.143 -30.462 1.00 93.19 181 LEU A C 1
ATOM 1390 O O . LEU A 1 181 ? 23.911 -9.337 -29.616 1.00 93.19 181 LEU A O 1
ATOM 1394 N N . LEU A 1 182 ? 21.744 -9.252 -30.203 1.00 94.00 182 LEU A N 1
ATOM 1395 C CA . LEU A 1 182 ? 21.173 -9.750 -28.959 1.00 94.00 182 LEU A CA 1
ATOM 1396 C C . LEU A 1 182 ? 20.671 -11.178 -29.165 1.00 94.00 182 LEU A C 1
ATOM 1398 O O . LEU A 1 182 ? 19.861 -11.428 -30.061 1.00 94.00 182 LEU A O 1
ATOM 1402 N N . THR A 1 183 ? 21.105 -12.112 -28.323 1.00 90.44 183 THR A N 1
ATOM 1403 C CA . THR A 1 183 ? 20.624 -13.499 -28.349 1.00 90.44 183 THR A CA 1
ATOM 1404 C C . THR A 1 183 ? 19.380 -13.698 -27.476 1.00 90.44 183 THR A C 1
ATOM 1406 O O . THR A 1 183 ? 19.045 -12.885 -26.615 1.00 90.44 183 THR A O 1
ATOM 1409 N N . ALA A 1 184 ? 18.698 -14.831 -27.648 1.00 86.94 184 ALA A N 1
ATOM 1410 C CA . ALA A 1 184 ? 17.566 -15.246 -26.820 1.00 86.94 184 ALA A CA 1
ATOM 1411 C C . ALA A 1 184 ? 17.938 -15.466 -25.341 1.00 86.94 184 ALA A C 1
ATOM 1413 O O . ALA A 1 184 ? 17.064 -15.406 -24.483 1.00 86.94 184 ALA A O 1
ATOM 1414 N N . THR A 1 185 ? 19.220 -15.702 -25.038 1.00 86.75 185 THR A N 1
ATOM 1415 C CA . THR A 1 185 ? 19.732 -15.824 -23.663 1.00 86.75 185 THR A CA 1
ATOM 1416 C C . THR A 1 185 ? 20.088 -14.474 -23.037 1.00 86.75 185 THR A C 1
ATOM 1418 O O . THR A 1 185 ? 20.520 -14.442 -21.890 1.00 86.75 185 THR A O 1
ATOM 1421 N N . GLY A 1 186 ? 19.939 -13.369 -23.776 1.00 90.50 186 GLY A N 1
ATOM 1422 C CA . GLY A 1 186 ? 20.307 -12.029 -23.322 1.00 90.50 186 GLY A CA 1
ATOM 1423 C C . GLY A 1 186 ? 21.796 -11.699 -23.466 1.00 90.50 186 GLY A C 1
ATOM 1424 O O . GLY A 1 186 ? 22.238 -10.705 -22.901 1.00 90.50 186 GLY A O 1
ATOM 1425 N N . ALA A 1 187 ? 22.574 -12.502 -24.203 1.00 93.44 187 ALA A N 1
ATOM 1426 C CA . ALA A 1 187 ? 23.980 -12.208 -24.482 1.00 93.44 187 ALA A CA 1
ATOM 1427 C C . ALA A 1 187 ? 24.115 -11.231 -25.660 1.00 93.44 187 ALA A C 1
ATOM 1429 O O . ALA A 1 187 ? 23.332 -11.289 -26.613 1.00 93.44 187 ALA A O 1
ATOM 1430 N N . VAL A 1 188 ? 25.127 -10.363 -25.600 1.00 96.19 188 VAL A N 1
ATOM 1431 C CA . VAL A 1 188 ? 25.400 -9.341 -26.619 1.00 96.19 188 VAL A CA 1
ATOM 1432 C C . VAL A 1 188 ? 26.689 -9.671 -27.363 1.00 96.19 188 VAL A C 1
ATOM 1434 O O . VAL A 1 188 ? 27.733 -9.881 -26.747 1.00 96.19 188 VAL A O 1
ATOM 1437 N N . TYR A 1 189 ? 26.607 -9.694 -28.689 1.00 94.50 189 TYR A N 1
ATOM 1438 C CA . TYR A 1 189 ? 27.739 -9.870 -29.595 1.00 94.50 189 TYR A CA 1
ATOM 1439 C C . TYR A 1 189 ? 27.890 -8.630 -30.468 1.00 94.50 189 TYR A C 1
ATOM 1441 O O . TYR A 1 189 ? 26.892 -8.004 -30.821 1.00 94.50 189 TYR A O 1
ATOM 1449 N N . SER A 1 190 ? 29.113 -8.292 -30.849 1.00 95.25 190 SER A N 1
ATOM 1450 C CA . SER A 1 190 ? 29.408 -7.175 -31.743 1.00 95.25 190 SER A CA 1
ATOM 1451 C C . SER A 1 190 ? 30.525 -7.538 -32.717 1.00 95.25 190 SER A C 1
ATOM 1453 O O . SER A 1 190 ? 31.357 -8.401 -32.441 1.00 95.25 190 SER A O 1
ATOM 1455 N N . TRP A 1 191 ? 30.481 -6.938 -33.906 1.00 93.44 191 TRP A N 1
ATOM 1456 C CA . TRP A 1 191 ? 31.507 -7.083 -34.941 1.00 93.44 191 TRP A CA 1
ATOM 1457 C C . TRP A 1 191 ? 31.442 -5.931 -35.946 1.00 93.44 191 TRP A C 1
ATOM 1459 O O . TRP A 1 191 ? 30.507 -5.126 -35.936 1.00 93.44 191 TRP A O 1
ATOM 1469 N N . GLY A 1 192 ? 32.442 -5.848 -36.815 1.00 90.19 192 GLY A N 1
ATOM 1470 C CA . GLY A 1 192 ? 32.670 -4.772 -37.771 1.00 90.19 192 GLY A CA 1
ATOM 1471 C C . GLY A 1 192 ? 33.850 -3.891 -37.366 1.00 90.19 192 GLY A C 1
ATOM 1472 O O . GLY A 1 192 ? 34.808 -4.344 -36.737 1.00 90.19 192 GLY A O 1
ATOM 1473 N N . LEU A 1 193 ? 33.799 -2.617 -37.744 1.00 91.06 193 LEU A N 1
ATOM 1474 C CA . LEU A 1 193 ? 34.845 -1.650 -37.435 1.00 91.06 193 LEU A CA 1
ATOM 1475 C C . LEU A 1 193 ? 34.864 -1.331 -35.934 1.00 91.06 193 LEU A C 1
ATOM 1477 O O . LEU A 1 193 ? 33.832 -1.004 -35.353 1.00 91.06 193 LEU A O 1
ATOM 1481 N N . GLY A 1 194 ? 36.048 -1.370 -35.318 1.00 91.56 194 GLY A N 1
ATOM 1482 C CA . GLY A 1 194 ? 36.236 -1.058 -33.894 1.00 91.56 194 GLY A CA 1
ATOM 1483 C C . GLY A 1 194 ? 37.021 0.216 -33.595 1.00 91.56 194 GLY A C 1
ATOM 1484 O O . GLY A 1 194 ? 37.243 0.525 -32.428 1.00 91.56 194 GLY A O 1
ATOM 1485 N N . SER A 1 195 ? 37.425 0.981 -34.613 1.00 93.69 195 SER A N 1
ATOM 1486 C CA . SER A 1 195 ? 38.337 2.132 -34.478 1.00 93.69 195 SER A CA 1
ATOM 1487 C C . SER A 1 195 ? 37.843 3.254 -33.555 1.00 93.69 195 SER A C 1
ATOM 1489 O O . SER A 1 195 ? 38.646 4.054 -33.083 1.00 93.69 195 SER A O 1
ATOM 1491 N N . HIS A 1 196 ? 36.543 3.300 -33.264 1.00 93.56 196 HIS A N 1
ATOM 1492 C CA . HIS A 1 196 ? 35.915 4.272 -32.372 1.00 93.56 196 HIS A CA 1
ATOM 1493 C C . HIS A 1 196 ? 35.397 3.628 -31.074 1.00 93.56 196 HIS A C 1
ATOM 1495 O O . HIS A 1 196 ? 34.595 4.229 -30.365 1.00 93.56 196 HIS A O 1
ATOM 1501 N N . GLY A 1 197 ? 35.813 2.396 -30.764 1.00 94.94 197 GLY A N 1
ATOM 1502 C CA . GLY A 1 197 ? 35.386 1.654 -29.576 1.00 94.94 197 GLY A CA 1
ATOM 1503 C C . GLY A 1 197 ? 33.942 1.149 -29.635 1.00 94.94 197 GLY A C 1
ATOM 1504 O O . GLY A 1 197 ? 33.432 0.663 -28.630 1.00 94.94 197 GLY A O 1
ATOM 1505 N N . GLN A 1 198 ? 33.267 1.243 -30.787 1.00 95.50 198 GLN A N 1
ATOM 1506 C CA . GLN A 1 198 ? 31.838 0.937 -30.948 1.00 95.50 198 GLN A CA 1
ATOM 1507 C C . GLN A 1 198 ? 31.477 -0.549 -30.755 1.00 95.50 198 GLN A C 1
ATOM 1509 O O . GLN A 1 198 ? 30.296 -0.889 -30.638 1.00 95.50 198 GLN A O 1
ATOM 1514 N N . LEU A 1 199 ? 32.486 -1.425 -30.668 1.00 96.62 199 LEU A N 1
ATOM 1515 C CA . LEU A 1 199 ? 32.315 -2.855 -30.405 1.00 96.62 199 LEU A CA 1
ATOM 1516 C C . LEU A 1 199 ? 32.237 -3.198 -28.911 1.00 96.62 199 LEU A C 1
ATOM 1518 O O . LEU A 1 199 ? 31.615 -4.195 -28.565 1.00 96.62 199 LEU A O 1
ATOM 1522 N N . GLY A 1 200 ? 32.794 -2.382 -28.011 1.00 95.94 200 GLY A N 1
ATOM 1523 C CA . GLY A 1 200 ? 32.667 -2.618 -26.564 1.00 95.94 200 GLY A CA 1
ATOM 1524 C C . GLY A 1 200 ? 33.654 -3.643 -25.982 1.00 95.94 200 GLY A C 1
ATOM 1525 O O . GLY A 1 200 ? 33.492 -4.070 -24.842 1.00 95.94 200 GLY A O 1
ATOM 1526 N N . HIS A 1 201 ? 34.678 -4.058 -26.735 1.00 96.12 201 HIS A N 1
ATOM 1527 C CA . HIS A 1 201 ? 35.673 -5.046 -26.284 1.00 96.12 201 HIS A CA 1
ATOM 1528 C C . HIS A 1 201 ? 36.844 -4.444 -25.490 1.00 96.12 201 HIS A C 1
ATOM 1530 O O . HIS A 1 201 ? 37.806 -5.144 -25.189 1.00 96.12 201 HIS A O 1
ATOM 1536 N N . GLY A 1 202 ? 36.813 -3.141 -25.200 1.00 92.12 202 GLY A N 1
ATOM 1537 C CA . GLY A 1 202 ? 37.903 -2.435 -24.523 1.00 92.12 202 GLY A CA 1
ATOM 1538 C C . GLY A 1 202 ? 39.093 -2.068 -25.397 1.00 92.12 202 GLY A C 1
ATOM 1539 O O . GLY A 1 202 ? 40.042 -1.451 -24.923 1.00 92.12 202 GLY A O 1
ATOM 1540 N N . VAL A 1 203 ? 39.040 -2.436 -26.673 1.00 91.69 203 VAL A N 1
ATOM 1541 C CA . VAL A 1 203 ? 40.085 -2.216 -27.671 1.00 91.69 203 VAL A CA 1
ATOM 1542 C C . VAL A 1 203 ? 39.496 -1.536 -28.904 1.00 91.69 203 VAL A C 1
ATOM 1544 O O . VAL A 1 203 ? 38.281 -1.533 -29.099 1.00 91.69 203 VAL A O 1
ATOM 1547 N N . LEU A 1 204 ? 40.363 -0.956 -29.738 1.00 95.12 204 LEU A N 1
ATOM 1548 C CA . LEU A 1 204 ? 39.976 -0.253 -30.971 1.00 95.12 204 LEU A CA 1
ATOM 1549 C C . LEU A 1 204 ? 40.184 -1.101 -32.239 1.00 95.12 204 LEU A C 1
ATOM 1551 O O . LEU A 1 204 ? 40.315 -0.575 -33.346 1.00 95.12 204 LEU A O 1
ATOM 1555 N N . THR A 1 205 ? 40.279 -2.421 -32.078 1.00 92.81 205 THR A N 1
ATOM 1556 C CA . THR A 1 205 ? 40.476 -3.376 -33.173 1.00 92.81 205 THR A CA 1
ATOM 1557 C C . THR A 1 205 ? 39.144 -3.758 -33.799 1.00 92.81 205 THR A C 1
ATOM 1559 O O . THR A 1 205 ? 38.130 -3.844 -33.114 1.00 92.81 205 THR A O 1
ATOM 1562 N N . SER A 1 206 ? 39.153 -3.979 -35.112 1.00 91.44 206 SER A N 1
ATOM 1563 C CA . SER A 1 206 ? 37.971 -4.460 -35.832 1.00 91.44 206 SER A CA 1
ATOM 1564 C C . SER A 1 206 ? 37.841 -5.967 -35.673 1.00 91.44 206 SER A C 1
ATOM 1566 O O . SER A 1 206 ? 38.851 -6.661 -35.592 1.00 91.44 206 SER A O 1
ATOM 1568 N N . GLU A 1 207 ? 36.607 -6.449 -35.670 1.00 89.88 207 GLU A N 1
ATOM 1569 C CA . GLU A 1 207 ? 36.284 -7.870 -35.573 1.00 89.88 207 GLU A CA 1
ATOM 1570 C C . GLU A 1 207 ? 35.505 -8.257 -36.829 1.00 89.88 207 GLU A C 1
ATOM 1572 O O . GLU A 1 207 ? 34.502 -7.627 -37.157 1.00 89.88 207 GLU A O 1
ATOM 1577 N N . GLU A 1 208 ? 35.967 -9.257 -37.575 1.00 83.94 208 GLU A N 1
ATOM 1578 C CA . GLU A 1 208 ? 35.275 -9.683 -38.802 1.00 83.94 208 GLU A CA 1
ATOM 1579 C C . GLU A 1 208 ? 34.090 -10.618 -38.505 1.00 83.94 208 GLU A C 1
ATOM 1581 O O . GLU A 1 208 ? 33.158 -10.707 -39.305 1.00 83.94 208 GLU A O 1
ATOM 1586 N N . GLU A 1 209 ? 34.084 -11.251 -37.328 1.00 83.81 209 GLU A N 1
ATOM 1587 C CA . GLU A 1 209 ? 33.058 -12.195 -36.881 1.00 83.81 209 GLU A CA 1
ATOM 1588 C C . GLU A 1 209 ? 32.418 -11.765 -35.550 1.00 83.81 209 GLU A C 1
ATOM 1590 O O . GLU A 1 209 ? 33.069 -11.082 -34.756 1.00 83.81 209 GLU A O 1
ATOM 1595 N N . PRO A 1 210 ? 31.158 -12.173 -35.270 1.00 88.81 210 PRO A N 1
ATOM 1596 C CA . PRO A 1 210 ? 30.483 -11.875 -34.010 1.00 88.81 210 PRO A CA 1
ATOM 1597 C C . PRO A 1 210 ? 31.299 -12.313 -32.794 1.00 88.81 210 PRO A C 1
ATOM 1599 O O . PRO A 1 210 ? 31.401 -13.501 -32.484 1.00 88.81 210 PRO A O 1
ATOM 1602 N N . ARG A 1 211 ? 31.810 -11.338 -32.045 1.00 91.00 211 ARG A N 1
ATOM 1603 C CA . ARG A 1 211 ? 32.523 -11.561 -30.791 1.00 91.00 211 ARG A CA 1
ATOM 1604 C C . ARG A 1 211 ? 31.635 -11.169 -29.623 1.00 91.00 211 ARG A C 1
ATOM 1606 O O . ARG A 1 211 ? 30.936 -10.160 -29.666 1.00 91.00 211 ARG A O 1
ATOM 1613 N N . VAL A 1 212 ? 31.643 -11.967 -28.561 1.00 93.25 212 VAL A N 1
ATOM 1614 C CA . VAL A 1 212 ? 30.863 -11.637 -27.366 1.00 93.25 212 VAL A CA 1
ATOM 1615 C C . VAL A 1 212 ? 31.437 -10.402 -26.667 1.00 93.25 212 VAL A C 1
ATOM 1617 O O . VAL A 1 212 ? 32.652 -10.244 -26.532 1.00 93.25 212 VAL A O 1
ATOM 1620 N N . VAL A 1 213 ? 30.560 -9.516 -26.200 1.00 96.94 213 VAL A N 1
ATOM 1621 C CA . VAL A 1 213 ? 30.944 -8.382 -25.357 1.00 96.94 213 VAL A CA 1
ATOM 1622 C C . VAL A 1 213 ? 31.121 -8.893 -23.926 1.00 96.94 213 VAL A C 1
ATOM 1624 O O . VAL A 1 213 ? 30.186 -8.891 -23.129 1.00 96.94 213 VAL A O 1
ATOM 1627 N N . GLU A 1 214 ? 32.325 -9.373 -23.607 1.00 94.00 214 GLU A N 1
ATOM 1628 C CA . GLU A 1 214 ? 32.645 -10.039 -22.330 1.00 94.00 214 GLU A CA 1
ATOM 1629 C C . GLU A 1 214 ? 32.305 -9.197 -21.093 1.00 94.00 214 GLU A C 1
ATOM 1631 O O . GLU A 1 214 ? 31.877 -9.741 -20.079 1.00 94.00 214 GLU A O 1
ATOM 1636 N N . ALA A 1 215 ? 32.411 -7.869 -21.187 1.00 92.44 215 ALA A N 1
ATOM 1637 C CA . ALA A 1 215 ? 32.057 -6.951 -20.103 1.00 92.44 215 ALA A CA 1
ATOM 1638 C C . ALA A 1 215 ? 30.569 -7.013 -19.693 1.00 92.44 215 ALA A C 1
ATOM 1640 O O . ALA A 1 215 ? 30.219 -6.578 -18.600 1.00 92.44 215 ALA A O 1
ATOM 1641 N N . LEU A 1 216 ? 29.697 -7.551 -20.553 1.00 94.44 216 LEU A N 1
ATOM 1642 C CA . LEU A 1 216 ? 28.268 -7.748 -20.285 1.00 94.44 216 LEU A CA 1
ATOM 1643 C C . LEU A 1 216 ? 27.926 -9.208 -19.951 1.00 94.44 216 LEU A C 1
ATOM 1645 O O . LEU A 1 216 ? 26.758 -9.548 -19.758 1.00 94.44 216 LEU A O 1
ATOM 1649 N N . TRP A 1 217 ? 28.923 -10.096 -19.904 1.00 86.62 217 TRP A N 1
ATOM 1650 C CA . TRP A 1 217 ? 28.698 -11.517 -19.678 1.00 86.62 217 TRP A CA 1
ATOM 1651 C C . TRP A 1 217 ? 28.061 -11.772 -18.306 1.00 86.62 217 TRP A C 1
ATOM 1653 O O . TRP A 1 217 ? 28.496 -11.242 -17.287 1.00 86.62 217 TRP A O 1
ATOM 1663 N N . GLY A 1 218 ? 27.028 -12.617 -18.271 1.00 81.12 218 GLY A N 1
ATOM 1664 C CA . GLY A 1 218 ? 26.292 -12.948 -17.045 1.00 81.12 218 GLY A CA 1
ATOM 1665 C C . GLY A 1 218 ? 25.209 -11.939 -16.649 1.00 81.12 218 GLY A C 1
ATOM 1666 O O . GLY A 1 218 ? 24.426 -12.237 -15.750 1.00 81.12 218 GLY A O 1
ATOM 1667 N N . MET A 1 219 ? 25.104 -10.799 -17.339 1.00 90.88 219 MET A N 1
ATOM 1668 C CA . MET A 1 219 ? 24.004 -9.848 -17.176 1.00 90.88 219 MET A CA 1
ATOM 1669 C C . MET A 1 219 ? 23.030 -9.997 -18.355 1.00 90.88 219 MET A C 1
ATOM 1671 O O . MET A 1 219 ? 23.397 -9.671 -19.485 1.00 90.88 219 MET A O 1
ATOM 1675 N N . PRO A 1 220 ? 21.800 -10.504 -18.149 1.00 90.19 220 PRO A N 1
ATOM 1676 C CA . PRO A 1 220 ? 20.856 -10.682 -19.245 1.00 90.19 220 PRO A CA 1
ATOM 1677 C C . PRO A 1 220 ? 20.398 -9.323 -19.784 1.00 90.19 220 PRO A C 1
ATOM 1679 O O . PRO A 1 220 ? 19.850 -8.502 -19.048 1.00 90.19 220 PRO A O 1
ATOM 1682 N N . MET A 1 221 ? 20.618 -9.091 -21.078 1.00 94.69 221 MET A N 1
ATOM 1683 C CA . MET A 1 221 ? 20.171 -7.890 -21.783 1.00 94.69 221 MET A CA 1
ATOM 1684 C C . MET A 1 221 ? 18.813 -8.110 -22.455 1.00 94.69 221 MET A C 1
ATOM 1686 O O . MET A 1 221 ? 18.479 -9.211 -22.904 1.00 94.69 221 MET A O 1
ATOM 1690 N N . THR A 1 222 ? 18.025 -7.042 -22.560 1.00 92.88 222 THR A N 1
ATOM 1691 C CA . THR A 1 222 ? 16.674 -7.063 -23.139 1.00 92.88 222 THR A CA 1
ATOM 1692 C C . THR A 1 222 ? 16.574 -6.317 -24.464 1.00 92.88 222 THR A C 1
ATOM 1694 O O . THR A 1 222 ? 15.764 -6.706 -25.307 1.00 92.88 222 THR A O 1
ATOM 1697 N N . HIS A 1 223 ? 17.401 -5.287 -24.669 1.00 92.75 223 HIS A N 1
ATOM 1698 C CA . HIS A 1 223 ? 17.393 -4.436 -25.863 1.00 92.75 223 HIS A CA 1
ATOM 1699 C C . HIS A 1 223 ? 18.810 -4.017 -26.260 1.00 92.75 223 HIS A C 1
ATOM 1701 O O . HIS A 1 223 ? 19.677 -3.857 -25.401 1.00 92.75 223 HIS A O 1
ATOM 1707 N N . VAL A 1 224 ? 19.019 -3.790 -27.558 1.00 95.00 224 VAL A N 1
ATOM 1708 C CA . VAL A 1 224 ? 20.257 -3.247 -28.141 1.00 95.00 224 VAL A CA 1
ATOM 1709 C C . VAL A 1 224 ? 19.915 -2.147 -29.146 1.00 95.00 224 VAL A C 1
ATOM 1711 O O . VAL A 1 224 ? 18.887 -2.221 -29.818 1.00 95.00 224 VAL A O 1
ATOM 1714 N N . ALA A 1 225 ? 20.773 -1.136 -29.252 1.00 92.19 225 ALA A N 1
ATOM 1715 C CA . ALA A 1 225 ? 20.682 -0.065 -30.235 1.00 92.19 225 ALA A CA 1
ATOM 1716 C C . ALA A 1 225 ? 22.081 0.370 -30.687 1.00 92.19 225 ALA A C 1
ATOM 1718 O O . ALA A 1 225 ? 23.057 0.249 -29.950 1.00 92.19 225 ALA A O 1
ATOM 1719 N N . THR A 1 226 ? 22.172 0.901 -31.902 1.00 90.56 226 THR A N 1
ATOM 1720 C CA . THR A 1 226 ? 23.423 1.360 -32.513 1.00 90.56 226 THR A CA 1
ATOM 1721 C C . THR A 1 226 ? 23.209 2.709 -33.176 1.00 90.56 226 THR A C 1
ATOM 1723 O O . THR A 1 226 ? 22.198 2.931 -33.839 1.00 90.56 226 THR A O 1
ATOM 1726 N N . GLY A 1 227 ? 24.147 3.626 -32.968 1.00 85.00 227 GLY A N 1
ATOM 1727 C CA . GLY A 1 227 ? 24.242 4.873 -33.719 1.00 85.00 227 GLY A CA 1
ATOM 1728 C C . GLY A 1 227 ? 25.354 4.801 -34.759 1.00 85.00 227 GLY A C 1
ATOM 1729 O O . GLY A 1 227 ? 25.844 3.719 -35.078 1.00 85.00 227 GLY A O 1
ATOM 1730 N N . GLY A 1 228 ? 25.805 5.959 -35.249 1.00 82.75 228 GLY A N 1
ATOM 1731 C CA . GLY A 1 228 ? 26.864 6.019 -36.265 1.00 82.75 228 GLY A CA 1
ATOM 1732 C C . GLY A 1 228 ? 28.157 5.338 -35.799 1.00 82.75 228 GLY A C 1
ATOM 1733 O O . GLY A 1 228 ? 28.637 4.405 -36.433 1.00 82.75 228 GLY A O 1
ATOM 1734 N N . TRP A 1 229 ? 28.662 5.746 -34.631 1.00 90.94 229 TRP A N 1
ATOM 1735 C CA . TRP A 1 229 ? 29.924 5.247 -34.052 1.00 90.94 229 TRP A CA 1
ATOM 1736 C C . TRP A 1 229 ? 29.803 4.861 -32.574 1.00 90.94 229 TRP A C 1
ATOM 1738 O O . TRP A 1 229 ? 30.765 4.967 -31.817 1.00 90.94 229 TRP A O 1
ATOM 1748 N N . HIS A 1 230 ? 28.607 4.489 -32.126 1.00 94.19 230 HIS A N 1
ATOM 1749 C CA . HIS A 1 230 ? 28.369 4.072 -30.747 1.00 94.19 230 HIS A CA 1
ATOM 1750 C C . HIS A 1 230 ? 27.260 3.031 -30.662 1.00 94.19 230 HIS A C 1
ATOM 1752 O O . HIS A 1 230 ? 26.515 2.814 -31.620 1.00 94.19 230 HIS A O 1
ATOM 1758 N N . SER A 1 231 ? 27.158 2.416 -29.496 1.00 96.19 231 SER A N 1
ATOM 1759 C CA . SER A 1 231 ? 26.226 1.341 -29.199 1.00 96.19 231 SER A CA 1
ATOM 1760 C C . SER A 1 231 ? 25.639 1.539 -27.809 1.00 96.19 231 SER A C 1
ATOM 1762 O O . SER A 1 231 ? 26.257 2.162 -26.942 1.00 96.19 231 SER A O 1
ATOM 1764 N N . ALA A 1 232 ? 24.446 0.993 -27.610 1.00 96.38 232 ALA A N 1
ATOM 1765 C CA . ALA A 1 232 ? 23.758 0.983 -26.335 1.00 96.38 232 ALA A CA 1
ATOM 1766 C C . ALA A 1 232 ? 23.023 -0.344 -26.116 1.00 96.38 232 ALA A C 1
ATOM 1768 O O . ALA A 1 232 ? 22.561 -0.976 -27.069 1.00 96.38 232 ALA A O 1
ATOM 1769 N N . CYS A 1 233 ? 22.861 -0.750 -24.861 1.00 96.19 233 CYS A N 1
ATOM 1770 C CA . CYS A 1 233 ? 21.993 -1.863 -24.489 1.00 96.19 233 CYS A CA 1
ATOM 1771 C C . CYS A 1 233 ? 21.327 -1.640 -23.131 1.00 96.19 233 CYS A C 1
ATOM 1773 O O . CYS A 1 233 ? 21.753 -0.788 -22.352 1.00 96.19 233 CYS A O 1
ATOM 1775 N N . ILE A 1 234 ? 20.266 -2.404 -22.873 1.00 94.38 234 ILE A N 1
ATOM 1776 C CA . ILE A 1 234 ? 19.479 -2.328 -21.638 1.00 94.38 234 ILE A CA 1
ATOM 1777 C C . ILE A 1 234 ? 19.501 -3.689 -20.943 1.00 94.38 234 ILE A C 1
ATOM 1779 O O . ILE A 1 234 ? 19.216 -4.700 -21.595 1.00 94.38 234 ILE A O 1
ATOM 1783 N N . SER A 1 235 ? 19.806 -3.717 -19.643 1.00 91.94 235 SER A N 1
ATOM 1784 C CA . SER A 1 235 ? 19.720 -4.929 -18.814 1.00 91.94 235 SER A CA 1
ATOM 1785 C C . SER A 1 235 ? 18.263 -5.341 -18.548 1.00 91.94 235 SER A C 1
ATOM 1787 O O . SER A 1 235 ? 17.321 -4.594 -18.809 1.00 91.94 235 SER A O 1
ATOM 1789 N N . ASP A 1 236 ? 18.036 -6.538 -18.013 1.00 83.94 236 ASP A N 1
ATOM 1790 C CA . ASP A 1 236 ? 16.714 -6.933 -17.499 1.00 83.94 236 ASP A CA 1
ATOM 1791 C C . ASP A 1 236 ? 16.256 -6.069 -16.306 1.00 83.94 236 ASP A C 1
ATOM 1793 O O . ASP A 1 236 ? 15.062 -5.882 -16.099 1.00 83.94 236 ASP A O 1
ATOM 1797 N N . GLY A 1 237 ? 17.204 -5.471 -15.573 1.00 78.56 237 GLY A N 1
ATOM 1798 C CA . GLY A 1 237 ? 16.949 -4.525 -14.481 1.00 78.56 237 GLY A CA 1
ATOM 1799 C C . GLY A 1 237 ? 16.679 -3.083 -14.928 1.00 78.56 237 GLY A C 1
ATOM 1800 O O . GLY A 1 237 ? 16.442 -2.225 -14.085 1.00 78.56 237 GLY A O 1
ATOM 1801 N N . GLY A 1 238 ? 16.707 -2.797 -16.235 1.00 83.94 238 GLY A N 1
ATOM 1802 C CA . GLY A 1 238 ? 16.476 -1.451 -16.766 1.00 83.94 238 GLY A CA 1
ATOM 1803 C C . GLY A 1 238 ? 17.699 -0.527 -16.738 1.00 83.94 238 GLY A C 1
ATOM 1804 O O . GLY A 1 238 ? 17.548 0.679 -16.932 1.00 83.94 238 GLY A O 1
ATOM 1805 N N . ASP A 1 239 ? 18.902 -1.067 -16.538 1.00 89.06 239 ASP A N 1
ATOM 1806 C CA . ASP A 1 239 ? 20.152 -0.305 -16.589 1.00 89.06 239 ASP A CA 1
ATOM 1807 C C . ASP A 1 239 ? 20.564 -0.029 -18.036 1.00 89.06 239 ASP A C 1
ATOM 1809 O O . ASP A 1 239 ? 20.533 -0.932 -18.876 1.00 89.06 239 ASP A O 1
ATOM 1813 N N . LEU A 1 240 ? 20.996 1.200 -18.329 1.00 92.62 240 LEU A N 1
ATOM 1814 C CA . LEU A 1 240 ? 21.470 1.598 -19.654 1.00 92.62 240 LEU A CA 1
ATOM 1815 C C . LEU A 1 240 ? 22.997 1.565 -19.722 1.00 92.62 240 LEU A C 1
ATOM 1817 O O . LEU A 1 240 ? 23.675 2.320 -19.027 1.00 92.62 240 LEU A O 1
ATOM 1821 N N . TYR A 1 241 ? 23.528 0.751 -20.629 1.00 95.69 241 TYR A N 1
ATOM 1822 C CA . TYR A 1 241 ? 24.952 0.703 -20.948 1.00 95.69 241 TYR A CA 1
ATOM 1823 C C . TYR A 1 241 ? 25.216 1.339 -22.308 1.00 95.69 241 TYR A C 1
ATOM 1825 O O . TYR A 1 241 ? 24.470 1.096 -23.256 1.00 95.69 241 TYR A O 1
ATOM 1833 N N . VAL A 1 242 ? 26.291 2.122 -22.418 1.00 96.00 242 VAL A N 1
ATOM 1834 C CA . VAL A 1 242 ? 26.696 2.832 -23.643 1.00 96.00 242 VAL A CA 1
ATOM 1835 C C . VAL A 1 242 ? 28.203 2.719 -23.887 1.00 96.00 242 VAL A C 1
ATOM 1837 O O . VAL A 1 242 ? 28.990 2.687 -22.942 1.00 96.00 242 VAL A O 1
ATOM 1840 N N . TRP A 1 243 ? 28.623 2.647 -25.151 1.00 97.50 243 TRP A N 1
ATOM 1841 C CA . TRP A 1 243 ? 30.041 2.608 -25.539 1.00 97.50 243 TRP A CA 1
ATOM 1842 C C . TRP A 1 243 ? 30.263 3.111 -26.969 1.00 97.50 243 TRP A C 1
ATOM 1844 O O . TRP A 1 243 ? 29.345 3.122 -27.788 1.00 97.50 243 TRP A O 1
ATOM 1854 N N . GLY A 1 244 ? 31.491 3.522 -27.277 1.00 95.56 244 GLY A N 1
ATOM 1855 C CA . GLY A 1 244 ? 31.920 4.010 -28.587 1.00 95.56 244 GLY A CA 1
ATOM 1856 C C . GLY A 1 244 ? 32.447 5.444 -28.573 1.00 95.56 244 GLY A C 1
ATOM 1857 O O . GLY A 1 244 ? 33.064 5.896 -27.608 1.00 95.56 244 GLY A O 1
ATOM 1858 N N . TRP A 1 245 ? 32.215 6.162 -29.669 1.00 92.56 245 TRP A N 1
ATOM 1859 C CA . TRP A 1 245 ? 32.633 7.548 -29.868 1.00 92.56 245 TRP A CA 1
ATOM 1860 C C . TRP A 1 245 ? 31.791 8.520 -29.042 1.00 92.56 245 TRP A C 1
ATOM 1862 O O . TRP A 1 245 ? 30.569 8.398 -29.025 1.00 92.56 245 TRP A O 1
ATOM 1872 N N . ASN A 1 246 ? 32.410 9.539 -28.442 1.00 90.38 246 ASN A N 1
ATOM 1873 C CA . ASN A 1 246 ? 31.727 10.513 -27.583 1.00 90.38 246 ASN A CA 1
ATOM 1874 C C . ASN A 1 246 ? 32.032 11.989 -27.917 1.00 90.38 246 ASN A C 1
ATOM 1876 O O . ASN A 1 246 ? 31.608 12.898 -27.200 1.00 90.38 246 ASN A O 1
ATOM 1880 N N . GLU A 1 247 ? 32.706 12.295 -29.031 1.00 84.81 247 GLU A N 1
ATOM 1881 C CA . GLU A 1 247 ? 32.998 13.699 -29.383 1.00 84.81 247 GLU A CA 1
ATOM 1882 C C . GLU A 1 247 ? 31.738 14.541 -29.611 1.00 84.81 247 GLU A C 1
ATOM 1884 O O . GLU A 1 247 ? 31.775 15.765 -29.493 1.00 84.81 247 GLU A O 1
ATOM 1889 N N . SER A 1 248 ? 30.599 13.918 -29.914 1.00 77.88 248 SER A N 1
ATOM 1890 C CA . SER A 1 248 ? 29.302 14.589 -30.042 1.00 77.88 248 SER A CA 1
ATOM 1891 C C . SER A 1 248 ? 28.471 14.554 -28.753 1.00 77.88 248 SER A C 1
ATOM 1893 O O . SER A 1 248 ? 27.413 15.174 -28.718 1.00 77.88 248 SER A O 1
ATOM 1895 N N . GLY A 1 249 ? 28.961 13.929 -27.676 1.00 79.81 249 GLY A N 1
ATOM 1896 C CA . GLY A 1 249 ? 28.227 13.726 -26.422 1.00 79.81 249 GLY A CA 1
ATOM 1897 C C . GLY A 1 249 ? 27.193 12.598 -26.495 1.00 79.81 249 GLY A C 1
ATOM 1898 O O . GLY A 1 249 ? 26.315 12.518 -25.644 1.00 79.81 249 GLY A O 1
ATOM 1899 N N . GLN A 1 250 ? 27.252 11.754 -27.529 1.00 84.50 250 GLN A N 1
ATOM 1900 C CA . GLN A 1 250 ? 26.262 10.705 -27.803 1.00 84.50 250 GLN A CA 1
ATOM 1901 C C . GLN A 1 250 ? 26.252 9.563 -26.780 1.00 84.50 250 GLN A C 1
ATOM 1903 O O . GLN A 1 250 ? 25.331 8.752 -26.817 1.00 84.50 250 GLN A O 1
ATOM 1908 N N . LEU A 1 251 ? 27.239 9.509 -25.877 1.00 88.19 251 LEU A N 1
ATOM 1909 C CA . LEU A 1 251 ? 27.256 8.578 -24.748 1.00 88.19 251 LEU A CA 1
ATOM 1910 C C . LEU A 1 251 ? 26.750 9.211 -23.447 1.00 88.19 251 LEU A C 1
ATOM 1912 O O . LEU A 1 251 ? 26.564 8.502 -22.471 1.00 88.19 251 LEU A O 1
ATOM 1916 N N . GLY A 1 252 ? 26.557 10.532 -23.395 1.00 82.62 252 GLY A N 1
ATOM 1917 C CA . GLY A 1 252 ? 26.158 11.210 -22.157 1.00 82.62 252 GLY A CA 1
ATOM 1918 C C . GLY A 1 252 ? 27.275 11.280 -21.106 1.00 82.62 252 GLY A C 1
ATOM 1919 O O . GLY A 1 252 ? 27.000 11.566 -19.944 1.00 82.62 252 GLY A O 1
ATOM 1920 N N . LEU A 1 253 ? 28.521 11.018 -21.518 1.00 84.38 253 LEU A N 1
ATOM 1921 C CA . LEU A 1 253 ? 29.735 11.094 -20.704 1.00 84.38 253 LEU A CA 1
ATOM 1922 C C . LEU A 1 253 ? 30.491 12.419 -20.963 1.00 84.38 253 LEU A C 1
ATOM 1924 O O . LEU A 1 253 ? 30.332 13.001 -22.048 1.00 84.38 253 LEU A O 1
ATOM 1928 N N . PRO A 1 254 ? 31.364 12.885 -20.043 1.00 78.94 254 PRO A N 1
ATOM 1929 C CA . PRO A 1 254 ? 32.120 14.135 -20.199 1.00 78.94 254 PRO A CA 1
ATOM 1930 C C . PRO A 1 254 ? 32.836 14.260 -21.562 1.00 78.94 254 PRO A C 1
ATOM 1932 O O . PRO A 1 254 ? 33.583 13.365 -21.957 1.00 78.94 254 PRO A O 1
ATOM 1935 N N . SER A 1 255 ? 32.617 15.371 -22.295 1.00 73.62 255 SER A N 1
ATOM 1936 C CA . SER A 1 255 ? 33.136 15.603 -23.665 1.00 73.62 255 SER A CA 1
ATOM 1937 C C . SER A 1 255 ? 33.751 17.012 -23.872 1.00 73.62 255 SER A C 1
ATOM 1939 O O . SER A 1 255 ? 33.247 17.986 -23.318 1.00 73.62 255 SER A O 1
ATOM 1941 N N . ARG A 1 256 ? 34.766 17.176 -24.746 1.00 61.41 256 ARG A N 1
ATOM 1942 C CA . ARG A 1 256 ? 35.531 18.434 -25.010 1.00 61.41 256 ARG A CA 1
ATOM 1943 C C . ARG A 1 256 ? 34.727 19.681 -25.440 1.00 61.41 256 ARG A C 1
ATOM 1945 O O . ARG A 1 256 ? 35.283 20.770 -25.552 1.00 61.41 256 ARG A O 1
ATOM 1952 N N . GLY A 1 257 ? 33.422 19.569 -25.693 1.00 54.69 257 GLY A N 1
ATOM 1953 C CA . GLY A 1 257 ? 32.594 20.650 -26.253 1.00 54.69 257 GLY A CA 1
ATOM 1954 C C . GLY A 1 257 ? 32.279 21.830 -25.317 1.00 54.69 257 GLY A C 1
ATOM 1955 O O . GLY A 1 257 ? 31.676 22.794 -25.781 1.00 54.69 257 GLY A O 1
ATOM 1956 N N . LEU A 1 258 ? 32.667 21.772 -24.035 1.00 51.59 258 LEU A N 1
ATOM 1957 C CA . LEU A 1 258 ? 32.252 22.723 -22.989 1.00 51.59 258 LEU A CA 1
ATOM 1958 C C . LEU A 1 258 ? 32.884 24.128 -23.074 1.00 51.59 258 LEU A C 1
ATOM 1960 O O . LEU A 1 258 ? 32.256 25.104 -22.669 1.00 51.59 258 LEU A O 1
ATOM 1964 N N . ARG A 1 259 ? 34.104 24.280 -23.612 1.00 44.22 259 ARG A N 1
ATOM 1965 C CA . ARG A 1 259 ? 34.839 25.561 -23.502 1.00 44.22 259 ARG A CA 1
ATOM 1966 C C . ARG A 1 259 ? 34.248 26.715 -24.325 1.00 44.22 259 ARG A C 1
ATOM 1968 O O . ARG A 1 259 ? 34.355 27.869 -23.918 1.00 44.22 259 ARG A O 1
ATOM 1975 N N . LYS A 1 260 ? 33.608 26.445 -25.472 1.00 44.78 260 LYS A N 1
ATOM 1976 C CA . LYS A 1 260 ? 33.178 27.519 -26.395 1.00 44.78 260 LYS A CA 1
ATOM 1977 C C . LYS A 1 260 ? 31.914 28.268 -25.953 1.00 44.78 260 LYS A C 1
ATOM 1979 O O . LYS A 1 260 ? 31.715 29.388 -26.419 1.00 44.78 260 LYS A O 1
ATOM 1984 N N . SER A 1 261 ? 31.073 27.694 -25.085 1.00 40.72 261 SER A N 1
ATOM 1985 C CA . SER A 1 261 ? 29.876 28.386 -24.577 1.00 40.72 261 SER A CA 1
ATOM 1986 C C . SER A 1 261 ? 30.150 29.177 -23.298 1.00 40.72 261 SER A C 1
ATOM 1988 O O . SER A 1 261 ? 29.616 30.271 -23.166 1.00 40.72 261 SER A O 1
ATOM 1990 N N . GLN A 1 262 ? 31.019 28.691 -22.404 1.00 40.62 262 GLN A N 1
ATOM 1991 C CA . GLN A 1 262 ? 31.335 29.380 -21.145 1.00 40.62 262 GLN A CA 1
ATOM 1992 C C . GLN A 1 262 ? 32.233 30.615 -21.339 1.00 40.62 262 GLN A C 1
ATOM 1994 O O . GLN A 1 262 ? 32.006 31.634 -20.696 1.00 40.62 262 GLN A O 1
ATOM 1999 N N . GLN A 1 263 ? 33.182 30.597 -22.287 1.00 40.72 263 GLN A N 1
ATOM 2000 C CA . GLN A 1 263 ? 34.033 31.772 -22.551 1.00 40.72 263 GLN A CA 1
ATOM 2001 C C . GLN A 1 263 ? 33.277 32.968 -23.157 1.00 40.72 263 GLN A C 1
ATOM 2003 O O . GLN A 1 263 ? 33.699 34.107 -22.968 1.00 40.72 263 GLN A O 1
ATOM 2008 N N . LYS A 1 264 ? 32.149 32.748 -23.852 1.00 35.97 264 LYS A N 1
ATOM 2009 C CA . LYS A 1 264 ? 31.323 33.848 -24.386 1.00 35.97 264 LYS A CA 1
ATOM 2010 C C . LYS A 1 264 ? 30.486 34.544 -23.311 1.00 35.97 264 LYS A C 1
ATOM 2012 O O . LYS A 1 264 ? 30.217 35.731 -23.449 1.00 35.97 264 LYS A O 1
ATOM 2017 N N . THR A 1 265 ? 30.105 33.844 -22.243 1.00 33.44 265 THR A N 1
ATOM 2018 C CA . THR A 1 265 ? 29.312 34.426 -21.149 1.00 33.44 265 THR A CA 1
ATOM 2019 C C . THR A 1 265 ? 30.168 35.291 -20.219 1.00 33.44 265 THR A C 1
ATOM 2021 O O . THR A 1 265 ? 29.671 36.260 -19.660 1.00 33.44 265 THR A O 1
ATOM 2024 N N . SER A 1 266 ? 31.469 35.002 -20.102 1.00 35.50 266 SER A N 1
ATOM 2025 C CA . SER A 1 266 ? 32.386 35.746 -19.225 1.00 35.50 266 SER A CA 1
ATOM 2026 C C . SER A 1 266 ? 32.921 37.061 -19.811 1.00 35.50 266 SER A C 1
ATOM 2028 O O . SER A 1 266 ? 33.468 37.862 -19.062 1.00 35.50 266 SER A O 1
ATOM 2030 N N . GLN A 1 267 ? 32.761 37.319 -21.116 1.00 37.28 267 GLN A N 1
ATOM 2031 C CA . GLN A 1 267 ? 33.210 38.573 -21.750 1.00 37.28 267 GLN A CA 1
ATOM 2032 C C . GLN A 1 267 ? 32.118 39.653 -21.866 1.00 37.28 267 GLN A C 1
ATOM 2034 O O . GLN A 1 267 ? 32.436 40.779 -22.231 1.00 37.28 267 GLN A O 1
ATOM 2039 N N . GLN A 1 268 ? 30.850 39.361 -21.539 1.00 36.75 268 GLN A N 1
ATOM 2040 C CA . GLN A 1 268 ? 29.741 40.329 -21.649 1.00 36.75 268 GLN A CA 1
ATOM 2041 C C . GLN A 1 268 ? 29.264 40.942 -20.320 1.00 36.75 268 GLN A C 1
ATOM 2043 O O . GLN A 1 268 ? 28.385 41.797 -20.330 1.00 36.75 268 GLN A O 1
ATOM 2048 N N . THR A 1 269 ? 29.852 40.573 -19.180 1.00 32.97 269 THR A N 1
ATOM 2049 C CA . THR A 1 269 ? 29.503 41.135 -17.855 1.00 32.97 269 THR A CA 1
ATOM 2050 C C . THR A 1 269 ? 30.590 42.026 -17.246 1.00 32.97 269 THR A C 1
ATOM 2052 O O . THR A 1 269 ? 30.581 42.264 -16.043 1.00 32.97 269 THR A O 1
ATOM 2055 N N . GLY A 1 270 ? 31.524 42.533 -18.054 1.00 34.38 270 GLY A N 1
ATOM 2056 C CA . GLY A 1 270 ? 32.701 43.265 -17.577 1.00 34.38 270 GLY A CA 1
ATOM 2057 C C . GLY A 1 270 ? 32.881 44.671 -18.146 1.00 34.38 270 GLY A C 1
ATOM 2058 O O . GLY A 1 270 ? 34.003 45.018 -18.475 1.00 34.38 270 GLY A O 1
ATOM 2059 N N . GLU A 1 271 ? 31.827 45.479 -18.273 1.00 33.50 271 GLU A N 1
ATOM 2060 C CA . GLU A 1 271 ? 31.970 46.927 -18.503 1.00 33.50 271 GLU A CA 1
ATOM 2061 C C . GLU A 1 271 ? 30.960 47.710 -17.651 1.00 33.50 271 GLU A C 1
ATOM 2063 O O . GLU A 1 271 ? 29.844 47.980 -18.087 1.00 33.50 271 GLU A O 1
ATOM 2068 N N . LEU A 1 272 ? 31.358 48.074 -16.423 1.00 29.97 272 LEU A N 1
ATOM 2069 C CA . LEU A 1 272 ? 31.115 49.413 -15.873 1.00 29.97 272 LEU A CA 1
ATOM 2070 C C . LEU A 1 272 ? 31.962 49.689 -14.614 1.00 29.97 272 LEU A C 1
ATOM 2072 O O . LEU A 1 272 ? 31.968 48.905 -13.669 1.00 29.97 272 LEU A O 1
ATOM 2076 N N . CYS A 1 273 ? 32.535 50.895 -14.615 1.00 30.16 273 CYS A N 1
ATOM 2077 C CA . CYS A 1 273 ? 33.123 51.683 -13.527 1.00 30.16 273 CYS A CA 1
ATOM 2078 C C . CYS A 1 273 ? 34.638 51.589 -13.276 1.00 30.16 273 CYS A C 1
ATOM 2080 O O . CYS A 1 273 ? 35.259 50.535 -13.212 1.00 30.16 273 CYS A O 1
ATOM 2082 N N . CYS A 1 274 ? 35.186 52.794 -13.159 1.00 27.66 274 CYS A N 1
ATOM 2083 C CA . CYS A 1 274 ? 36.561 53.236 -13.281 1.00 27.66 274 CYS A CA 1
ATOM 2084 C C . CYS A 1 274 ? 37.185 53.641 -11.932 1.00 27.66 274 CYS A C 1
ATOM 2086 O O . CYS A 1 274 ? 36.473 53.928 -10.972 1.00 27.66 274 CYS A O 1
ATOM 2088 N N . ASP A 1 275 ? 38.522 53.726 -11.968 1.00 27.64 275 ASP A N 1
ATOM 2089 C CA . ASP A 1 275 ? 39.476 54.452 -11.108 1.00 27.64 275 ASP A CA 1
ATOM 2090 C C . ASP A 1 275 ? 39.651 53.965 -9.650 1.00 27.64 275 ASP A C 1
ATOM 2092 O O . ASP A 1 275 ? 38.759 54.028 -8.815 1.00 27.64 275 ASP A O 1
ATOM 2096 N N . THR A 1 276 ? 40.829 53.488 -9.228 1.00 27.83 276 THR A N 1
ATOM 2097 C CA . THR A 1 276 ? 42.052 54.281 -9.002 1.00 27.83 276 THR A CA 1
ATOM 2098 C C . THR A 1 276 ? 43.245 53.364 -8.640 1.00 27.83 276 THR A C 1
ATOM 2100 O O . THR A 1 276 ? 43.093 52.231 -8.198 1.00 27.83 276 THR A O 1
ATOM 2103 N N . SER A 1 277 ? 44.446 53.899 -8.857 1.00 32.81 277 SER A N 1
ATOM 2104 C CA . SER A 1 277 ? 45.825 53.389 -8.726 1.00 32.81 277 SER A CA 1
ATOM 2105 C C . SER A 1 277 ? 46.265 52.681 -7.423 1.00 32.81 277 SER A C 1
ATOM 2107 O O . SER A 1 277 ? 46.011 53.209 -6.341 1.00 32.81 277 SER A O 1
ATOM 2109 N N . THR A 1 278 ? 47.087 51.610 -7.536 1.00 28.19 278 THR A N 1
ATOM 2110 C CA . THR A 1 278 ? 48.536 51.437 -7.141 1.00 28.19 278 THR A CA 1
ATOM 2111 C C . THR A 1 278 ? 48.861 49.946 -6.787 1.00 28.19 278 THR A C 1
ATOM 2113 O O . THR A 1 278 ? 48.047 49.339 -6.097 1.00 28.19 278 THR A O 1
ATOM 2116 N N . PRO A 1 279 ? 49.995 49.327 -7.218 1.00 40.09 279 PRO A N 1
ATOM 2117 C CA . PRO A 1 279 ? 50.412 47.928 -6.898 1.00 40.09 279 PRO A CA 1
ATOM 2118 C C . PRO A 1 279 ? 51.497 47.879 -5.779 1.00 40.09 279 PRO A C 1
ATOM 2120 O O . PRO A 1 279 ? 51.826 48.966 -5.293 1.00 40.09 279 PRO A O 1
ATOM 2123 N N . PRO A 1 280 ? 52.183 46.755 -5.417 1.00 53.50 280 PRO A N 1
ATOM 2124 C CA . PRO A 1 280 ? 51.983 45.287 -5.546 1.00 53.50 280 PRO A CA 1
ATOM 2125 C C . PRO A 1 280 ? 51.920 44.605 -4.128 1.00 53.50 280 PRO A C 1
ATOM 2127 O O . PRO A 1 280 ? 51.897 45.310 -3.128 1.00 53.50 280 PRO A O 1
ATOM 2130 N N . ASP A 1 281 ? 51.708 43.300 -3.893 1.00 28.33 281 ASP A N 1
ATOM 2131 C CA . ASP A 1 281 ? 52.706 42.212 -3.935 1.00 28.33 281 ASP A CA 1
ATOM 2132 C C . ASP A 1 281 ? 52.113 40.882 -3.394 1.00 28.33 281 ASP A C 1
ATOM 2134 O O . ASP A 1 281 ? 51.310 40.866 -2.462 1.00 28.33 281 ASP A O 1
ATOM 2138 N N . GLU A 1 282 ? 52.595 39.782 -3.980 1.00 36.28 282 GLU A N 1
ATOM 2139 C CA . GLU A 1 282 ? 52.779 38.426 -3.432 1.00 36.28 282 GLU A CA 1
ATOM 2140 C C . GLU A 1 282 ? 51.630 37.686 -2.707 1.00 36.28 282 GLU A C 1
ATOM 2142 O O . GLU A 1 282 ? 51.399 37.820 -1.506 1.00 36.28 282 GLU A O 1
ATOM 2147 N N . LYS A 1 283 ? 51.087 36.669 -3.392 1.00 29.12 283 LYS A N 1
ATOM 2148 C CA . LYS A 1 283 ? 51.426 35.262 -3.090 1.00 29.12 283 LYS A CA 1
ATOM 2149 C C . LYS A 1 283 ? 50.883 34.328 -4.169 1.00 29.12 283 LYS A C 1
ATOM 2151 O O . LYS A 1 283 ? 49.678 34.141 -4.301 1.00 29.12 283 LYS A O 1
ATOM 2156 N N . LEU A 1 284 ? 51.815 33.711 -4.892 1.00 35.97 284 LEU A N 1
ATOM 2157 C CA . LEU A 1 284 ? 51.598 32.498 -5.671 1.00 35.97 284 LEU A CA 1
ATOM 2158 C C . LEU A 1 284 ? 51.021 31.422 -4.740 1.00 35.97 284 LEU A C 1
ATOM 2160 O O . LEU A 1 284 ? 51.719 30.902 -3.869 1.00 35.97 284 LEU A O 1
ATOM 2164 N N . LYS A 1 285 ? 49.738 31.113 -4.905 1.00 30.03 285 LYS A N 1
ATOM 2165 C CA . LYS A 1 285 ? 49.228 29.774 -4.635 1.00 30.03 285 LYS A CA 1
ATOM 2166 C C . LYS A 1 285 ? 49.016 29.145 -5.997 1.00 30.03 285 LYS A C 1
ATOM 2168 O O . LYS A 1 285 ? 48.207 29.632 -6.777 1.00 30.03 285 LYS A O 1
ATOM 2173 N N . GLU A 1 286 ? 49.819 28.129 -6.275 1.00 33.47 286 GLU A N 1
ATOM 2174 C CA . GLU A 1 286 ? 49.571 27.163 -7.334 1.00 33.47 286 GLU A CA 1
ATOM 2175 C C . GLU A 1 286 ? 48.175 26.580 -7.080 1.00 33.47 286 GLU A C 1
ATOM 2177 O O . GLU A 1 286 ? 47.977 25.764 -6.181 1.00 33.47 286 GLU A O 1
ATOM 2182 N N . GLU A 1 287 ? 47.177 27.097 -7.792 1.00 31.89 287 GLU A N 1
ATOM 2183 C CA . GLU A 1 287 ? 45.923 26.385 -7.979 1.00 31.89 287 GLU A CA 1
ATOM 2184 C C . GLU A 1 287 ? 46.263 25.222 -8.907 1.00 31.89 287 GLU A C 1
ATOM 2186 O O . GLU A 1 287 ? 46.601 25.428 -10.072 1.00 31.89 287 GLU A O 1
ATOM 2191 N N . GLU A 1 288 ? 46.258 24.006 -8.361 1.00 33.31 288 GLU A N 1
ATOM 2192 C CA . GLU A 1 288 ? 46.216 22.790 -9.163 1.00 33.31 288 GLU A CA 1
ATOM 2193 C C . GLU A 1 288 ? 45.041 22.933 -10.138 1.00 33.31 288 GLU A C 1
ATOM 2195 O O . GLU A 1 288 ? 43.874 22.884 -9.740 1.00 33.31 288 GLU A O 1
ATOM 2200 N N . GLU A 1 289 ? 45.345 23.167 -11.417 1.00 36.22 289 GLU A N 1
ATOM 2201 C CA . GLU A 1 289 ? 44.373 23.025 -12.491 1.00 36.22 289 GLU A CA 1
ATOM 2202 C C . GLU A 1 289 ? 43.877 21.577 -12.432 1.00 36.22 289 GLU A C 1
ATOM 2204 O O . GLU A 1 289 ? 44.564 20.649 -12.855 1.00 36.22 289 GLU A O 1
ATOM 2209 N N . HIS A 1 290 ? 42.692 21.369 -11.859 1.00 36.59 290 HIS A N 1
ATOM 2210 C CA . HIS A 1 290 ? 41.949 20.130 -12.020 1.00 36.59 290 HIS A CA 1
ATOM 2211 C C . HIS A 1 290 ? 41.764 19.928 -13.532 1.00 36.59 290 HIS A C 1
ATOM 2213 O O . HIS A 1 290 ? 40.913 20.565 -14.155 1.00 36.59 290 HIS A O 1
ATOM 2219 N N . GLU A 1 291 ? 42.600 19.089 -14.151 1.00 42.00 291 GLU A N 1
ATOM 2220 C CA . GLU A 1 291 ? 42.376 18.645 -15.522 1.00 42.00 291 GLU A CA 1
ATOM 2221 C C . GLU A 1 291 ? 41.058 17.865 -15.539 1.00 42.00 291 GLU A C 1
ATOM 2223 O O . GLU A 1 291 ? 40.985 16.710 -15.118 1.00 42.00 291 GLU A O 1
ATOM 2228 N N . ASP A 1 292 ? 39.989 18.521 -15.986 1.00 52.78 292 ASP A N 1
ATOM 2229 C CA . ASP A 1 292 ? 38.688 17.891 -16.178 1.00 52.78 292 ASP A CA 1
ATOM 2230 C C . ASP A 1 292 ? 38.836 16.678 -17.112 1.00 52.78 292 ASP A C 1
ATOM 2232 O O . ASP A 1 292 ? 39.104 16.807 -18.313 1.00 52.78 292 ASP A O 1
ATOM 2236 N N . VAL A 1 293 ? 38.661 15.479 -16.547 1.00 67.44 293 VAL A N 1
ATOM 2237 C CA . VAL A 1 293 ? 38.810 14.208 -17.260 1.00 67.44 293 VAL A CA 1
ATOM 2238 C C . VAL A 1 293 ? 37.737 14.102 -18.340 1.00 67.44 293 VAL A C 1
ATOM 2240 O O . VAL A 1 293 ? 36.533 14.117 -18.084 1.00 67.44 293 VAL A O 1
ATOM 2243 N N . PHE A 1 294 ? 38.192 13.976 -19.579 1.00 76.88 294 PHE A N 1
ATOM 2244 C CA . PHE A 1 294 ? 37.361 13.934 -20.769 1.00 76.88 294 PHE A CA 1
ATOM 2245 C C . PHE A 1 294 ? 37.403 12.547 -21.418 1.00 76.88 294 PHE A C 1
ATOM 2247 O O . PHE A 1 294 ? 38.475 11.969 -21.589 1.00 76.88 294 PHE A O 1
ATOM 2254 N N . ILE A 1 295 ? 36.244 12.052 -21.862 1.00 82.75 295 ILE A N 1
ATOM 2255 C CA . ILE A 1 295 ? 36.121 10.764 -22.545 1.00 82.75 295 ILE A CA 1
ATOM 2256 C C . ILE A 1 295 ? 35.802 11.007 -24.028 1.00 82.75 295 ILE A C 1
ATOM 2258 O O . ILE A 1 295 ? 34.655 11.286 -24.378 1.00 82.75 295 ILE A O 1
ATOM 2262 N N . SER A 1 296 ? 36.810 10.895 -24.908 1.00 86.44 296 SER A N 1
ATOM 2263 C CA . SER A 1 296 ? 36.640 10.862 -26.382 1.00 86.44 296 SER A CA 1
ATOM 2264 C C . SER A 1 296 ? 35.988 9.568 -26.850 1.00 86.44 296 SER A C 1
ATOM 2266 O O . SER A 1 296 ? 35.128 9.572 -27.730 1.00 86.44 296 SER A O 1
ATOM 2268 N N . ILE A 1 297 ? 36.468 8.456 -26.295 1.00 90.31 297 ILE A N 1
ATOM 2269 C CA . ILE A 1 297 ? 36.115 7.097 -26.679 1.00 90.31 297 ILE A CA 1
ATOM 2270 C C . ILE A 1 297 ? 35.928 6.297 -25.402 1.00 90.31 297 ILE A C 1
ATOM 2272 O O . ILE A 1 297 ? 36.816 6.263 -24.554 1.00 90.31 297 ILE A O 1
ATOM 2276 N N . GLN A 1 298 ? 34.793 5.622 -25.304 1.00 94.69 298 GLN A N 1
ATOM 2277 C CA . GLN A 1 298 ? 34.495 4.673 -24.246 1.00 94.69 298 GLN A CA 1
ATOM 2278 C C . GLN A 1 298 ? 34.469 3.278 -24.873 1.00 94.69 298 GLN A C 1
ATOM 2280 O O . GLN A 1 298 ? 33.442 2.846 -25.381 1.00 94.69 298 GLN A O 1
ATOM 2285 N N . ALA A 1 299 ? 35.612 2.589 -24.910 1.00 93.25 299 ALA A N 1
ATOM 2286 C CA . ALA A 1 299 ? 35.742 1.311 -25.622 1.00 93.25 299 ALA A CA 1
ATOM 2287 C C . ALA A 1 299 ? 35.135 0.109 -24.870 1.00 93.25 299 ALA A C 1
ATOM 2289 O O . ALA A 1 299 ? 35.035 -0.971 -25.444 1.00 93.25 299 ALA A O 1
ATOM 2290 N N . PHE A 1 300 ? 34.724 0.291 -23.611 1.00 94.00 300 PHE A N 1
ATOM 2291 C CA . PHE A 1 300 ? 33.989 -0.690 -22.805 1.00 94.00 300 PHE A CA 1
ATOM 2292 C C . PHE A 1 300 ? 32.569 -0.195 -22.504 1.00 94.00 300 PHE A C 1
ATOM 2294 O O . PHE A 1 300 ? 32.411 1.006 -22.306 1.00 94.00 300 PHE A O 1
ATOM 2301 N N . PRO A 1 301 ? 31.560 -1.073 -22.376 1.00 96.38 301 PRO A N 1
ATOM 2302 C CA . PRO A 1 301 ? 30.235 -0.702 -21.888 1.00 96.38 301 PRO A CA 1
ATOM 2303 C C . PRO A 1 301 ? 30.316 0.060 -20.563 1.00 96.38 301 PRO A C 1
ATOM 2305 O O . PRO A 1 301 ? 30.754 -0.480 -19.550 1.00 96.38 301 PRO A O 1
ATOM 2308 N N . ALA A 1 302 ? 29.905 1.325 -20.578 1.00 93.94 302 ALA A N 1
ATOM 2309 C CA . ALA A 1 302 ? 29.787 2.153 -19.389 1.00 93.94 302 ALA A CA 1
ATOM 2310 C C . ALA A 1 302 ? 28.325 2.208 -18.954 1.00 93.94 302 ALA A C 1
ATOM 2312 O O . ALA A 1 302 ? 27.448 2.477 -19.776 1.00 93.94 302 ALA A O 1
ATOM 2313 N N . LEU A 1 303 ? 28.077 1.971 -17.666 1.00 91.69 303 LEU A N 1
ATOM 2314 C CA . LEU A 1 303 ? 26.772 2.205 -17.060 1.00 91.69 303 LEU A CA 1
ATOM 2315 C C . LEU A 1 303 ? 26.504 3.713 -17.029 1.00 91.69 303 LEU A C 1
ATOM 2317 O O . LEU A 1 303 ? 27.299 4.473 -16.475 1.00 91.69 303 LEU A O 1
ATOM 2321 N N . LEU A 1 304 ? 25.395 4.136 -17.628 1.00 86.75 304 LEU A N 1
ATOM 2322 C CA . LEU A 1 304 ? 24.989 5.532 -17.673 1.00 86.75 304 LEU A CA 1
ATOM 2323 C C . LEU A 1 304 ? 23.890 5.793 -16.646 1.00 86.75 304 LEU A C 1
ATOM 2325 O O . LEU A 1 304 ? 22.782 5.269 -16.763 1.00 86.75 304 LEU A O 1
ATOM 2329 N N . ASP A 1 305 ? 24.179 6.656 -15.673 1.00 75.56 305 ASP A N 1
ATOM 2330 C CA . ASP A 1 305 ? 23.180 7.107 -14.708 1.00 75.56 305 ASP A CA 1
ATOM 2331 C C . ASP A 1 305 ? 22.311 8.213 -15.327 1.00 75.56 305 ASP A C 1
ATOM 2333 O O . ASP A 1 305 ? 22.724 9.363 -15.483 1.00 75.56 305 ASP A O 1
ATOM 2337 N N . VAL A 1 306 ? 21.101 7.839 -15.744 1.00 67.25 306 VAL A N 1
ATOM 2338 C CA . VAL A 1 306 ? 20.093 8.757 -16.300 1.00 67.25 306 VAL A CA 1
ATOM 2339 C C . VAL A 1 306 ? 19.233 9.373 -15.178 1.00 67.25 306 VAL A C 1
ATOM 2341 O O . VAL A 1 306 ? 18.630 10.430 -15.366 1.00 67.25 306 VAL A O 1
ATOM 2344 N N . SER A 1 307 ? 19.191 8.720 -14.010 1.00 62.12 307 SER A N 1
ATOM 2345 C CA . SER A 1 307 ? 18.629 9.135 -12.717 1.00 62.12 307 SER A CA 1
ATOM 2346 C C . SER A 1 307 ? 18.591 7.889 -11.824 1.00 62.12 307 SER A C 1
ATOM 2348 O O . SER A 1 307 ? 18.012 6.887 -12.244 1.00 62.12 307 SER A O 1
ATOM 2350 N N . SER A 1 308 ? 19.050 7.987 -10.569 1.00 52.09 308 SER A N 1
ATOM 2351 C CA . SER A 1 308 ? 19.122 6.899 -9.565 1.00 52.09 308 SER A CA 1
ATOM 2352 C C . SER A 1 308 ? 17.815 6.157 -9.249 1.00 52.09 308 SER A C 1
ATOM 2354 O O . SER A 1 308 ? 17.786 5.253 -8.417 1.00 52.09 308 SER A O 1
ATOM 2356 N N . SER A 1 309 ? 16.718 6.557 -9.882 1.00 53.59 309 SER A N 1
ATOM 2357 C CA . SER A 1 309 ? 15.395 6.010 -9.670 1.00 53.59 309 SER A CA 1
ATOM 2358 C C . SER A 1 309 ? 14.842 5.298 -10.919 1.00 53.59 309 SER A C 1
ATOM 2360 O O . SER A 1 309 ? 14.050 4.376 -10.806 1.00 53.59 309 SER A O 1
ATOM 2362 N N . CYS A 1 310 ? 15.229 5.665 -12.140 1.00 60.25 310 CYS A N 1
ATOM 2363 C CA . CYS A 1 310 ? 14.446 5.286 -13.318 1.00 60.25 310 CYS A CA 1
ATOM 2364 C C . CYS A 1 310 ? 14.952 4.027 -14.047 1.00 60.25 310 CYS A C 1
ATOM 2366 O O . CYS A 1 310 ? 16.063 4.023 -14.562 1.00 60.25 310 CYS A O 1
ATOM 2368 N N . GLU A 1 311 ? 14.079 3.032 -14.235 1.00 74.38 311 GLU A N 1
ATOM 2369 C CA . GLU A 1 311 ? 14.328 1.889 -15.130 1.00 74.38 311 GLU A CA 1
ATOM 2370 C C . GLU A 1 311 ? 14.130 2.289 -16.604 1.00 74.38 311 GLU A C 1
ATOM 2372 O O . GLU A 1 311 ? 13.047 2.743 -17.005 1.00 74.38 311 GLU A O 1
ATOM 2377 N N . ILE A 1 312 ? 15.154 2.104 -17.438 1.00 81.62 312 ILE A N 1
ATOM 2378 C CA . ILE A 1 312 ? 15.097 2.343 -18.884 1.00 81.62 312 ILE A CA 1
ATOM 2379 C C . ILE A 1 312 ? 14.412 1.155 -19.563 1.00 81.62 312 ILE A C 1
ATOM 2381 O O . ILE A 1 312 ? 14.793 0.005 -19.382 1.00 81.62 312 ILE A O 1
ATOM 2385 N N . ARG A 1 313 ? 13.383 1.429 -20.371 1.00 78.25 313 ARG A N 1
ATOM 2386 C CA . ARG A 1 313 ? 12.608 0.401 -21.084 1.00 78.25 313 ARG A CA 1
ATOM 2387 C C . ARG A 1 313 ? 13.046 0.239 -22.532 1.00 78.25 313 ARG A C 1
ATOM 2389 O O . ARG A 1 313 ? 13.015 -0.864 -23.065 1.00 78.25 313 ARG A O 1
ATOM 2396 N N . ALA A 1 314 ? 13.369 1.346 -23.191 1.00 83.06 314 ALA A N 1
ATOM 2397 C CA . ALA A 1 314 ? 13.807 1.327 -24.577 1.00 83.06 314 ALA A CA 1
ATOM 2398 C C . ALA A 1 314 ? 14.851 2.414 -24.818 1.00 83.06 314 ALA A C 1
ATOM 2400 O O . ALA A 1 314 ? 14.829 3.474 -24.188 1.00 83.06 314 ALA A O 1
ATOM 2401 N N . VAL A 1 315 ? 15.750 2.135 -25.752 1.00 86.88 315 VAL A N 1
ATOM 2402 C CA . VAL A 1 315 ? 16.812 3.037 -26.181 1.00 86.88 315 VAL A CA 1
ATOM 2403 C C . VAL A 1 315 ? 16.857 3.044 -27.701 1.00 86.88 315 VAL A C 1
ATOM 2405 O O . VAL A 1 315 ? 16.607 2.028 -28.347 1.00 86.88 315 VAL A O 1
ATOM 2408 N N . SER A 1 316 ? 17.147 4.205 -28.272 1.00 84.38 316 SER A N 1
ATOM 2409 C CA . SER A 1 316 ? 17.377 4.392 -29.697 1.00 84.38 316 SER A CA 1
ATOM 2410 C C . SER A 1 316 ? 18.575 5.305 -29.883 1.00 84.38 316 SER A C 1
ATOM 2412 O O . SER A 1 316 ? 18.686 6.340 -29.227 1.00 84.38 316 SER A O 1
ATOM 2414 N N . CYS A 1 317 ? 19.433 4.961 -30.832 1.00 84.50 317 CYS A N 1
ATOM 2415 C CA . CYS A 1 317 ? 20.606 5.746 -31.178 1.00 84.50 317 CYS A CA 1
ATOM 2416 C C . CYS A 1 317 ? 20.447 6.292 -32.601 1.00 84.50 317 CYS A C 1
ATOM 2418 O O . CYS A 1 317 ? 19.979 5.598 -33.500 1.00 84.50 317 CYS A O 1
ATOM 2420 N N . GLY A 1 318 ? 20.798 7.558 -32.795 1.00 75.00 318 GLY A N 1
ATOM 2421 C CA . GLY A 1 318 ? 20.998 8.166 -34.107 1.00 75.00 318 GLY A CA 1
ATOM 2422 C C . GLY A 1 318 ? 22.488 8.324 -34.405 1.00 75.00 318 GLY A C 1
ATOM 2423 O O . GLY A 1 318 ? 23.341 7.895 -33.633 1.00 75.00 318 GLY A O 1
ATOM 2424 N N . SER A 1 319 ? 22.833 9.010 -35.495 1.00 76.25 319 SER A N 1
ATOM 2425 C CA . SER A 1 319 ? 24.238 9.179 -35.909 1.00 76.25 319 SER A CA 1
ATOM 2426 C C . SER A 1 319 ? 25.145 9.735 -34.805 1.00 76.25 319 SER A C 1
ATOM 2428 O O . SER A 1 319 ? 26.247 9.244 -34.553 1.00 76.25 319 SER A O 1
ATOM 2430 N N . ARG A 1 320 ? 24.644 10.751 -34.091 1.00 77.50 320 ARG A N 1
ATOM 2431 C CA . ARG A 1 320 ? 25.394 11.518 -33.084 1.00 77.50 320 ARG A CA 1
ATOM 2432 C C . ARG A 1 320 ? 24.600 11.791 -31.804 1.00 77.50 320 ARG A C 1
ATOM 2434 O O . ARG A 1 320 ? 24.919 12.742 -31.093 1.00 77.50 320 ARG A O 1
ATOM 2441 N N . HIS A 1 321 ? 23.565 11.002 -31.524 1.00 78.38 321 HIS A N 1
ATOM 2442 C CA . HIS A 1 321 ? 22.737 11.158 -30.329 1.00 78.38 321 HIS A CA 1
ATOM 2443 C C . HIS A 1 321 ? 22.135 9.837 -29.859 1.00 78.38 321 HIS A C 1
ATOM 2445 O O . HIS A 1 321 ? 21.987 8.913 -30.655 1.00 78.38 321 HIS A O 1
ATOM 2451 N N . THR A 1 322 ? 21.715 9.810 -28.598 1.00 82.44 322 THR A N 1
ATOM 2452 C CA . THR A 1 322 ? 20.983 8.704 -27.979 1.00 82.44 322 THR A CA 1
ATOM 2453 C C . THR A 1 322 ? 19.728 9.243 -27.304 1.00 82.44 322 THR A C 1
ATOM 2455 O O . THR A 1 322 ? 19.740 10.316 -26.695 1.00 82.44 322 THR A O 1
ATOM 2458 N N . ALA A 1 323 ? 18.639 8.492 -27.431 1.00 82.12 323 ALA A N 1
ATOM 2459 C CA . ALA A 1 323 ? 17.367 8.731 -26.777 1.00 82.12 323 ALA A CA 1
ATOM 2460 C C . ALA A 1 323 ? 16.983 7.495 -25.960 1.00 82.12 323 ALA A C 1
ATOM 2462 O O . ALA A 1 323 ? 17.008 6.379 -26.477 1.00 82.12 323 ALA A O 1
ATOM 2463 N N . ALA A 1 324 ? 16.591 7.693 -24.709 1.00 80.94 324 ALA A N 1
ATOM 2464 C CA . ALA A 1 324 ? 16.131 6.628 -23.830 1.00 80.94 324 ALA A CA 1
ATOM 2465 C C . ALA A 1 324 ? 14.766 6.988 -23.239 1.00 80.94 324 ALA A C 1
ATOM 2467 O O . ALA A 1 324 ? 14.487 8.151 -22.939 1.00 80.94 324 ALA A O 1
ATOM 2468 N N . VAL A 1 325 ? 13.910 5.984 -23.070 1.00 77.50 325 VAL A N 1
ATOM 2469 C CA . VAL A 1 325 ? 12.604 6.134 -22.425 1.00 77.50 325 VAL A CA 1
ATOM 2470 C C . VAL A 1 325 ? 12.527 5.252 -21.200 1.00 77.50 325 VAL A C 1
ATOM 2472 O O . VAL A 1 325 ? 12.874 4.071 -21.243 1.00 77.50 325 VAL A O 1
ATOM 2475 N N . THR A 1 326 ? 12.044 5.825 -20.106 1.00 69.62 326 THR A N 1
ATOM 2476 C CA . THR A 1 326 ? 11.900 5.097 -18.849 1.00 69.62 326 THR A CA 1
ATOM 2477 C C . THR A 1 326 ? 10.530 4.455 -18.747 1.00 69.62 326 THR A C 1
ATOM 2479 O O . THR A 1 326 ? 9.537 4.976 -19.266 1.00 69.62 326 THR A O 1
ATOM 2482 N N . ASN A 1 327 ? 10.439 3.336 -18.035 1.00 57.84 327 ASN A N 1
ATOM 2483 C CA . ASN A 1 327 ? 9.156 2.913 -17.501 1.00 57.84 327 ASN A CA 1
ATOM 2484 C C . ASN A 1 327 ? 8.627 4.042 -16.600 1.00 57.84 327 ASN A C 1
ATOM 2486 O O . ASN A 1 327 ? 9.366 4.646 -15.824 1.00 57.84 327 ASN A O 1
ATOM 2490 N N . SER A 1 328 ? 7.324 4.317 -16.651 1.00 49.09 328 SER A N 1
ATOM 2491 C CA . SER A 1 328 ? 6.662 5.191 -15.667 1.00 49.09 328 SER A CA 1
ATOM 2492 C C . SER A 1 328 ? 6.556 4.523 -14.287 1.00 49.09 328 SER A C 1
ATOM 2494 O O . SER A 1 328 ? 5.617 4.806 -13.557 1.00 49.09 328 SER A O 1
ATOM 2496 N N . ASN A 1 329 ? 7.472 3.616 -13.948 1.00 44.31 329 ASN A N 1
ATOM 2497 C CA . ASN A 1 329 ? 7.514 2.920 -12.672 1.00 44.31 329 ASN A CA 1
ATOM 2498 C C . ASN A 1 329 ? 8.694 3.442 -11.853 1.00 44.31 329 ASN A C 1
ATOM 2500 O O . ASN A 1 329 ? 9.527 2.691 -11.368 1.00 44.31 329 ASN A O 1
ATOM 2504 N N . MET A 1 330 ? 8.727 4.757 -11.675 1.00 42.47 330 MET A N 1
ATOM 2505 C CA . MET A 1 330 ? 9.214 5.336 -10.435 1.00 42.47 330 MET A CA 1
ATOM 2506 C C . MET A 1 330 ? 8.074 6.093 -9.808 1.00 42.47 330 MET A C 1
ATOM 2508 O O . MET A 1 330 ? 7.319 6.753 -10.523 1.00 42.47 330 MET A O 1
ATOM 2512 N N . SER A 1 331 ? 7.947 5.887 -8.502 1.00 48.84 331 SER A N 1
ATOM 2513 C CA . SER A 1 331 ? 6.844 6.274 -7.640 1.00 48.84 331 SER A CA 1
ATOM 2514 C C . SER A 1 331 ? 6.006 7.415 -8.203 1.00 48.84 331 SER A C 1
ATOM 2516 O O . SER A 1 331 ? 6.462 8.549 -8.357 1.00 48.84 331 SER A O 1
ATOM 2518 N N . ILE A 1 332 ? 4.734 7.128 -8.492 1.00 64.50 332 ILE A N 1
ATOM 2519 C CA . ILE A 1 332 ? 3.734 8.190 -8.514 1.00 64.50 332 ILE A CA 1
ATOM 2520 C C . ILE A 1 332 ? 3.855 8.808 -7.120 1.00 64.50 332 ILE A C 1
ATOM 2522 O O . ILE A 1 332 ? 3.469 8.187 -6.143 1.00 64.50 332 ILE A O 1
ATOM 2526 N N . GLN A 1 333 ? 4.534 9.939 -6.971 1.00 82.81 333 GLN A N 1
ATOM 2527 C CA . GLN A 1 333 ? 4.560 10.622 -5.690 1.00 82.81 333 GLN A CA 1
ATOM 2528 C C . GLN A 1 333 ? 3.198 11.284 -5.552 1.00 82.81 333 GLN A C 1
ATOM 2530 O O . GLN A 1 333 ? 2.843 12.183 -6.316 1.00 82.81 333 GLN A O 1
ATOM 2535 N N . PHE A 1 334 ? 2.408 10.808 -4.602 1.00 89.38 334 PHE A N 1
ATOM 2536 C CA . PHE A 1 334 ? 1.183 11.464 -4.202 1.00 89.38 334 PHE A CA 1
ATOM 2537 C C . PHE A 1 334 ? 1.541 12.562 -3.200 1.00 89.38 334 PHE A C 1
ATOM 2539 O O . PHE A 1 334 ? 1.576 12.350 -1.985 1.00 89.38 334 PHE A O 1
ATOM 2546 N N . VAL A 1 335 ? 1.869 13.737 -3.734 1.00 90.00 335 VAL A N 1
ATOM 2547 C CA . VAL A 1 335 ? 2.142 14.923 -2.923 1.00 90.00 335 VAL A CA 1
ATOM 2548 C C . VAL A 1 335 ? 0.822 15.575 -2.534 1.00 90.00 335 VAL A C 1
ATOM 2550 O O . VAL A 1 335 ? -0.002 15.878 -3.398 1.00 90.00 335 VAL A O 1
ATOM 2553 N N . TYR A 1 336 ? 0.624 15.806 -1.240 1.00 91.88 336 TYR A N 1
ATOM 2554 C CA . TYR A 1 336 ? -0.605 16.398 -0.718 1.00 91.88 336 TYR A CA 1
ATOM 2555 C C . TYR A 1 336 ? -0.330 17.449 0.355 1.00 91.88 336 TYR A C 1
ATOM 2557 O O . TYR A 1 336 ? 0.770 17.583 0.880 1.00 91.88 336 TYR A O 1
ATOM 2565 N N . SER A 1 337 ? -1.359 18.220 0.673 1.00 91.88 337 SER A N 1
ATOM 2566 C CA . SER A 1 337 ? -1.352 19.272 1.689 1.00 91.88 337 SER A CA 1
ATOM 2567 C C . SER A 1 337 ? -2.770 19.422 2.238 1.00 91.88 337 SER A C 1
ATOM 2569 O O . SER A 1 337 ? -3.705 18.860 1.667 1.00 91.88 337 SER A O 1
ATOM 2571 N N . HIS A 1 338 ? -2.952 20.221 3.290 1.00 89.62 338 HIS A N 1
ATOM 2572 C CA . HIS A 1 338 ? -4.272 20.465 3.889 1.00 89.62 338 HIS A CA 1
ATOM 2573 C C . HIS A 1 338 ? -5.316 20.988 2.882 1.00 89.62 338 HIS A C 1
ATOM 2575 O O . HIS A 1 338 ? -6.502 20.738 3.047 1.00 89.62 338 HIS A O 1
ATOM 2581 N N . GLN A 1 339 ? -4.889 21.650 1.798 1.00 89.50 339 GLN A N 1
ATOM 2582 C CA . GLN A 1 339 ? -5.781 22.138 0.732 1.00 89.50 339 GLN A CA 1
ATOM 2583 C C . GLN A 1 339 ? -6.464 21.012 -0.061 1.00 89.50 339 GLN A C 1
ATOM 2585 O O . GLN A 1 339 ? -7.432 21.260 -0.772 1.00 89.50 339 GLN A O 1
ATOM 2590 N N . HIS A 1 340 ? -5.940 19.789 0.026 1.00 92.69 340 HIS A N 1
ATOM 2591 C CA . HIS A 1 340 ? -6.490 18.618 -0.649 1.00 92.69 340 HIS A CA 1
ATOM 2592 C C . HIS A 1 340 ? -7.492 17.848 0.218 1.00 92.69 340 HIS A C 1
ATOM 2594 O O . HIS A 1 340 ? -8.070 16.874 -0.262 1.00 92.69 340 HIS A O 1
ATOM 2600 N N . PHE A 1 341 ? -7.682 18.236 1.481 1.00 94.19 341 PHE A N 1
ATOM 2601 C CA . PHE A 1 341 ? -8.643 17.577 2.355 1.00 94.19 341 PHE A CA 1
ATOM 2602 C C . PHE A 1 341 ? -10.072 17.906 1.936 1.00 94.19 341 PHE A C 1
ATOM 2604 O O . PHE A 1 341 ? -10.404 19.040 1.599 1.00 94.19 341 PHE A O 1
ATOM 2611 N N . VAL A 1 342 ? -10.925 16.891 1.988 1.00 91.31 342 VAL A N 1
ATOM 2612 C CA . VAL A 1 342 ? -12.358 17.011 1.746 1.00 91.31 342 VAL A CA 1
ATOM 2613 C C . VAL A 1 342 ? -13.037 17.154 3.100 1.00 91.31 342 VAL A C 1
ATOM 2615 O O . VAL A 1 342 ? -13.053 16.214 3.890 1.00 91.31 342 VAL A O 1
ATOM 2618 N N . THR A 1 343 ? -13.584 18.322 3.407 1.00 82.31 343 THR A N 1
ATOM 2619 C CA . THR A 1 343 ? -14.280 18.538 4.683 1.00 82.31 343 THR A CA 1
ATOM 2620 C C . THR A 1 343 ? -15.683 17.955 4.631 1.00 82.31 343 THR A C 1
ATOM 2622 O O . THR A 1 343 ? -16.046 17.152 5.476 1.00 82.31 343 THR A O 1
ATOM 2625 N N . ASP A 1 344 ? -16.462 18.262 3.599 1.00 82.12 344 ASP A N 1
ATOM 2626 C CA . ASP A 1 344 ? -17.879 17.902 3.561 1.00 82.12 344 ASP A CA 1
ATOM 2627 C C . ASP A 1 344 ? -18.130 16.643 2.727 1.00 82.12 344 ASP A C 1
ATOM 2629 O O . ASP A 1 344 ? -18.339 16.695 1.513 1.00 82.12 344 ASP A O 1
ATOM 2633 N N . VAL A 1 345 ? -18.132 15.491 3.400 1.00 83.75 345 VAL A N 1
ATOM 2634 C CA . VAL A 1 345 ? -18.539 14.213 2.807 1.00 83.75 345 VAL A CA 1
ATOM 2635 C C . VAL A 1 345 ? -19.990 13.918 3.182 1.00 83.75 345 VAL A C 1
ATOM 2637 O O . VAL A 1 345 ? -20.328 13.826 4.364 1.00 83.75 345 VAL A O 1
ATOM 2640 N N . TYR A 1 346 ? -20.844 13.740 2.172 1.00 72.56 346 TYR A N 1
ATOM 2641 C CA . TYR A 1 346 ? -22.260 13.412 2.345 1.00 72.56 346 TYR A CA 1
ATOM 2642 C C . TYR A 1 346 ? -22.533 11.959 1.985 1.00 72.56 346 TYR A C 1
ATOM 2644 O O . TYR A 1 346 ? -22.048 11.456 0.972 1.00 72.56 346 TYR A O 1
ATOM 2652 N N . ARG A 1 347 ? -23.381 11.300 2.775 1.00 64.12 347 ARG A N 1
ATOM 2653 C CA . ARG A 1 347 ? -23.924 9.984 2.429 1.00 64.12 347 ARG A CA 1
ATOM 2654 C C . ARG A 1 347 ? -25.405 10.124 2.097 1.00 64.12 347 ARG A C 1
ATOM 2656 O O . ARG A 1 347 ? -26.205 10.416 2.979 1.00 64.12 347 ARG A O 1
ATOM 2663 N N . ILE A 1 348 ? -25.773 9.935 0.831 1.00 54.41 348 ILE A N 1
ATOM 2664 C CA . ILE A 1 348 ? -27.177 9.975 0.404 1.00 54.41 348 ILE A CA 1
ATOM 2665 C C . ILE A 1 348 ? -27.835 8.654 0.820 1.00 54.41 348 ILE A C 1
ATOM 2667 O O . ILE A 1 348 ? -27.478 7.593 0.313 1.00 54.41 348 ILE A O 1
ATOM 2671 N N . SER A 1 349 ? -28.796 8.695 1.746 1.00 42.41 349 SER A N 1
ATOM 2672 C CA . SER A 1 349 ? -29.635 7.533 2.053 1.00 42.41 349 SER A CA 1
ATOM 2673 C C . SER A 1 349 ? -30.787 7.452 1.046 1.00 42.41 349 SER A C 1
ATOM 2675 O O . SER A 1 349 ? -31.794 8.142 1.191 1.00 42.41 349 SER A O 1
ATOM 2677 N N . GLY A 1 350 ? -30.656 6.626 0.010 1.00 38.25 350 GLY A N 1
ATOM 2678 C CA . GLY A 1 350 ? -31.764 6.330 -0.899 1.00 38.25 350 GLY A CA 1
ATOM 2679 C C . GLY A 1 350 ? -31.315 5.799 -2.254 1.00 38.25 350 GLY A C 1
ATOM 2680 O O . GLY A 1 350 ? -30.255 6.162 -2.748 1.00 38.25 350 GLY A O 1
ATOM 2681 N N . ASN A 1 351 ? -32.164 4.975 -2.871 1.00 34.25 351 ASN A N 1
ATOM 2682 C CA . ASN A 1 351 ? -31.983 4.309 -4.171 1.00 34.25 351 ASN A CA 1
ATOM 2683 C C . ASN A 1 351 ? -31.878 5.256 -5.394 1.00 34.25 351 ASN A C 1
ATOM 2685 O O . ASN A 1 351 ? -32.076 4.826 -6.527 1.00 34.25 351 ASN A O 1
ATOM 2689 N N . ASN A 1 352 ? -31.566 6.537 -5.191 1.00 33.91 352 ASN A N 1
ATOM 2690 C CA . ASN A 1 352 ? -31.298 7.476 -6.270 1.00 33.91 352 ASN A CA 1
ATOM 2691 C C . ASN A 1 352 ? -29.789 7.581 -6.462 1.00 33.91 352 ASN A C 1
ATOM 2693 O O . ASN A 1 352 ? -29.087 8.238 -5.696 1.00 33.91 352 ASN A O 1
ATOM 2697 N N . SER A 1 353 ? -29.314 6.934 -7.524 1.00 34.78 353 SER A N 1
ATOM 2698 C CA . SER A 1 353 ? -27.951 6.957 -8.047 1.00 34.78 353 SER A CA 1
ATOM 2699 C C . SER A 1 353 ? -27.537 8.342 -8.566 1.00 34.78 353 SER A C 1
ATOM 2701 O O . SER A 1 353 ? -27.142 8.493 -9.722 1.00 34.78 353 SER A O 1
ATOM 2703 N N . ALA A 1 354 ? -27.605 9.372 -7.727 1.00 35.16 354 ALA A N 1
ATOM 2704 C CA . ALA A 1 354 ? -26.915 10.628 -7.969 1.00 35.16 354 ALA A CA 1
ATOM 2705 C C . ALA A 1 354 ? -25.448 10.463 -7.538 1.00 35.16 354 ALA A C 1
ATOM 2707 O O . ALA A 1 354 ? -25.007 11.016 -6.534 1.00 35.16 354 ALA A O 1
ATOM 2708 N N . LYS A 1 355 ? -24.682 9.679 -8.313 1.00 47.31 355 LYS A N 1
ATOM 2709 C CA . LYS A 1 355 ? -23.230 9.884 -8.430 1.00 47.31 355 LYS A CA 1
ATOM 2710 C C . LYS A 1 355 ? -23.049 11.355 -8.787 1.00 47.31 355 LYS A C 1
ATOM 2712 O O . LYS A 1 355 ? -23.482 11.696 -9.877 1.00 47.31 355 LYS A O 1
ATOM 2717 N N . ASN A 1 356 ? -22.510 12.196 -7.902 1.00 42.56 356 ASN A N 1
ATOM 2718 C CA . ASN A 1 356 ? -21.940 13.510 -8.249 1.00 42.56 356 ASN A CA 1
ATOM 2719 C C . ASN A 1 356 ? -21.264 14.198 -7.041 1.00 42.56 356 ASN A C 1
ATOM 2721 O O . ASN A 1 356 ? -21.548 15.348 -6.718 1.00 42.56 356 ASN A O 1
ATOM 2725 N N . SER A 1 357 ? -20.301 13.530 -6.405 1.00 54.59 357 SER A N 1
ATOM 2726 C CA . SER A 1 357 ? -19.065 14.226 -6.031 1.00 54.59 357 SER A CA 1
ATOM 2727 C C . SER A 1 357 ? -17.966 13.660 -6.928 1.00 54.59 357 SER A C 1
ATOM 2729 O O . SER A 1 357 ? -17.912 12.453 -7.172 1.00 54.59 357 SER A O 1
ATOM 2731 N N . ALA A 1 358 ? -17.151 14.525 -7.529 1.00 67.19 358 ALA A N 1
ATOM 2732 C CA . ALA A 1 358 ? -16.022 14.055 -8.319 1.00 67.19 358 ALA A CA 1
ATOM 2733 C C . ALA A 1 358 ? -15.080 13.260 -7.398 1.00 67.19 358 ALA A C 1
ATOM 2735 O O . ALA A 1 358 ? -14.758 13.716 -6.297 1.00 67.19 358 ALA A O 1
ATOM 2736 N N . SER A 1 359 ? -14.666 12.070 -7.841 1.00 82.50 359 SER A N 1
ATOM 2737 C CA . SER A 1 359 ? -13.652 11.273 -7.143 1.00 82.50 359 SER A CA 1
ATOM 2738 C C . SER A 1 359 ? -12.392 12.122 -6.972 1.00 82.50 359 SER A C 1
ATOM 2740 O O . SER A 1 359 ? -11.975 12.812 -7.910 1.00 82.50 359 SER A O 1
ATOM 2742 N N . THR A 1 360 ? -11.805 12.131 -5.775 1.00 90.81 360 THR A N 1
ATOM 2743 C CA . THR A 1 360 ? -10.591 12.921 -5.540 1.00 90.81 360 THR A CA 1
ATOM 2744 C C . THR A 1 360 ? -9.418 12.339 -6.324 1.00 90.81 360 THR A C 1
ATOM 2746 O O . THR A 1 360 ? -9.444 11.198 -6.795 1.00 90.81 360 THR A O 1
ATOM 2749 N N . LYS A 1 361 ? -8.328 13.107 -6.437 1.00 91.00 361 LYS A N 1
ATOM 2750 C CA . LYS A 1 361 ? -7.066 12.570 -6.970 1.00 91.00 361 LYS A CA 1
ATOM 2751 C C . LYS A 1 361 ? -6.572 11.379 -6.145 1.00 91.00 361 LYS A C 1
ATOM 2753 O O . LYS A 1 361 ? -6.009 10.454 -6.719 1.00 91.00 361 LYS A O 1
ATOM 2758 N N . PHE A 1 362 ? -6.787 11.412 -4.830 1.00 94.75 362 PHE A N 1
ATOM 2759 C CA . PHE A 1 362 ? -6.427 10.329 -3.921 1.00 94.75 362 PHE A CA 1
ATOM 2760 C C . PHE A 1 362 ? -7.231 9.062 -4.227 1.00 94.75 362 PHE A C 1
ATOM 2762 O O . PHE A 1 362 ? -6.650 8.006 -4.475 1.00 94.75 362 PHE A O 1
ATOM 2769 N N . ASP A 1 363 ? -8.556 9.193 -4.320 1.00 94.62 363 ASP A N 1
ATOM 2770 C CA . ASP A 1 363 ? -9.452 8.078 -4.627 1.00 94.62 363 ASP A CA 1
ATOM 2771 C C . ASP A 1 363 ? -9.166 7.496 -6.009 1.00 94.62 363 ASP A C 1
ATOM 2773 O O . ASP A 1 363 ? -8.995 6.290 -6.158 1.00 94.62 363 ASP A O 1
ATOM 2777 N N . THR A 1 364 ? -9.006 8.355 -7.016 1.00 91.44 364 THR A N 1
ATOM 2778 C CA . THR A 1 364 ? -8.651 7.933 -8.377 1.00 91.44 364 THR A CA 1
ATOM 2779 C C . THR A 1 364 ? -7.324 7.168 -8.399 1.00 91.44 364 THR A C 1
ATOM 2781 O O . THR A 1 364 ? -7.208 6.165 -9.104 1.00 91.44 364 THR A O 1
ATOM 2784 N N . ALA A 1 365 ? -6.332 7.604 -7.615 1.00 91.38 365 ALA A N 1
ATOM 2785 C CA . ALA A 1 365 ? -5.032 6.947 -7.548 1.00 91.38 365 ALA A CA 1
ATOM 2786 C C . ALA A 1 365 ? -5.114 5.558 -6.892 1.00 91.38 365 ALA A C 1
ATOM 2788 O O . ALA A 1 365 ? -4.569 4.602 -7.446 1.00 91.38 365 ALA A O 1
ATOM 2789 N N . ILE A 1 366 ? -5.815 5.414 -5.758 1.00 95.62 366 ILE A N 1
ATOM 2790 C CA . ILE A 1 366 ? -5.971 4.105 -5.100 1.00 95.62 366 ILE A CA 1
ATOM 2791 C C . ILE A 1 366 ? -6.840 3.177 -5.948 1.00 95.62 366 ILE A C 1
ATOM 2793 O O . ILE A 1 366 ? -6.426 2.058 -6.244 1.00 95.62 366 ILE A O 1
ATOM 2797 N N . GLN A 1 367 ? -8.022 3.631 -6.366 1.00 94.12 367 GLN A N 1
ATOM 2798 C CA . GLN A 1 367 ? -8.988 2.815 -7.104 1.00 94.12 367 GLN A CA 1
ATOM 2799 C C . GLN A 1 367 ? -8.429 2.377 -8.463 1.00 94.12 367 GLN A C 1
ATOM 2801 O O . GLN A 1 367 ? -8.469 1.192 -8.795 1.00 94.12 367 GLN A O 1
ATOM 2806 N N . GLY A 1 368 ? -7.850 3.310 -9.227 1.00 88.56 368 GLY A N 1
ATOM 2807 C CA . GLY A 1 368 ? -7.229 3.013 -10.518 1.00 88.56 368 GLY A CA 1
ATOM 2808 C C . GLY A 1 368 ? -5.990 2.133 -10.377 1.00 88.56 368 GLY A C 1
ATOM 2809 O O . GLY A 1 368 ? -5.834 1.158 -11.110 1.00 88.56 368 GLY A O 1
ATOM 2810 N N . GLY A 1 369 ? -5.138 2.421 -9.391 1.00 89.19 369 GLY A N 1
ATOM 2811 C CA . GLY A 1 369 ? -3.939 1.633 -9.131 1.00 89.19 369 GLY A CA 1
ATOM 2812 C C . GLY A 1 369 ? -4.233 0.207 -8.662 1.00 89.19 369 GLY A C 1
ATOM 2813 O O . GLY A 1 369 ? -3.545 -0.731 -9.074 1.00 89.19 369 GLY A O 1
ATOM 2814 N N . TRP A 1 370 ? -5.275 0.022 -7.852 1.00 96.12 370 TRP A N 1
ATOM 2815 C CA . TRP A 1 370 ? -5.762 -1.293 -7.447 1.00 96.12 370 TRP A CA 1
ATOM 2816 C C . TRP A 1 370 ? -6.356 -2.063 -8.636 1.00 96.12 370 TRP A C 1
ATOM 2818 O O . TRP A 1 370 ? -6.002 -3.224 -8.844 1.00 96.12 370 TRP A O 1
ATOM 2828 N N . ALA A 1 371 ? -7.195 -1.414 -9.454 1.00 92.00 371 ALA A N 1
ATOM 2829 C CA . ALA A 1 371 ? -7.834 -2.037 -10.616 1.00 92.00 371 ALA A CA 1
ATOM 2830 C C . ALA A 1 371 ? -6.819 -2.472 -11.689 1.00 92.00 371 ALA A C 1
ATOM 2832 O O . ALA A 1 371 ? -6.913 -3.592 -12.190 1.00 92.00 371 ALA A O 1
ATOM 2833 N N . ASP A 1 372 ? -5.813 -1.640 -11.985 1.00 88.25 372 ASP A N 1
ATOM 2834 C CA . ASP A 1 372 ? -4.696 -1.988 -12.879 1.00 88.25 372 ASP A CA 1
ATOM 2835 C C . ASP A 1 372 ? -3.992 -3.274 -12.423 1.00 88.25 372 ASP A C 1
ATOM 2837 O O . ASP A 1 372 ? -3.831 -4.227 -13.185 1.00 88.25 372 ASP A O 1
ATOM 2841 N N . ARG A 1 373 ? -3.636 -3.347 -11.137 1.00 91.69 373 ARG A N 1
ATOM 2842 C CA . ARG A 1 373 ? -2.938 -4.507 -10.563 1.00 91.69 373 ARG A CA 1
ATOM 2843 C C . ARG A 1 373 ? -3.819 -5.756 -10.529 1.00 91.69 373 ARG A C 1
ATOM 2845 O O . ARG A 1 373 ? -3.300 -6.865 -10.663 1.00 91.69 373 ARG A O 1
ATOM 2852 N N . MET A 1 374 ? -5.138 -5.594 -10.389 1.00 90.75 374 MET A N 1
ATOM 2853 C CA . MET A 1 374 ? -6.099 -6.698 -10.465 1.00 90.75 374 MET A CA 1
ATOM 2854 C C . MET A 1 374 ? -6.170 -7.243 -11.894 1.00 90.75 374 MET A C 1
ATOM 2856 O O . MET A 1 374 ? -6.091 -8.455 -12.084 1.00 90.75 374 MET A O 1
ATOM 2860 N N . ALA A 1 375 ? -6.216 -6.361 -12.898 1.00 88.44 375 ALA A N 1
ATOM 2861 C CA . ALA A 1 375 ? -6.194 -6.737 -14.312 1.00 88.44 375 ALA A CA 1
ATOM 2862 C C . ALA A 1 375 ? -4.876 -7.415 -14.729 1.00 88.44 375 ALA A C 1
ATOM 2864 O O . ALA A 1 375 ? -4.878 -8.324 -15.556 1.00 88.44 375 ALA A O 1
ATOM 2865 N N . ARG A 1 376 ? -3.755 -7.017 -14.118 1.00 87.81 376 ARG A N 1
ATOM 2866 C CA . ARG A 1 376 ? -2.423 -7.605 -14.342 1.00 87.81 376 ARG A CA 1
ATOM 2867 C C . ARG A 1 376 ? -2.178 -8.920 -13.590 1.00 87.81 376 ARG A C 1
ATOM 2869 O O . ARG A 1 376 ? -1.114 -9.508 -13.754 1.00 87.81 376 ARG A O 1
ATOM 2876 N N . GLY A 1 377 ? -3.121 -9.380 -12.763 1.00 92.06 377 GLY A N 1
ATOM 2877 C CA . GLY A 1 377 ? -3.001 -10.648 -12.034 1.00 92.06 377 GLY A CA 1
ATOM 2878 C C . GLY A 1 377 ? -1.986 -10.631 -10.883 1.00 92.06 377 GLY A C 1
ATOM 2879 O O . GLY A 1 377 ? -1.394 -11.661 -10.577 1.00 92.06 377 GLY A O 1
ATOM 2880 N N . ILE A 1 378 ? -1.766 -9.476 -10.242 1.00 91.06 378 ILE A N 1
ATOM 2881 C CA . ILE A 1 378 ? -0.808 -9.335 -9.123 1.00 91.06 378 ILE A CA 1
ATOM 2882 C C . ILE A 1 378 ? -1.333 -9.966 -7.819 1.00 91.06 378 ILE A C 1
ATOM 2884 O O . ILE A 1 378 ? -0.562 -10.373 -6.948 1.00 91.06 378 ILE A O 1
ATOM 2888 N N . PHE A 1 379 ? -2.654 -10.046 -7.666 1.00 94.56 379 PHE A N 1
ATOM 2889 C CA . PHE A 1 379 ? -3.315 -10.568 -6.473 1.00 94.56 379 PHE A CA 1
ATOM 2890 C C . PHE A 1 379 ? -3.281 -12.100 -6.431 1.00 94.56 379 PHE A C 1
ATOM 2892 O O . PHE A 1 379 ? -3.257 -12.765 -7.462 1.00 94.56 379 PHE A O 1
ATOM 2899 N N . ARG A 1 380 ? -3.333 -12.680 -5.225 1.00 92.00 380 ARG A N 1
ATOM 2900 C CA . ARG A 1 380 ? -3.356 -14.146 -5.043 1.00 92.00 380 ARG A CA 1
ATOM 2901 C C . ARG A 1 380 ? -4.609 -14.806 -5.608 1.00 92.00 380 ARG A C 1
ATOM 2903 O O . ARG A 1 380 ? -4.579 -15.971 -5.976 1.00 92.00 380 ARG A O 1
ATOM 2910 N N . TYR A 1 381 ? -5.703 -14.061 -5.629 1.00 93.81 381 TYR A N 1
ATOM 2911 C CA . TYR A 1 381 ? -6.977 -14.468 -6.190 1.00 93.81 381 TYR A CA 1
ATOM 2912 C C . TYR A 1 381 ? -7.678 -13.243 -6.758 1.00 93.81 381 TYR A C 1
ATOM 2914 O O . TYR A 1 381 ? -7.432 -12.108 -6.340 1.00 93.81 381 TYR A O 1
ATOM 2922 N N . HIS A 1 382 ? -8.563 -13.493 -7.713 1.00 93.50 382 HIS A N 1
ATOM 2923 C CA . HIS A 1 382 ? -9.397 -12.461 -8.295 1.00 93.50 382 HIS A CA 1
ATOM 2924 C C . HIS A 1 382 ? -10.558 -12.132 -7.351 1.00 93.50 382 HIS A C 1
ATOM 2926 O O . HIS A 1 382 ? -11.379 -13.001 -7.060 1.00 93.50 382 HIS A O 1
ATOM 2932 N N . LEU A 1 383 ? -10.636 -10.885 -6.883 1.00 92.81 383 LEU A N 1
ATOM 2933 C CA . LEU A 1 383 ? -11.751 -10.423 -6.059 1.00 92.81 383 LEU A CA 1
ATOM 2934 C C . LEU A 1 383 ? -12.923 -10.023 -6.966 1.00 92.81 383 LEU A C 1
ATOM 2936 O O . LEU A 1 383 ? -12.902 -8.946 -7.556 1.00 92.81 383 LEU A O 1
ATOM 2940 N N . GLY A 1 384 ? -13.909 -10.910 -7.094 1.00 88.31 384 GLY A N 1
ATOM 2941 C CA . GLY A 1 384 ? -15.186 -10.606 -7.745 1.00 88.31 384 GLY A CA 1
ATOM 2942 C C . GLY A 1 384 ? -16.205 -9.990 -6.783 1.00 88.31 384 GLY A C 1
ATOM 2943 O O . GLY A 1 384 ? -15.876 -9.648 -5.647 1.00 88.31 384 GLY A O 1
ATOM 2944 N N . ASP A 1 385 ? -17.462 -9.916 -7.218 1.00 90.69 385 ASP A N 1
ATOM 2945 C CA . ASP A 1 385 ? -18.558 -9.402 -6.392 1.00 90.69 385 ASP A CA 1
ATOM 2946 C C . ASP A 1 385 ? -18.752 -10.248 -5.124 1.00 90.69 385 ASP A C 1
ATOM 2948 O O . ASP A 1 385 ? -19.043 -11.451 -5.173 1.00 90.69 385 ASP A O 1
ATOM 2952 N N . LEU A 1 386 ? -18.610 -9.606 -3.965 1.00 94.50 386 LEU A N 1
ATOM 2953 C CA . LEU A 1 386 ? -18.792 -10.248 -2.671 1.00 94.50 386 LEU A CA 1
ATOM 2954 C C . LEU A 1 386 ? -20.279 -10.317 -2.319 1.00 94.50 386 LEU A C 1
ATOM 2956 O O . LEU A 1 386 ? -21.004 -9.325 -2.366 1.00 94.50 386 LEU A O 1
ATOM 2960 N N . LYS A 1 387 ? -20.750 -11.501 -1.910 1.00 96.31 387 LYS A N 1
ATOM 2961 C CA . LYS A 1 387 ? -22.114 -11.631 -1.379 1.00 96.31 387 LYS A CA 1
ATOM 2962 C C . LYS A 1 387 ? -22.190 -10.938 -0.028 1.00 96.31 387 LYS A C 1
ATOM 2964 O O . LYS A 1 387 ? -21.554 -11.398 0.921 1.00 96.31 387 LYS A O 1
ATOM 2969 N N . THR A 1 388 ? -23.017 -9.904 0.056 1.00 96.88 388 THR A N 1
ATOM 2970 C CA . THR A 1 388 ? -23.165 -9.074 1.253 1.00 96.88 388 THR A CA 1
ATOM 2971 C C . THR A 1 388 ? -24.567 -9.190 1.842 1.00 96.88 388 THR A C 1
ATOM 2973 O O . THR A 1 388 ? -25.558 -9.199 1.112 1.00 96.88 388 THR A O 1
ATOM 2976 N N . ARG A 1 389 ? -24.670 -9.256 3.173 1.00 96.19 389 ARG A N 1
ATOM 2977 C CA . ARG A 1 389 ? -25.931 -9.106 3.913 1.00 96.19 389 ARG A CA 1
ATOM 2978 C C . ARG A 1 389 ? -25.703 -8.334 5.206 1.00 96.19 389 ARG A C 1
ATOM 2980 O O . ARG A 1 389 ? -24.660 -8.477 5.834 1.00 96.19 389 ARG A O 1
ATOM 2987 N N . VAL A 1 390 ? -26.693 -7.561 5.635 1.00 97.25 390 VAL A N 1
ATOM 2988 C CA . VAL A 1 390 ? -26.677 -6.917 6.955 1.00 97.25 390 VAL A CA 1
ATOM 2989 C C . VAL A 1 390 ? -27.376 -7.841 7.947 1.00 97.25 390 VAL A C 1
ATOM 2991 O O . VAL A 1 390 ? -28.494 -8.294 7.692 1.00 97.25 390 VAL A O 1
ATOM 2994 N N . LEU A 1 391 ? -26.710 -8.163 9.052 1.00 96.50 391 LEU A N 1
ATOM 2995 C CA . LEU A 1 391 ? -27.296 -8.952 10.129 1.00 96.50 391 LEU A CA 1
ATOM 2996 C C . LEU A 1 391 ? -28.353 -8.114 10.852 1.00 96.50 391 LEU A C 1
ATOM 2998 O O . LEU A 1 391 ? -28.153 -6.932 11.125 1.00 96.50 391 LEU A O 1
ATOM 3002 N N . LEU A 1 392 ? -29.500 -8.730 11.130 1.00 93.69 392 LEU A N 1
ATOM 3003 C CA . LEU A 1 392 ? -30.604 -8.057 11.802 1.00 93.69 392 LEU A CA 1
ATOM 3004 C C . LEU A 1 392 ? -30.297 -7.920 13.296 1.00 93.69 392 LEU A C 1
ATOM 3006 O O . LEU A 1 392 ? -30.163 -8.927 13.992 1.00 93.69 392 LEU A O 1
ATOM 3010 N N . GLY A 1 393 ? -30.240 -6.678 13.772 1.00 91.50 393 GLY A N 1
ATOM 3011 C CA . GLY A 1 393 ? -30.110 -6.337 15.183 1.00 91.50 393 GLY A CA 1
ATOM 3012 C C . GLY A 1 393 ? -29.682 -4.879 15.405 1.00 91.50 393 GLY A C 1
ATOM 3013 O O . GLY A 1 393 ? -29.790 -4.041 14.505 1.00 91.50 393 GLY A O 1
ATOM 3014 N N . SER A 1 394 ? -29.265 -4.552 16.628 1.00 89.31 394 SER A N 1
ATOM 3015 C CA . SER A 1 394 ? -28.915 -3.192 17.061 1.00 89.31 394 SER A CA 1
ATOM 3016 C C . SER A 1 394 ? -27.530 -2.724 16.592 1.00 89.31 394 SER A C 1
ATOM 3018 O O . SER A 1 394 ? -27.263 -1.513 16.566 1.00 89.31 394 SER A O 1
ATOM 3020 N N . HIS A 1 395 ? -26.648 -3.653 16.216 1.00 92.19 395 HIS A N 1
ATOM 3021 C CA . HIS A 1 395 ? -25.291 -3.356 15.753 1.00 92.19 395 HIS A CA 1
ATOM 3022 C C . HIS A 1 395 ? -25.204 -3.265 14.227 1.00 92.19 395 HIS A C 1
ATOM 3024 O O . HIS A 1 395 ? -24.368 -2.519 13.719 1.00 92.19 395 HIS A O 1
ATOM 3030 N N . GLY A 1 396 ? -26.094 -3.945 13.499 1.00 93.88 396 GLY A N 1
ATOM 3031 C CA . GLY A 1 396 ? -26.203 -3.888 12.045 1.00 93.88 396 GLY A CA 1
ATOM 3032 C C . GLY A 1 396 ? -24.933 -4.352 11.336 1.00 93.88 396 GLY A C 1
ATOM 3033 O O . GLY A 1 396 ? -24.491 -3.688 10.399 1.00 93.88 396 GLY A O 1
ATOM 3034 N N . TYR A 1 397 ? -24.321 -5.445 11.802 1.00 97.38 397 TYR A N 1
ATOM 3035 C CA . TYR A 1 397 ? -23.078 -5.955 11.219 1.00 97.38 397 TYR A CA 1
ATOM 3036 C C . TYR A 1 397 ? -23.240 -6.291 9.729 1.00 97.38 397 TYR A C 1
ATOM 3038 O O . TYR A 1 397 ? -24.185 -6.969 9.326 1.00 97.38 397 TYR A O 1
ATOM 3046 N N . VAL A 1 398 ? -22.284 -5.861 8.911 1.00 97.94 398 VAL A N 1
ATOM 3047 C CA . VAL A 1 398 ? -22.225 -6.129 7.472 1.00 97.94 398 VAL A CA 1
ATOM 3048 C C . VAL A 1 398 ? -21.416 -7.401 7.250 1.00 97.94 398 VAL A C 1
ATOM 3050 O O . VAL A 1 398 ? -20.193 -7.396 7.355 1.00 97.94 398 VAL A O 1
ATOM 3053 N N . ALA A 1 399 ? -22.095 -8.504 6.953 1.00 97.62 399 ALA A N 1
ATOM 3054 C CA . ALA A 1 399 ? -21.473 -9.777 6.624 1.00 97.62 399 ALA A CA 1
ATOM 3055 C C . ALA A 1 399 ? -21.164 -9.857 5.127 1.00 97.62 399 ALA A C 1
ATOM 3057 O O . ALA A 1 399 ? -22.061 -9.657 4.308 1.00 97.62 399 ALA A O 1
ATOM 3058 N N . GLN A 1 400 ? -19.928 -10.214 4.773 1.00 97.00 400 GLN A N 1
ATOM 3059 C CA . GLN A 1 400 ? -19.488 -10.456 3.397 1.00 97.00 400 GLN A CA 1
ATOM 3060 C C . GLN A 1 400 ? -18.848 -11.835 3.265 1.00 97.00 400 GLN A C 1
ATOM 3062 O O . GLN A 1 400 ? -17.993 -12.212 4.063 1.00 97.00 400 GLN A O 1
ATOM 3067 N N . LEU A 1 401 ? -19.247 -12.606 2.256 1.00 96.31 401 LEU A N 1
ATOM 3068 C CA . LEU A 1 401 ? -18.671 -13.925 1.999 1.00 96.31 401 LEU A CA 1
ATOM 3069 C C . LEU A 1 401 ? -17.424 -13.810 1.117 1.00 96.31 401 LEU A C 1
ATOM 3071 O O . LEU A 1 401 ? -17.541 -13.540 -0.076 1.00 96.31 401 LEU A O 1
ATOM 3075 N N . ASN A 1 402 ? -16.250 -14.109 1.677 1.00 94.62 402 ASN A N 1
ATOM 3076 C CA . ASN A 1 402 ? -14.977 -14.117 0.955 1.00 94.62 402 ASN A CA 1
ATOM 3077 C C . ASN A 1 402 ? -14.199 -15.419 1.238 1.00 94.62 402 ASN A C 1
ATOM 3079 O O . ASN A 1 402 ? -13.280 -15.478 2.058 1.00 94.62 402 ASN A O 1
ATOM 3083 N N . ILE A 1 403 ? -14.601 -16.491 0.545 1.00 92.00 403 ILE A N 1
ATOM 3084 C CA . ILE A 1 403 ? -14.049 -17.845 0.724 1.00 92.00 403 ILE A CA 1
ATOM 3085 C C . ILE A 1 403 ? -12.581 -17.907 0.290 1.00 92.00 403 ILE A C 1
ATOM 3087 O O . ILE A 1 403 ? -11.752 -18.480 0.995 1.00 92.00 403 ILE A O 1
ATOM 3091 N N . GLN A 1 404 ? -12.244 -17.288 -0.847 1.00 91.12 404 GLN A N 1
ATOM 3092 C CA . GLN A 1 404 ? -10.879 -17.292 -1.379 1.00 91.12 404 GLN A CA 1
ATOM 3093 C C . GLN A 1 404 ? -9.900 -16.652 -0.400 1.00 91.12 404 GLN A C 1
ATOM 3095 O O . GLN A 1 404 ? -8.817 -17.185 -0.192 1.00 91.12 404 GLN A O 1
ATOM 3100 N N . ARG A 1 405 ? -10.301 -15.587 0.306 1.00 89.31 405 ARG A N 1
ATOM 3101 C CA . ARG A 1 405 ? -9.481 -15.020 1.382 1.00 89.31 405 ARG A CA 1
ATOM 3102 C C . ARG A 1 405 ? -9.232 -15.994 2.527 1.00 89.31 405 ARG A C 1
ATOM 3104 O O . ARG A 1 405 ? -8.179 -15.919 3.148 1.00 89.31 405 ARG A O 1
ATOM 3111 N N . GLY A 1 406 ? -10.179 -16.873 2.838 1.00 84.00 406 GLY A N 1
ATOM 3112 C CA . GLY A 1 406 ? -9.984 -17.922 3.839 1.00 84.00 406 GLY A CA 1
ATOM 3113 C C . GLY A 1 406 ? -8.940 -18.961 3.419 1.00 84.00 406 GLY A C 1
ATOM 3114 O O . GLY A 1 406 ? -8.193 -19.428 4.270 1.00 84.00 406 GLY A O 1
ATOM 3115 N N . ILE A 1 407 ? -8.875 -19.282 2.122 1.00 85.25 407 ILE A N 1
ATOM 3116 C CA . ILE A 1 407 ? -8.047 -20.365 1.561 1.00 85.25 407 ILE A CA 1
ATOM 3117 C C . ILE A 1 407 ? -6.651 -19.872 1.147 1.00 85.25 407 ILE A C 1
ATOM 3119 O O . ILE A 1 407 ? -5.645 -20.491 1.472 1.00 85.25 407 ILE A O 1
ATOM 3123 N N . GLU A 1 408 ? -6.585 -18.746 0.439 1.00 86.31 408 GLU A N 1
ATOM 3124 C CA . GLU A 1 408 ? -5.380 -18.257 -0.251 1.00 86.31 408 GLU A CA 1
ATOM 3125 C C . GLU A 1 408 ? -4.533 -17.302 0.603 1.00 86.31 408 GLU A C 1
ATOM 3127 O O . GLU A 1 408 ? -3.418 -16.906 0.230 1.00 86.31 408 GLU A O 1
ATOM 3132 N N . ARG A 1 409 ? -5.064 -16.870 1.755 1.00 82.75 409 ARG A N 1
ATOM 3133 C CA . ARG A 1 409 ? -4.351 -15.957 2.649 1.00 82.75 409 ARG A CA 1
ATOM 3134 C C . ARG A 1 409 ? -3.114 -16.650 3.207 1.00 82.75 409 ARG A C 1
ATOM 3136 O O . ARG A 1 409 ? -3.156 -17.768 3.706 1.00 82.75 409 ARG A O 1
ATOM 3143 N N . ARG A 1 410 ? -1.996 -15.922 3.185 1.00 78.44 410 ARG A N 1
ATOM 3144 C CA . ARG A 1 410 ? -0.747 -16.375 3.802 1.00 78.44 410 ARG A CA 1
ATOM 3145 C C . ARG A 1 410 ? -0.964 -16.671 5.291 1.00 78.44 410 ARG A C 1
ATOM 3147 O O . ARG A 1 410 ? -1.541 -15.847 6.006 1.00 78.44 410 ARG A O 1
ATOM 3154 N N . LYS A 1 411 ? -0.398 -17.787 5.756 1.00 80.31 411 LYS A N 1
ATOM 3155 C CA . LYS A 1 411 ? -0.292 -18.095 7.184 1.00 80.31 411 LYS A CA 1
ATOM 3156 C C . LYS A 1 411 ? 0.390 -16.930 7.932 1.00 80.31 411 LYS A C 1
ATOM 3158 O O . LYS A 1 411 ? 1.460 -16.492 7.496 1.00 80.31 411 LYS A O 1
ATOM 3163 N N . PRO A 1 412 ? -0.213 -16.399 9.010 1.00 84.44 412 PRO A N 1
ATOM 3164 C CA . PRO A 1 412 ? 0.396 -15.348 9.822 1.00 84.44 412 PRO A CA 1
ATOM 3165 C C . PRO A 1 412 ? 1.772 -15.746 10.367 1.00 84.44 412 PRO A C 1
ATOM 3167 O O . PRO A 1 412 ? 2.056 -16.932 10.544 1.00 84.44 412 PRO A O 1
ATOM 3170 N N . GLN A 1 413 ? 2.613 -14.749 10.652 1.00 87.19 413 GLN A N 1
ATOM 3171 C CA . GLN A 1 413 ? 3.838 -14.964 11.422 1.00 87.19 413 GLN A CA 1
ATOM 3172 C C . GLN A 1 413 ? 3.509 -15.472 12.826 1.00 87.19 413 GLN A C 1
ATOM 3174 O O . GLN A 1 413 ? 2.458 -15.156 13.385 1.00 87.19 413 GLN A O 1
ATOM 3179 N N . GLU A 1 414 ? 4.427 -16.242 13.399 1.00 86.25 414 GLU A N 1
ATOM 3180 C CA . GLU A 1 414 ? 4.340 -16.615 14.802 1.00 86.25 414 GLU A CA 1
ATOM 3181 C C . GLU A 1 414 ? 4.644 -15.384 15.663 1.00 86.25 414 GLU A C 1
ATOM 3183 O O . GLU A 1 414 ? 5.744 -14.824 15.621 1.00 86.25 414 GLU A O 1
ATOM 3188 N N . ILE A 1 415 ? 3.618 -14.930 16.384 1.00 87.62 415 ILE A N 1
ATOM 3189 C CA . ILE A 1 415 ? 3.675 -13.777 17.277 1.00 87.62 415 ILE A CA 1
ATOM 3190 C C . ILE A 1 415 ? 3.569 -14.300 18.702 1.00 87.62 415 ILE A C 1
ATOM 3192 O O . ILE A 1 415 ? 2.588 -14.961 19.046 1.00 87.62 415 ILE A O 1
ATOM 3196 N N . MET A 1 416 ? 4.575 -13.986 19.510 1.00 87.00 416 MET A N 1
ATOM 3197 C CA . MET A 1 416 ? 4.686 -14.418 20.905 1.00 87.00 416 MET A CA 1
ATOM 3198 C C . MET A 1 416 ? 4.518 -13.268 21.899 1.00 87.00 416 MET A C 1
ATOM 3200 O O . MET A 1 416 ? 4.265 -13.505 23.074 1.00 87.00 416 MET A O 1
ATOM 3204 N N . SER A 1 417 ? 4.690 -12.027 21.445 1.00 90.88 417 SER A N 1
ATOM 3205 C CA . SER A 1 417 ? 4.596 -10.836 22.285 1.00 90.88 417 SER A CA 1
ATOM 3206 C C . SER A 1 417 ? 4.159 -9.631 21.464 1.00 90.88 417 SER A C 1
ATOM 3208 O O . SER A 1 417 ? 4.400 -9.558 20.258 1.00 90.88 417 SER A O 1
ATOM 3210 N N . ILE A 1 418 ? 3.540 -8.664 22.135 1.00 91.69 418 ILE A N 1
ATOM 3211 C CA . ILE A 1 418 ? 3.176 -7.375 21.540 1.00 91.69 418 ILE A CA 1
ATOM 3212 C C . ILE A 1 418 ? 4.422 -6.548 21.220 1.00 91.69 418 ILE A C 1
ATOM 3214 O O . ILE A 1 418 ? 4.468 -5.866 20.201 1.00 91.69 418 ILE A O 1
ATOM 3218 N N . LYS A 1 419 ? 5.456 -6.661 22.058 1.00 92.44 419 LYS A N 1
ATOM 3219 C CA . LYS A 1 419 ? 6.748 -5.980 21.897 1.00 92.44 419 LYS A CA 1
ATOM 3220 C C . LYS A 1 419 ? 7.774 -6.843 21.158 1.00 92.44 419 LYS A C 1
ATOM 3222 O O . LYS A 1 419 ? 8.974 -6.666 21.339 1.00 92.44 419 LYS A O 1
ATOM 3227 N N . GLN A 1 420 ? 7.324 -7.831 20.382 1.00 91.88 420 GLN A N 1
ATOM 3228 C CA . GLN A 1 420 ? 8.228 -8.710 19.646 1.00 91.88 420 GLN A CA 1
ATOM 3229 C C . GLN A 1 420 ? 9.102 -7.894 18.686 1.00 91.88 420 GLN A C 1
ATOM 3231 O O . GLN A 1 420 ? 8.599 -7.120 17.869 1.00 91.88 420 GLN A O 1
ATOM 3236 N N . GLU A 1 421 ? 10.415 -8.101 18.769 1.00 91.25 421 GLU A N 1
ATOM 3237 C CA . GLU A 1 421 ? 11.382 -7.391 17.936 1.00 91.25 421 GLU A CA 1
ATOM 3238 C C . GLU A 1 421 ? 11.196 -7.701 16.446 1.00 91.25 421 GLU A C 1
ATOM 3240 O O . GLU A 1 421 ? 10.776 -8.795 16.041 1.00 91.25 421 GLU A O 1
ATOM 3245 N N . PHE A 1 422 ? 11.521 -6.712 15.614 1.00 90.88 422 PHE A N 1
ATOM 3246 C CA . PHE A 1 422 ? 11.512 -6.868 14.168 1.00 90.88 422 PHE A CA 1
ATOM 3247 C C . PHE A 1 422 ? 12.547 -7.913 13.733 1.00 90.88 422 PHE A C 1
ATOM 3249 O O . PHE A 1 422 ? 13.709 -7.869 14.132 1.00 90.88 422 PHE A O 1
ATOM 3256 N N . ASN A 1 423 ? 12.148 -8.829 12.848 1.00 88.50 423 ASN A N 1
ATOM 3257 C CA . ASN A 1 423 ? 13.035 -9.861 12.320 1.00 88.50 423 ASN A CA 1
ATOM 3258 C C . ASN A 1 423 ? 13.147 -9.772 10.793 1.00 88.50 423 ASN A C 1
ATOM 3260 O O . ASN A 1 423 ? 12.264 -10.218 10.055 1.00 88.50 423 ASN A O 1
ATOM 3264 N N . ALA A 1 424 ? 14.293 -9.286 10.307 1.00 87.9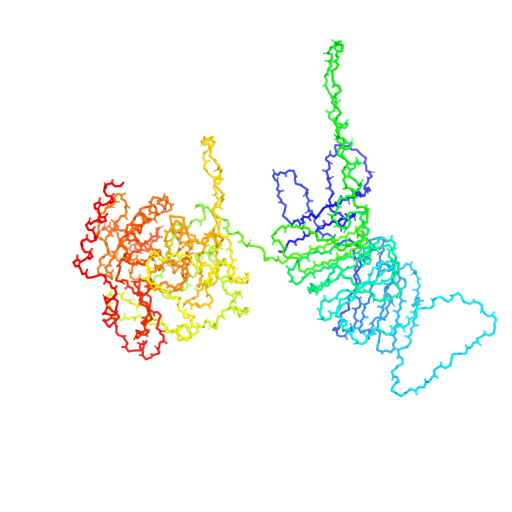4 424 ALA A N 1
ATOM 3265 C CA . ALA A 1 424 ? 14.568 -9.135 8.877 1.00 87.94 424 ALA A CA 1
ATOM 3266 C C . ALA A 1 424 ? 14.552 -10.464 8.090 1.00 87.94 424 ALA A C 1
ATOM 3268 O O . ALA A 1 424 ? 14.346 -10.458 6.872 1.00 87.94 424 ALA A O 1
ATOM 3269 N N . LYS A 1 425 ? 14.740 -11.618 8.751 1.00 86.94 425 LYS A N 1
ATOM 3270 C CA . LYS A 1 425 ? 14.695 -12.941 8.100 1.00 86.94 425 LYS A CA 1
ATOM 3271 C C . LYS A 1 425 ? 13.267 -13.358 7.756 1.00 86.94 425 LYS A C 1
ATOM 3273 O O . LYS A 1 425 ? 13.056 -13.963 6.706 1.00 86.94 425 LYS A O 1
ATOM 3278 N N . GLN A 1 426 ? 12.286 -12.987 8.578 1.00 86.50 426 GLN A N 1
ATOM 3279 C CA . GLN A 1 426 ? 10.874 -13.223 8.280 1.00 86.50 426 GLN A CA 1
ATOM 3280 C C . GLN A 1 426 ? 10.406 -12.342 7.109 1.00 86.50 426 GLN A C 1
ATOM 3282 O O . GLN A 1 426 ? 11.125 -11.456 6.631 1.00 86.50 426 GLN A O 1
ATOM 3287 N N . PHE A 1 427 ? 9.216 -12.619 6.573 1.00 86.00 427 PHE A N 1
ATOM 3288 C CA . PHE A 1 427 ? 8.634 -11.749 5.552 1.00 86.00 427 PHE A CA 1
ATOM 3289 C C . PHE A 1 427 ? 8.459 -10.330 6.108 1.00 86.00 427 PHE A C 1
ATOM 3291 O O . PHE A 1 427 ? 7.975 -10.154 7.221 1.00 86.00 427 PHE A O 1
ATOM 3298 N N . ASN A 1 428 ? 8.816 -9.324 5.320 1.00 88.25 428 ASN A N 1
ATOM 3299 C CA . ASN A 1 428 ? 8.654 -7.921 5.669 1.00 88.25 428 ASN A CA 1
ATOM 3300 C C . ASN A 1 428 ? 8.541 -7.097 4.378 1.00 88.25 428 ASN A C 1
ATOM 3302 O O . ASN A 1 428 ? 8.822 -7.611 3.291 1.00 88.25 428 ASN A O 1
ATOM 3306 N N . PHE A 1 429 ? 8.127 -5.837 4.490 1.00 89.94 429 PHE A N 1
ATOM 3307 C CA . PHE A 1 429 ? 7.829 -5.023 3.315 1.00 89.94 429 PHE A CA 1
ATOM 3308 C C . PHE A 1 429 ? 9.057 -4.546 2.518 1.00 89.94 429 PHE A C 1
ATOM 3310 O O . PHE A 1 429 ? 8.870 -4.009 1.438 1.00 89.94 429 PHE A O 1
ATOM 3317 N N . ASN A 1 430 ? 10.297 -4.838 2.940 1.00 84.81 430 ASN A N 1
ATOM 3318 C CA . ASN A 1 430 ? 11.482 -4.655 2.080 1.00 84.81 430 ASN A CA 1
ATOM 3319 C C . ASN A 1 430 ? 11.604 -5.728 0.986 1.00 84.81 430 ASN A C 1
ATOM 3321 O O . ASN A 1 430 ? 12.485 -5.657 0.139 1.00 84.81 430 ASN A O 1
ATOM 3325 N N . LYS A 1 431 ? 10.747 -6.755 1.024 1.00 83.50 431 LYS A N 1
ATOM 3326 C CA . LYS A 1 431 ? 10.754 -7.896 0.095 1.00 83.50 431 LYS A CA 1
ATOM 3327 C C . LYS A 1 431 ? 9.550 -7.889 -0.859 1.00 83.50 431 LYS A C 1
ATOM 3329 O O . LYS A 1 431 ? 9.225 -8.935 -1.420 1.00 83.50 431 LYS A O 1
ATOM 3334 N N . ILE A 1 432 ? 8.833 -6.766 -0.972 1.00 82.38 432 ILE A N 1
ATOM 3335 C CA . ILE A 1 432 ? 7.690 -6.625 -1.892 1.00 82.38 432 ILE A CA 1
ATOM 3336 C C . ILE A 1 432 ? 8.171 -6.466 -3.329 1.00 82.38 432 ILE A C 1
ATOM 3338 O O . ILE A 1 432 ? 9.253 -5.935 -3.573 1.00 82.38 432 ILE A O 1
ATOM 3342 N N . LYS A 1 433 ? 7.354 -6.903 -4.288 1.00 83.19 433 LYS A N 1
ATOM 3343 C CA . LYS A 1 433 ? 7.616 -6.608 -5.697 1.00 83.19 433 LYS A CA 1
ATOM 3344 C C . LYS A 1 433 ? 7.267 -5.154 -5.986 1.00 83.19 433 LYS A C 1
ATOM 3346 O O . LYS A 1 433 ? 6.274 -4.641 -5.474 1.00 83.19 433 LYS A O 1
ATOM 3351 N N . HIS A 1 434 ? 8.024 -4.528 -6.880 1.00 80.44 434 HIS A N 1
ATOM 3352 C CA . HIS A 1 434 ? 7.760 -3.153 -7.310 1.00 80.44 434 HIS A CA 1
ATOM 3353 C C . HIS A 1 434 ? 6.345 -2.970 -7.878 1.00 80.44 434 HIS A C 1
ATOM 3355 O O . HIS A 1 434 ? 5.666 -1.990 -7.589 1.00 80.44 434 HIS A O 1
ATOM 3361 N N . ASP A 1 435 ? 5.841 -3.983 -8.585 1.00 84.81 435 ASP A N 1
ATOM 3362 C CA . ASP A 1 435 ? 4.482 -4.000 -9.134 1.00 84.81 435 ASP A CA 1
ATOM 3363 C C . ASP A 1 435 ? 3.364 -3.933 -8.077 1.00 84.81 435 ASP A C 1
ATOM 3365 O O . ASP A 1 435 ? 2.232 -3.570 -8.403 1.00 84.81 435 ASP A O 1
ATOM 3369 N N . GLU A 1 436 ? 3.651 -4.250 -6.810 1.00 91.94 436 GLU A N 1
ATOM 3370 C CA . GLU A 1 436 ? 2.682 -4.135 -5.715 1.00 91.94 436 GLU A CA 1
ATOM 3371 C C . GLU A 1 436 ? 2.514 -2.680 -5.244 1.00 91.94 436 GLU A C 1
ATOM 3373 O O . GLU A 1 436 ? 1.459 -2.326 -4.716 1.00 91.94 436 GLU A O 1
ATOM 3378 N N . ILE A 1 437 ? 3.509 -1.812 -5.454 1.00 91.56 437 ILE A N 1
ATOM 3379 C CA . ILE A 1 437 ? 3.496 -0.415 -4.995 1.00 91.56 437 ILE A CA 1
ATOM 3380 C C . ILE A 1 437 ? 2.565 0.404 -5.879 1.00 91.56 437 ILE A C 1
ATOM 3382 O O . ILE A 1 437 ? 2.763 0.438 -7.086 1.00 91.56 437 ILE A O 1
ATOM 3386 N N . ILE A 1 438 ? 1.584 1.095 -5.295 1.00 93.06 438 ILE A N 1
ATOM 3387 C CA . ILE A 1 438 ? 0.687 2.021 -5.997 1.00 93.06 438 ILE A CA 1
ATOM 3388 C C . ILE A 1 438 ? 1.353 3.395 -6.156 1.00 93.06 438 ILE A C 1
ATOM 3390 O O . ILE A 1 438 ? 1.486 3.884 -7.278 1.00 93.06 438 ILE A O 1
ATOM 3394 N N . PHE A 1 439 ? 1.759 4.014 -5.043 1.00 93.06 439 PHE A N 1
ATOM 3395 C CA . PHE A 1 439 ? 2.382 5.341 -4.995 1.00 93.06 439 PHE A CA 1
ATOM 3396 C C . PHE A 1 439 ? 3.125 5.581 -3.672 1.00 93.06 439 PHE A C 1
ATOM 3398 O O . PHE A 1 439 ? 2.933 4.857 -2.698 1.00 93.06 439 PHE A O 1
ATOM 3405 N N . GLU A 1 440 ? 3.947 6.630 -3.619 1.00 92.25 440 GLU A N 1
ATOM 3406 C CA . GLU A 1 440 ? 4.549 7.141 -2.379 1.00 92.25 440 GLU A CA 1
ATOM 3407 C C . GLU A 1 440 ? 3.829 8.424 -1.948 1.00 92.25 440 GLU A C 1
ATOM 3409 O O . GLU A 1 440 ? 3.783 9.391 -2.700 1.00 92.25 440 GLU A O 1
ATOM 3414 N N . MET A 1 441 ? 3.266 8.459 -0.744 1.00 93.94 441 MET A N 1
ATOM 3415 C CA . MET A 1 441 ? 2.630 9.648 -0.177 1.00 93.94 441 MET A CA 1
ATOM 3416 C C . MET A 1 441 ? 3.637 10.535 0.540 1.00 93.94 441 MET A C 1
ATOM 3418 O O . MET A 1 441 ? 4.390 10.066 1.400 1.00 93.94 441 MET A O 1
ATOM 3422 N N . ILE A 1 442 ? 3.599 11.830 0.219 1.00 91.69 442 ILE A N 1
ATOM 3423 C CA . ILE A 1 442 ? 4.479 12.849 0.797 1.00 91.69 442 ILE A CA 1
ATOM 3424 C C . ILE A 1 442 ? 3.654 14.102 1.116 1.00 91.69 442 ILE A C 1
ATOM 3426 O O . ILE A 1 442 ? 2.982 14.652 0.244 1.00 91.69 442 ILE A O 1
ATOM 3430 N N . LYS A 1 443 ? 3.719 14.583 2.361 1.00 90.19 443 LYS A N 1
ATOM 3431 C CA . LYS A 1 443 ? 3.067 15.837 2.767 1.00 90.19 443 LYS A CA 1
ATOM 3432 C C . LYS A 1 443 ? 3.955 17.035 2.407 1.00 90.19 443 LYS A C 1
ATOM 3434 O O . LYS A 1 443 ? 5.093 17.121 2.867 1.00 90.19 443 LYS A O 1
ATOM 3439 N N . ASP A 1 444 ? 3.440 17.973 1.616 1.00 86.44 444 ASP A N 1
ATOM 3440 C CA . ASP A 1 444 ? 4.126 19.225 1.281 1.00 86.44 444 ASP A CA 1
ATOM 3441 C C . ASP A 1 444 ? 4.121 20.179 2.489 1.00 86.44 444 ASP A C 1
ATOM 3443 O O . ASP A 1 444 ? 3.064 20.581 2.983 1.00 86.44 444 ASP A O 1
ATOM 3447 N N . LYS A 1 445 ? 5.313 20.544 2.977 1.00 70.81 445 LYS A N 1
ATOM 3448 C CA . LYS A 1 445 ? 5.509 21.413 4.152 1.00 70.81 445 LYS A CA 1
ATOM 3449 C C . LYS A 1 445 ? 5.643 22.907 3.811 1.00 70.81 445 LYS A C 1
ATOM 3451 O O . LYS A 1 445 ? 5.904 23.700 4.714 1.00 70.81 445 LYS A O 1
ATOM 3456 N N . LYS A 1 446 ? 5.446 23.335 2.556 1.00 53.00 446 LYS A N 1
ATOM 3457 C CA . LYS A 1 446 ? 5.683 24.720 2.071 1.00 53.00 446 LYS A CA 1
ATOM 3458 C C . LYS A 1 446 ? 4.799 25.852 2.655 1.00 53.00 446 LYS A C 1
ATOM 3460 O O . LYS A 1 446 ? 4.735 26.926 2.067 1.00 53.00 446 LYS A O 1
ATOM 3465 N N . GLY A 1 447 ? 4.152 25.666 3.807 1.00 41.16 447 GLY A N 1
ATOM 3466 C CA . GLY A 1 447 ? 3.304 26.677 4.463 1.00 41.16 447 GLY A CA 1
ATOM 3467 C C . GLY A 1 447 ? 3.754 27.149 5.853 1.00 41.16 447 GLY A C 1
ATOM 3468 O O . GLY A 1 447 ? 3.064 27.971 6.447 1.00 41.16 447 GLY A O 1
ATOM 3469 N N . GLY A 1 448 ? 4.864 26.642 6.401 1.00 34.06 448 GLY A N 1
ATOM 3470 C CA . GLY A 1 448 ? 5.358 27.052 7.722 1.00 34.06 448 GLY A CA 1
ATOM 3471 C C . GLY A 1 448 ? 6.233 28.309 7.664 1.00 34.06 448 GLY A C 1
ATOM 3472 O O . GLY A 1 448 ? 7.177 28.364 6.879 1.00 34.06 448 GLY A O 1
ATOM 3473 N N . SER A 1 449 ? 5.932 29.303 8.505 1.00 27.88 449 SER A N 1
ATOM 3474 C CA . SER A 1 449 ? 6.797 30.463 8.784 1.00 27.88 449 SER A CA 1
ATOM 3475 C C . SER A 1 449 ? 8.254 30.028 9.049 1.00 27.88 449 SER A C 1
ATOM 3477 O O . SER A 1 449 ? 8.455 29.065 9.796 1.00 27.88 449 SER A O 1
ATOM 3479 N N . PRO A 1 450 ? 9.276 30.708 8.489 1.00 35.22 450 PRO A N 1
ATOM 3480 C CA . PRO A 1 450 ? 10.669 30.406 8.782 1.00 35.22 450 PRO A CA 1
ATOM 3481 C C . PRO A 1 450 ? 11.008 30.929 10.180 1.00 35.22 450 PRO A C 1
ATOM 3483 O O . PRO A 1 450 ? 11.383 32.088 10.351 1.00 35.22 450 PRO A O 1
ATOM 3486 N N . LEU A 1 451 ? 10.882 30.075 11.194 1.00 35.28 451 LEU A N 1
ATOM 3487 C CA . LEU A 1 451 ? 11.417 30.349 12.522 1.00 35.28 451 LEU A CA 1
ATOM 3488 C C . LEU A 1 451 ? 12.542 29.363 12.857 1.00 35.28 451 LEU A C 1
ATOM 3490 O O . LEU A 1 451 ? 12.334 28.166 13.014 1.00 35.28 451 LEU A O 1
ATOM 3494 N N . THR A 1 452 ? 13.728 29.971 12.961 1.00 32.59 452 THR A N 1
ATOM 3495 C CA . THR A 1 452 ? 14.910 29.613 13.762 1.00 32.59 452 THR A CA 1
ATOM 3496 C C . THR A 1 452 ? 15.698 28.340 13.424 1.00 32.59 452 THR A C 1
ATOM 3498 O O . THR A 1 452 ? 15.355 27.238 13.825 1.00 32.59 452 THR A O 1
ATOM 3501 N N . ASN A 1 453 ? 16.821 28.583 12.736 1.00 35.59 453 ASN A N 1
ATOM 3502 C CA . ASN A 1 453 ? 18.190 28.079 12.924 1.00 35.59 453 ASN A CA 1
ATOM 3503 C C . ASN A 1 453 ? 18.436 26.723 13.624 1.00 35.59 453 ASN A C 1
ATOM 3505 O O . ASN A 1 453 ? 18.133 26.539 14.798 1.00 35.59 453 ASN A O 1
ATOM 3509 N N . ASN A 1 454 ? 19.233 25.900 12.929 1.00 35.41 454 ASN A N 1
ATOM 3510 C CA . ASN A 1 454 ? 20.139 24.869 13.456 1.00 35.41 454 ASN A CA 1
ATOM 3511 C C . ASN A 1 454 ? 19.523 23.635 14.136 1.00 35.41 454 ASN A C 1
ATOM 3513 O O . ASN A 1 454 ? 20.000 23.192 15.178 1.00 35.41 454 ASN A O 1
ATOM 3517 N N . ALA A 1 455 ? 18.568 22.992 13.469 1.00 33.72 455 ALA A N 1
ATOM 3518 C CA . ALA A 1 455 ? 18.383 21.548 13.581 1.00 33.72 455 ALA A CA 1
ATOM 3519 C C . ALA A 1 455 ? 18.408 20.959 12.167 1.00 33.72 455 ALA A C 1
ATOM 3521 O O . ALA A 1 455 ? 17.837 21.555 11.251 1.00 33.72 455 ALA A O 1
ATOM 3522 N N . GLU A 1 456 ? 19.107 19.837 11.978 1.00 31.70 456 GLU A N 1
ATOM 3523 C CA . GLU A 1 456 ? 19.080 19.051 10.741 1.00 31.70 456 GLU A CA 1
ATOM 3524 C C . GLU A 1 456 ? 17.640 18.973 10.232 1.00 31.70 456 GLU A C 1
ATOM 3526 O O . GLU A 1 456 ? 16.746 18.527 10.950 1.00 31.70 456 GLU A O 1
ATOM 3531 N N . CYS A 1 457 ? 17.389 19.488 9.026 1.00 31.19 457 CYS A N 1
ATOM 3532 C CA . CYS A 1 457 ? 16.049 19.472 8.456 1.00 31.19 457 CYS A CA 1
ATOM 3533 C C . CYS A 1 457 ? 15.631 17.993 8.356 1.00 31.19 457 CYS A C 1
ATOM 3535 O O . CYS A 1 457 ? 16.284 17.260 7.606 1.00 31.19 457 CYS A O 1
ATOM 3537 N N . PRO A 1 458 ? 14.618 17.515 9.111 1.00 48.16 458 PRO A N 1
ATOM 3538 C CA . PRO A 1 458 ? 14.284 16.100 9.112 1.00 48.16 458 PRO A CA 1
ATOM 3539 C C . PRO A 1 458 ? 13.918 15.712 7.688 1.00 48.16 458 PRO A C 1
ATOM 3541 O O . PRO A 1 458 ? 13.090 16.394 7.069 1.00 48.16 458 PRO A O 1
ATOM 3544 N N . GLN A 1 459 ? 14.534 14.651 7.161 1.00 50.62 459 GLN A N 1
ATOM 3545 C CA . GLN A 1 459 ? 14.174 14.146 5.841 1.00 50.62 459 GLN A CA 1
ATOM 3546 C C . GLN A 1 459 ? 12.645 13.993 5.751 1.00 50.62 459 GLN A C 1
ATOM 3548 O O . GLN A 1 459 ? 12.007 13.603 6.738 1.00 50.62 459 GLN A O 1
ATOM 3553 N N . PRO A 1 460 ? 12.024 14.339 4.610 1.00 61.47 460 PRO A N 1
ATOM 3554 C CA . PRO A 1 460 ? 10.585 14.204 4.456 1.00 61.47 460 PRO A CA 1
ATOM 3555 C C . PRO A 1 460 ? 10.187 12.740 4.676 1.00 61.47 460 PRO A C 1
ATOM 3557 O O . PRO A 1 460 ? 10.553 11.865 3.896 1.00 61.47 460 PRO A O 1
ATOM 3560 N N . GLN A 1 461 ? 9.451 12.472 5.758 1.00 79.31 461 GLN A N 1
ATOM 3561 C CA . GLN A 1 461 ? 8.936 11.137 6.049 1.00 79.31 461 GLN A CA 1
ATOM 3562 C C . GLN A 1 461 ? 7.926 10.749 4.966 1.00 79.31 461 GLN A C 1
ATOM 3564 O O . GLN A 1 461 ? 6.952 11.470 4.732 1.00 79.31 461 GLN A O 1
ATOM 3569 N N . LYS A 1 462 ? 8.175 9.620 4.298 1.00 87.50 462 LYS A N 1
ATOM 3570 C CA . LYS A 1 462 ? 7.322 9.087 3.233 1.00 87.50 462 LYS A CA 1
ATOM 3571 C C . LYS A 1 462 ? 6.518 7.882 3.710 1.00 87.50 462 LYS A C 1
ATOM 3573 O O . LYS A 1 462 ? 6.983 7.084 4.527 1.00 87.50 462 LYS A O 1
ATOM 3578 N N . MET A 1 463 ? 5.311 7.750 3.170 1.00 95.44 463 MET A N 1
ATOM 3579 C CA . MET A 1 463 ? 4.430 6.601 3.373 1.00 95.44 463 MET A CA 1
ATOM 3580 C C . MET A 1 463 ? 4.243 5.887 2.034 1.00 95.44 463 MET A C 1
ATOM 3582 O O . MET A 1 463 ? 3.699 6.460 1.095 1.00 95.44 463 MET A O 1
ATOM 3586 N N . VAL A 1 464 ? 4.691 4.642 1.924 1.00 95.56 464 VAL A N 1
ATOM 3587 C CA . VAL A 1 464 ? 4.530 3.833 0.711 1.00 95.56 464 VAL A CA 1
ATOM 3588 C C . VAL A 1 464 ? 3.147 3.187 0.728 1.00 95.56 464 VAL A C 1
ATOM 3590 O O . VAL A 1 464 ? 2.785 2.513 1.691 1.00 95.56 464 VAL A O 1
ATOM 3593 N N . VAL A 1 465 ? 2.369 3.382 -0.336 1.00 97.50 465 VAL A N 1
ATOM 3594 C CA . VAL A 1 465 ? 1.046 2.772 -0.504 1.00 97.50 465 VAL A CA 1
ATOM 3595 C C . VAL A 1 465 ? 1.145 1.648 -1.520 1.00 97.50 465 VAL A C 1
ATOM 3597 O O . VAL A 1 465 ? 1.539 1.874 -2.661 1.00 97.50 465 VAL A O 1
ATOM 3600 N N . LEU A 1 466 ? 0.774 0.435 -1.119 1.00 96.31 466 LEU A N 1
ATOM 3601 C CA . LEU A 1 466 ? 0.857 -0.774 -1.945 1.00 96.31 466 LEU A CA 1
ATOM 3602 C C . LEU A 1 466 ? -0.453 -1.567 -1.910 1.00 96.31 466 LEU A C 1
ATOM 3604 O O . LEU A 1 466 ? -1.231 -1.434 -0.968 1.00 96.31 466 LEU A O 1
ATOM 3608 N N . VAL A 1 467 ? -0.740 -2.387 -2.922 1.00 96.94 467 VAL A N 1
ATOM 3609 C CA . VAL A 1 467 ? -1.936 -3.246 -2.902 1.00 96.94 467 VAL A CA 1
ATOM 3610 C C . VAL A 1 467 ? -1.786 -4.360 -1.875 1.00 96.94 467 VAL A C 1
ATOM 3612 O O . VAL A 1 467 ? -0.733 -4.980 -1.748 1.00 96.94 467 VAL A O 1
ATOM 3615 N N . ASN A 1 468 ? -2.866 -4.687 -1.167 1.00 95.94 468 ASN A N 1
ATOM 3616 C CA . ASN A 1 468 ? -2.884 -5.919 -0.398 1.00 95.94 468 ASN A CA 1
ATOM 3617 C C . ASN A 1 468 ? -3.199 -7.091 -1.334 1.00 95.94 468 ASN A C 1
ATOM 3619 O O . ASN A 1 468 ? -4.351 -7.294 -1.715 1.00 95.94 468 ASN A O 1
ATOM 3623 N N . VAL A 1 469 ? -2.191 -7.907 -1.650 1.00 94.25 469 VAL A N 1
ATOM 3624 C CA . VAL A 1 469 ? -2.323 -9.077 -2.541 1.00 94.25 469 VAL A CA 1
ATOM 3625 C C . VAL A 1 469 ? -3.290 -10.164 -2.031 1.00 94.25 469 VAL A C 1
ATOM 3627 O O . VAL A 1 469 ? -3.538 -11.143 -2.730 1.00 94.25 469 VAL A O 1
ATOM 3630 N N . SER A 1 470 ? -3.833 -10.033 -0.814 1.00 93.62 470 SER A N 1
ATOM 3631 C CA . SER A 1 470 ? -4.939 -10.833 -0.255 1.00 93.62 470 SER A CA 1
ATOM 3632 C C . SER A 1 470 ? -6.115 -9.918 0.137 1.00 93.62 470 SER A C 1
ATOM 3634 O O . SER A 1 470 ? -6.349 -9.674 1.331 1.00 93.62 470 SER A O 1
ATOM 3636 N N . PRO A 1 471 ? -6.840 -9.373 -0.852 1.00 95.25 471 PRO A N 1
ATOM 3637 C CA . PRO A 1 471 ? -7.718 -8.230 -0.670 1.00 95.25 471 PRO A CA 1
ATOM 3638 C C . PRO A 1 471 ? -8.981 -8.607 0.113 1.00 95.25 471 PRO A C 1
ATOM 3640 O O . PRO A 1 471 ? -9.538 -9.688 -0.023 1.00 95.25 471 PRO A O 1
ATOM 3643 N N . LEU A 1 472 ? -9.417 -7.707 0.990 1.00 93.62 472 LEU A N 1
ATOM 3644 C CA . LEU A 1 472 ? -10.610 -7.890 1.813 1.00 93.62 472 LEU A CA 1
ATOM 3645 C C . LEU A 1 472 ? -11.837 -7.474 1.008 1.00 93.62 472 LEU A C 1
ATOM 3647 O O . LEU A 1 472 ? -12.825 -8.196 0.982 1.00 93.62 472 LEU A O 1
ATOM 3651 N N . GLU A 1 473 ? -11.700 -6.318 0.368 1.00 95.44 473 GLU A N 1
ATOM 3652 C CA . GLU A 1 473 ? -12.692 -5.608 -0.418 1.00 95.44 473 GLU A CA 1
ATOM 3653 C C . GLU A 1 473 ? -11.951 -4.794 -1.502 1.00 95.44 473 GLU A C 1
ATOM 3655 O O . GLU A 1 473 ? -10.710 -4.720 -1.507 1.00 95.44 473 GLU A O 1
ATOM 3660 N N . PHE A 1 474 ? -12.702 -4.198 -2.422 1.00 96.19 474 PHE A N 1
ATOM 3661 C CA . PHE A 1 474 ? -12.224 -3.249 -3.416 1.00 96.19 474 PHE A CA 1
ATOM 3662 C C . PHE A 1 474 ? -11.309 -2.164 -2.820 1.00 96.19 474 PHE A C 1
ATOM 3664 O O . PHE A 1 474 ? -11.552 -1.589 -1.754 1.00 96.19 474 PHE A O 1
ATOM 3671 N N . GLY A 1 475 ? -10.213 -1.891 -3.530 1.00 96.75 475 GLY A N 1
ATOM 3672 C CA . GLY A 1 475 ? -9.224 -0.894 -3.131 1.00 96.75 475 GLY A CA 1
ATOM 3673 C C . GLY A 1 475 ? -8.410 -1.260 -1.887 1.00 96.75 475 GLY A C 1
ATOM 3674 O O . GLY A 1 475 ? -7.732 -0.384 -1.361 1.00 96.75 475 GLY A O 1
ATOM 3675 N N . HIS A 1 476 ? -8.445 -2.515 -1.405 1.00 98.25 476 HIS A N 1
ATOM 3676 C CA . HIS A 1 476 ? -7.646 -2.913 -0.241 1.00 98.25 476 HIS A CA 1
ATOM 3677 C C . HIS A 1 476 ? -6.144 -2.705 -0.495 1.00 98.25 476 HIS A C 1
ATOM 3679 O O . HIS A 1 476 ? -5.512 -3.447 -1.254 1.00 98.25 476 HIS A O 1
ATOM 3685 N N . CYS A 1 477 ? -5.577 -1.711 0.180 1.00 98.12 477 CYS A N 1
ATOM 3686 C CA . CYS A 1 477 ? -4.183 -1.299 0.126 1.00 98.12 477 CYS A CA 1
ATOM 3687 C C . CYS A 1 477 ? -3.559 -1.288 1.527 1.00 98.12 477 CYS A C 1
ATOM 3689 O O . CYS A 1 477 ? -4.254 -1.371 2.543 1.00 98.12 477 CYS A O 1
ATOM 3691 N N . LEU A 1 478 ? -2.233 -1.205 1.580 1.00 98.50 478 LEU A N 1
ATOM 3692 C CA . LEU A 1 478 ? -1.448 -1.074 2.797 1.00 98.50 478 LEU A CA 1
ATOM 3693 C C . LEU A 1 478 ? -0.674 0.243 2.763 1.00 98.50 478 LEU A C 1
ATOM 3695 O O . LEU A 1 478 ? -0.073 0.571 1.742 1.00 98.50 478 LEU A O 1
ATOM 3699 N N . PHE A 1 479 ? -0.681 0.962 3.881 1.00 98.50 479 PHE A N 1
ATOM 3700 C CA . PHE A 1 479 ? 0.131 2.153 4.118 1.00 98.50 479 PHE A CA 1
ATOM 3701 C C . PHE A 1 479 ? 1.309 1.739 4.990 1.00 98.50 479 PHE A C 1
ATOM 3703 O O . PHE A 1 479 ? 1.115 1.367 6.149 1.00 98.50 479 PHE A O 1
ATOM 3710 N N . VAL A 1 480 ? 2.509 1.763 4.423 1.00 97.62 480 VAL A N 1
ATOM 3711 C CA . VAL A 1 480 ? 3.741 1.314 5.071 1.00 97.62 480 VAL A CA 1
ATOM 3712 C C . VAL A 1 480 ? 4.683 2.513 5.186 1.00 97.62 480 VAL A C 1
ATOM 3714 O O . VAL A 1 480 ? 5.127 3.023 4.153 1.00 97.62 480 VAL A O 1
ATOM 3717 N N . PRO A 1 481 ? 4.985 3.013 6.402 1.00 95.19 481 PRO A N 1
ATOM 3718 C CA . PRO A 1 481 ? 6.051 3.996 6.585 1.00 95.19 481 PRO A CA 1
ATOM 3719 C C . PRO A 1 481 ? 7.333 3.458 5.963 1.00 95.19 481 PRO A C 1
ATOM 3721 O O . PRO A 1 481 ? 7.516 2.246 5.989 1.00 95.19 481 PRO A O 1
ATOM 3724 N N . ASP A 1 482 ? 8.175 4.330 5.400 1.00 90.38 482 ASP A N 1
ATOM 3725 C CA . ASP A 1 482 ? 9.342 3.938 4.595 1.00 90.38 482 ASP A CA 1
ATOM 3726 C C . ASP A 1 482 ? 9.962 2.585 5.029 1.00 90.38 482 ASP A C 1
ATOM 3728 O O . ASP A 1 482 ? 10.591 2.522 6.097 1.00 90.38 482 ASP A O 1
ATOM 3732 N N . PRO A 1 483 ? 9.747 1.507 4.236 1.00 89.56 483 PRO A N 1
ATOM 3733 C CA . PRO A 1 483 ? 10.067 0.138 4.634 1.00 89.56 483 PRO A CA 1
ATOM 3734 C C . PRO A 1 483 ? 11.522 -0.062 5.071 1.00 89.56 483 PRO A C 1
ATOM 3736 O O . PRO A 1 483 ? 11.804 -0.948 5.888 1.00 89.56 483 PRO A O 1
ATOM 3739 N N . ALA A 1 484 ? 12.434 0.785 4.580 1.00 88.38 484 ALA A N 1
ATOM 3740 C CA . ALA A 1 484 ? 13.849 0.758 4.928 1.00 88.38 484 ALA A CA 1
ATOM 3741 C C . ALA A 1 484 ? 14.095 0.940 6.437 1.00 88.38 484 ALA A C 1
ATOM 3743 O O . ALA A 1 484 ? 15.032 0.349 6.975 1.00 88.38 484 ALA A O 1
ATOM 3744 N N . HIS A 1 485 ? 13.227 1.672 7.147 1.00 88.12 485 HIS A N 1
ATOM 3745 C CA . HIS A 1 485 ? 13.355 1.882 8.594 1.00 88.12 485 HIS A CA 1
ATOM 3746 C C . HIS A 1 485 ? 12.957 0.667 9.439 1.00 88.12 485 HIS A C 1
ATOM 3748 O O . HIS A 1 485 ? 13.240 0.647 10.635 1.00 88.12 485 HIS A O 1
ATOM 3754 N N . CYS A 1 486 ? 12.325 -0.354 8.847 1.00 91.44 486 CYS A N 1
ATOM 3755 C CA . CYS A 1 486 ? 12.024 -1.624 9.516 1.00 91.44 486 CYS A CA 1
ATOM 3756 C C . CYS A 1 486 ? 11.266 -1.474 10.852 1.00 91.44 486 CYS A C 1
ATOM 3758 O O . CYS A 1 486 ? 11.520 -2.217 11.803 1.00 91.44 486 CYS A O 1
ATOM 3760 N N . HIS A 1 487 ? 10.338 -0.515 10.945 1.00 92.00 487 HIS A N 1
ATOM 3761 C CA . HIS A 1 487 ? 9.577 -0.293 12.174 1.00 92.00 487 HIS A CA 1
ATOM 3762 C C . HIS A 1 487 ? 8.772 -1.550 12.562 1.00 92.00 487 HIS A C 1
ATOM 3764 O O . HIS A 1 487 ? 8.087 -2.116 11.700 1.00 92.00 487 HIS A O 1
ATOM 3770 N N . PRO A 1 488 ? 8.806 -1.994 13.836 1.00 95.00 488 PRO A N 1
ATOM 3771 C CA . PRO A 1 488 ? 7.951 -3.084 14.310 1.00 95.00 488 PRO A CA 1
ATOM 3772 C C . PRO A 1 488 ? 6.471 -2.694 14.195 1.00 95.00 488 PRO A C 1
ATOM 3774 O O . PRO A 1 488 ? 6.152 -1.518 14.046 1.00 95.00 488 PRO A O 1
ATOM 3777 N N . GLN A 1 489 ? 5.554 -3.663 14.267 1.00 97.31 489 GLN A N 1
ATOM 3778 C CA . GLN A 1 489 ? 4.101 -3.435 14.175 1.00 97.31 489 GLN A CA 1
ATOM 3779 C C . GLN A 1 489 ? 3.542 -2.772 15.454 1.00 97.31 489 GLN A C 1
ATOM 3781 O O . GLN A 1 489 ? 2.735 -3.347 16.185 1.00 97.31 489 GLN A O 1
ATOM 3786 N N . ILE A 1 490 ? 3.995 -1.546 15.706 1.00 97.00 490 ILE A N 1
ATOM 3787 C CA . ILE A 1 490 ? 3.650 -0.646 16.804 1.00 97.00 490 ILE A CA 1
ATOM 3788 C C . ILE A 1 490 ? 3.343 0.709 16.168 1.00 97.00 490 ILE A C 1
ATOM 3790 O O . ILE A 1 490 ? 4.107 1.180 15.324 1.00 97.00 490 ILE A O 1
ATOM 3794 N N . LEU A 1 491 ? 2.207 1.313 16.519 1.00 97.75 491 LEU A N 1
ATOM 3795 C CA . LEU A 1 491 ? 1.807 2.595 15.946 1.00 97.75 491 LEU A CA 1
ATOM 3796 C C . LEU A 1 491 ? 2.821 3.685 16.289 1.00 97.75 491 LEU A C 1
ATOM 3798 O O . LEU A 1 491 ? 3.299 3.782 17.410 1.00 97.75 491 LEU A O 1
ATOM 3802 N N . THR A 1 492 ? 3.118 4.527 15.306 1.00 97.12 492 THR A N 1
ATOM 3803 C CA . THR A 1 492 ? 3.875 5.762 15.505 1.00 97.12 492 THR A CA 1
ATOM 3804 C C . THR A 1 492 ? 2.955 6.946 15.269 1.00 97.12 492 THR A C 1
ATOM 3806 O O . THR A 1 492 ? 2.008 6.859 14.478 1.00 97.12 492 THR A O 1
ATOM 3809 N N . LYS A 1 493 ? 3.279 8.093 15.872 1.00 96.62 493 LYS A N 1
ATOM 3810 C CA . LYS A 1 493 ? 2.589 9.358 15.597 1.00 96.62 493 LYS A CA 1
ATOM 3811 C C . LYS A 1 493 ? 2.475 9.645 14.096 1.00 96.62 493 LYS A C 1
ATOM 3813 O O . LYS A 1 493 ? 1.402 10.013 13.628 1.00 96.62 493 LYS A O 1
ATOM 3818 N N . PHE A 1 494 ? 3.551 9.419 13.335 1.00 96.38 494 PHE A N 1
ATOM 3819 C CA . PHE A 1 494 ? 3.559 9.592 11.878 1.00 96.38 494 PHE A CA 1
ATOM 3820 C C . PHE A 1 494 ? 2.520 8.701 11.184 1.00 96.38 494 PHE A C 1
ATOM 3822 O O . PHE A 1 494 ? 1.743 9.193 10.368 1.00 96.38 494 PHE A O 1
ATOM 3829 N N . ALA A 1 495 ? 2.465 7.409 11.527 1.00 97.69 495 ALA A N 1
ATOM 3830 C CA . ALA A 1 495 ? 1.500 6.491 10.931 1.00 97.69 495 ALA A CA 1
ATOM 3831 C C . ALA A 1 495 ? 0.055 6.882 11.274 1.00 97.69 495 ALA A C 1
ATOM 3833 O O . ALA A 1 495 ? -0.785 6.928 10.379 1.00 97.69 495 ALA A O 1
ATOM 3834 N N . ILE A 1 496 ? -0.228 7.221 12.538 1.00 98.44 496 ILE A N 1
ATOM 3835 C CA . ILE A 1 496 ? -1.564 7.662 12.973 1.00 98.44 496 ILE A CA 1
ATOM 3836 C C . ILE A 1 496 ? -1.981 8.924 12.212 1.00 98.44 496 ILE A C 1
ATOM 3838 O O . ILE A 1 496 ? -3.070 8.970 11.641 1.00 98.44 496 ILE A O 1
ATOM 3842 N N . HIS A 1 497 ? -1.095 9.918 12.162 1.00 97.50 497 HIS A N 1
ATOM 3843 C CA . HIS A 1 497 ? -1.328 11.184 11.480 1.00 97.50 497 HIS A CA 1
ATOM 3844 C C . HIS A 1 497 ? -1.642 10.965 9.990 1.00 97.50 497 HIS A C 1
ATOM 3846 O O . HIS A 1 497 ? -2.710 11.365 9.531 1.00 97.50 497 HIS A O 1
ATOM 3852 N N . VAL A 1 498 ? -0.794 10.239 9.248 1.00 97.31 498 VAL A N 1
ATOM 3853 C CA . VAL A 1 498 ? -1.044 9.931 7.824 1.00 97.31 498 VAL A CA 1
ATOM 3854 C C . VAL A 1 498 ? -2.310 9.087 7.633 1.00 97.31 498 VAL A C 1
ATOM 3856 O O . VAL A 1 498 ? -3.023 9.272 6.650 1.00 97.31 498 VAL A O 1
ATOM 3859 N N . GLY A 1 499 ? -2.635 8.190 8.568 1.00 98.25 499 GLY A N 1
ATOM 3860 C CA . GLY A 1 499 ? -3.870 7.407 8.534 1.00 98.25 499 GLY A CA 1
ATOM 3861 C C . GLY A 1 499 ? -5.132 8.272 8.615 1.00 98.25 499 GLY A C 1
ATOM 3862 O O . GLY A 1 499 ? -6.070 8.051 7.849 1.00 98.25 499 GLY A O 1
ATOM 3863 N N . ILE A 1 500 ? -5.149 9.278 9.499 1.00 98.31 500 ILE A N 1
ATOM 3864 C CA . ILE A 1 500 ? -6.252 10.250 9.598 1.00 98.31 500 ILE A CA 1
ATOM 3865 C C . ILE A 1 500 ? -6.323 11.090 8.318 1.00 98.31 500 ILE A C 1
ATOM 3867 O O . ILE A 1 500 ? -7.398 11.242 7.736 1.00 98.31 500 ILE A O 1
ATOM 3871 N N . GLU A 1 501 ? -5.181 11.581 7.833 1.00 97.62 501 GLU A N 1
ATOM 3872 C CA . GLU A 1 501 ? -5.114 12.374 6.602 1.00 97.62 501 GLU A CA 1
ATOM 3873 C C . GLU A 1 501 ? -5.579 11.595 5.370 1.00 97.62 501 GLU A C 1
ATOM 3875 O O . GLU A 1 501 ? -6.273 12.157 4.531 1.00 97.62 501 GLU A O 1
ATOM 3880 N N . ALA A 1 502 ? -5.268 10.302 5.266 1.00 98.06 502 ALA A N 1
ATOM 3881 C CA . ALA A 1 502 ? -5.746 9.448 4.181 1.00 98.06 502 ALA A CA 1
ATOM 3882 C C . ALA A 1 502 ? -7.284 9.387 4.136 1.00 98.06 502 ALA A C 1
ATOM 3884 O O . ALA A 1 502 ? -7.873 9.450 3.058 1.00 98.06 502 ALA A O 1
ATOM 3885 N N . VAL A 1 503 ? -7.952 9.333 5.295 1.00 97.94 503 VAL A N 1
ATOM 3886 C CA . VAL A 1 503 ? -9.423 9.409 5.366 1.00 97.94 503 VAL A CA 1
ATOM 3887 C C . VAL A 1 503 ? -9.934 10.813 5.016 1.00 97.94 503 VAL A C 1
ATOM 3889 O O . VAL A 1 503 ? -10.978 10.943 4.373 1.00 97.94 503 VAL A O 1
ATOM 3892 N N . LEU A 1 504 ? -9.199 11.866 5.391 1.00 96.88 504 LEU A N 1
ATOM 3893 C CA . LEU A 1 504 ? -9.526 13.252 5.034 1.00 96.88 504 LEU A CA 1
ATOM 3894 C C . LEU A 1 504 ? -9.334 13.560 3.539 1.00 96.88 504 LEU A C 1
ATOM 3896 O O . LEU A 1 504 ? -10.037 14.409 2.996 1.00 96.88 504 LEU A O 1
ATOM 3900 N N . LEU A 1 505 ? -8.408 12.876 2.867 1.00 96.56 505 LEU A N 1
ATOM 3901 C CA . LEU A 1 505 ? -8.130 13.027 1.437 1.00 96.56 505 LEU A CA 1
ATOM 3902 C C . LEU A 1 505 ? -9.188 12.376 0.543 1.00 96.56 505 LEU A C 1
ATOM 3904 O O . LEU A 1 505 ? -9.311 12.764 -0.616 1.00 96.56 505 LEU A O 1
ATOM 3908 N N . SER A 1 506 ? -9.930 11.396 1.057 1.00 95.62 506 SER A N 1
ATOM 3909 C CA . SER A 1 506 ? -10.990 10.719 0.312 1.00 95.62 506 SER A CA 1
ATOM 3910 C C . SER A 1 506 ? -12.303 11.508 0.362 1.00 95.62 506 SER A C 1
ATOM 3912 O O . SER A 1 506 ? -12.706 11.994 1.426 1.00 95.62 506 SER A O 1
ATOM 3914 N N . SER A 1 507 ? -12.993 11.603 -0.782 1.00 92.81 507 SER A N 1
ATOM 3915 C CA . SER A 1 507 ? -14.389 12.067 -0.847 1.00 92.81 507 SER A CA 1
ATOM 3916 C C . SER A 1 507 ? -15.402 10.932 -0.680 1.00 92.81 507 SER A C 1
ATOM 3918 O O . SER A 1 507 ? -16.604 11.197 -0.600 1.00 92.81 507 SER A O 1
ATOM 3920 N N . ASP A 1 508 ? -14.945 9.680 -0.609 1.00 92.31 508 ASP A N 1
ATOM 3921 C CA . ASP A 1 508 ? -15.792 8.509 -0.428 1.00 92.31 508 ASP A CA 1
ATOM 3922 C C . ASP A 1 508 ? -16.024 8.234 1.065 1.00 92.31 508 ASP A C 1
ATOM 3924 O O . ASP A 1 508 ? -15.107 7.927 1.829 1.00 92.31 508 ASP A O 1
ATOM 3928 N N . SER A 1 509 ? -17.287 8.299 1.497 1.00 91.50 509 SER A N 1
ATOM 3929 C CA . SER A 1 509 ? -17.670 8.017 2.890 1.00 91.50 509 SER A CA 1
ATOM 3930 C C . SER A 1 509 ? -17.362 6.583 3.350 1.00 91.50 509 SER A C 1
ATOM 3932 O O . SER A 1 509 ? -17.349 6.314 4.552 1.00 91.50 509 SER A O 1
ATOM 3934 N N . GLY A 1 510 ? -17.157 5.662 2.407 1.00 93.88 510 GLY A N 1
ATOM 3935 C CA . GLY A 1 510 ? -16.829 4.263 2.629 1.00 93.88 510 GLY A CA 1
ATOM 3936 C C . GLY A 1 510 ? -15.331 3.969 2.702 1.00 93.88 510 GLY A C 1
ATOM 3937 O O . GLY A 1 510 ? -14.985 2.833 3.046 1.00 93.88 510 GLY A O 1
ATOM 3938 N N . PHE A 1 511 ? -14.450 4.938 2.416 1.00 97.50 511 PHE A N 1
ATOM 3939 C CA . PHE A 1 511 ? -13.011 4.753 2.594 1.00 97.50 511 PHE A CA 1
ATOM 3940 C C . PHE A 1 511 ? -12.650 4.705 4.081 1.00 97.50 511 PHE A C 1
ATOM 3942 O O . PHE A 1 511 ? -13.062 5.547 4.886 1.00 97.50 511 PHE A O 1
ATOM 3949 N N . ARG A 1 512 ? -11.899 3.675 4.460 1.00 97.88 512 ARG A N 1
ATOM 3950 C CA . ARG A 1 512 ? -11.556 3.359 5.848 1.00 97.88 512 ARG A CA 1
ATOM 3951 C C . ARG A 1 512 ? -10.093 3.019 5.950 1.00 97.88 512 ARG A C 1
ATOM 3953 O O . ARG A 1 512 ? -9.549 2.388 5.047 1.00 97.88 512 ARG A O 1
ATOM 3960 N N . VAL A 1 513 ? -9.502 3.364 7.086 1.00 98.75 513 VAL A N 1
ATOM 3961 C CA . VAL A 1 513 ? -8.139 2.971 7.444 1.00 98.75 513 VAL A CA 1
ATOM 3962 C C . VAL A 1 513 ? -8.166 2.223 8.773 1.00 98.75 513 VAL A C 1
ATOM 3964 O O . VAL A 1 513 ? -9.035 2.463 9.604 1.00 98.75 513 VAL A O 1
ATOM 3967 N N . GLY A 1 514 ? -7.241 1.304 9.018 1.00 98.25 514 GLY A N 1
ATOM 3968 C CA . GLY A 1 514 ? -7.114 0.708 10.341 1.00 98.25 514 GLY A CA 1
ATOM 3969 C C . GLY A 1 514 ? -5.800 -0.009 10.590 1.00 98.25 514 GLY A C 1
ATOM 3970 O O . GLY A 1 514 ? -5.001 -0.235 9.685 1.00 98.25 514 GLY A O 1
ATOM 3971 N N . PHE A 1 515 ? -5.606 -0.402 11.841 1.00 98.69 515 PHE A N 1
ATOM 3972 C CA . PHE A 1 515 ? -4.409 -1.057 12.342 1.00 98.69 515 PHE A CA 1
ATOM 3973 C C . PHE A 1 515 ? -4.767 -2.247 13.233 1.00 98.69 515 PHE A C 1
ATOM 3975 O O . PHE A 1 515 ? -5.738 -2.218 13.990 1.00 98.69 515 PHE A O 1
ATOM 3982 N N . ASN A 1 516 ? -3.933 -3.280 13.165 1.00 97.94 516 ASN A N 1
ATOM 3983 C CA . ASN A 1 516 ? -3.939 -4.402 14.093 1.00 97.94 516 ASN A CA 1
ATOM 3984 C C . ASN A 1 516 ? -2.575 -4.432 14.792 1.00 97.94 516 ASN A C 1
ATOM 3986 O O . ASN A 1 516 ? -1.558 -4.489 14.094 1.00 97.94 516 ASN A O 1
ATOM 3990 N N . SER A 1 517 ? -2.539 -4.421 16.127 1.00 97.81 517 SER A N 1
ATOM 3991 C CA . SER A 1 517 ? -1.297 -4.654 16.871 1.00 97.81 517 SER A CA 1
ATOM 3992 C C . SER A 1 517 ? -0.880 -6.126 16.797 1.00 97.81 517 SER A C 1
ATOM 3994 O O . SER A 1 517 ? -1.684 -7.024 16.501 1.00 97.81 517 SER A O 1
ATOM 3996 N N . LEU A 1 518 ? 0.378 -6.408 17.136 1.00 95.19 518 LEU A N 1
ATOM 3997 C CA . LEU A 1 518 ? 0.774 -7.762 17.523 1.00 95.19 518 LEU A CA 1
ATOM 3998 C C . LEU A 1 518 ? -0.114 -8.242 18.689 1.00 95.19 518 LEU A C 1
ATOM 4000 O O . LEU A 1 518 ? -0.476 -7.453 19.561 1.00 95.19 518 LEU A O 1
ATOM 4004 N N . GLY A 1 519 ? -0.548 -9.506 18.656 1.00 93.12 519 GLY A N 1
ATOM 4005 C CA . GLY A 1 519 ? -1.548 -10.047 19.591 1.00 93.12 519 GLY A CA 1
ATOM 4006 C C . GLY A 1 519 ? -3.009 -9.684 19.269 1.00 93.12 519 GLY A C 1
ATOM 4007 O O . GLY A 1 519 ? -3.915 -10.266 19.855 1.00 93.12 519 GLY A O 1
ATOM 4008 N N . ALA A 1 520 ? -3.262 -8.793 18.304 1.00 95.19 520 ALA A N 1
ATOM 4009 C CA . ALA A 1 520 ? -4.597 -8.362 17.871 1.00 95.19 520 ALA A CA 1
ATOM 4010 C C . ALA A 1 520 ? -4.877 -8.700 16.393 1.00 95.19 520 ALA A C 1
ATOM 4012 O O . ALA A 1 520 ? -5.464 -7.903 15.659 1.00 95.19 520 ALA A O 1
ATOM 4013 N N . PHE A 1 521 ? -4.452 -9.888 15.946 1.00 92.62 521 PHE A N 1
ATOM 4014 C CA . PHE A 1 521 ? -4.586 -10.389 14.565 1.00 92.62 521 PHE A CA 1
ATOM 4015 C C . PHE A 1 521 ? -3.755 -9.664 13.483 1.00 92.62 521 PHE A C 1
ATOM 4017 O O . PHE A 1 521 ? -4.035 -9.816 12.287 1.00 92.62 521 PHE A O 1
ATOM 4024 N N . ALA A 1 522 ? -2.685 -8.950 13.851 1.00 93.25 522 ALA A N 1
ATOM 4025 C CA . ALA A 1 522 ? -1.634 -8.611 12.889 1.00 93.25 522 ALA A CA 1
ATOM 4026 C C . ALA A 1 5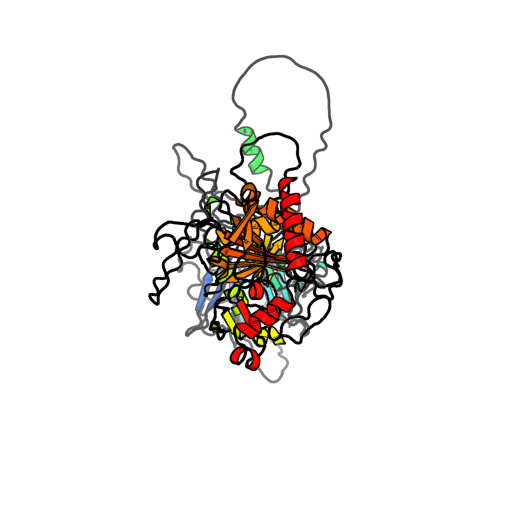22 ? -1.006 -9.884 12.299 1.00 93.25 522 ALA A C 1
ATOM 4028 O O . ALA A 1 522 ? -0.767 -10.853 13.012 1.00 93.25 522 ALA A O 1
ATOM 4029 N N . SER A 1 523 ? -0.725 -9.895 10.993 1.00 89.44 523 SER A N 1
ATOM 4030 C CA . SER A 1 523 ? -0.104 -11.057 10.329 1.00 89.44 523 SER A CA 1
ATOM 4031 C C . SER A 1 523 ? 1.384 -10.902 10.023 1.00 89.44 523 SER A C 1
ATOM 4033 O O . SER A 1 523 ? 2.028 -11.884 9.654 1.00 89.44 523 SER A O 1
ATOM 4035 N N . VAL A 1 524 ? 1.912 -9.683 10.126 1.00 92.00 524 VAL A N 1
ATOM 4036 C CA . VAL A 1 524 ? 3.295 -9.324 9.794 1.00 92.00 524 VAL A CA 1
ATOM 4037 C C . VAL A 1 524 ? 3.806 -8.362 10.860 1.00 92.00 524 VAL A C 1
ATOM 4039 O O . VAL A 1 524 ? 3.128 -7.379 11.153 1.00 92.00 524 VAL A O 1
ATOM 4042 N N . ASN A 1 525 ? 4.993 -8.623 11.413 1.00 94.69 525 ASN A N 1
ATOM 4043 C CA . ASN A 1 525 ? 5.693 -7.680 12.281 1.00 94.69 525 ASN A CA 1
ATOM 4044 C C . ASN A 1 525 ? 6.506 -6.669 11.454 1.00 94.69 525 ASN A C 1
ATOM 4046 O O . ASN A 1 525 ? 7.721 -6.792 11.321 1.00 94.69 525 ASN A O 1
ATOM 4050 N N . HIS A 1 526 ? 5.815 -5.715 10.834 1.00 95.75 526 HIS A N 1
ATOM 4051 C CA . HIS A 1 526 ? 6.391 -4.545 10.168 1.00 95.75 526 HIS A CA 1
ATOM 4052 C C . HIS A 1 526 ? 5.271 -3.513 10.064 1.00 95.75 526 HIS A C 1
ATOM 4054 O O . HIS A 1 526 ? 4.274 -3.831 9.422 1.00 95.75 526 HIS A O 1
ATOM 4060 N N . LEU A 1 527 ? 5.422 -2.331 10.668 1.00 97.62 527 LEU A N 1
ATOM 4061 C CA . LEU A 1 527 ? 4.386 -1.297 10.745 1.00 97.62 527 LEU A CA 1
ATOM 4062 C C . LEU A 1 527 ? 3.654 -1.079 9.416 1.00 97.62 527 LEU A C 1
ATOM 4064 O O . LEU A 1 527 ? 4.239 -0.633 8.434 1.00 97.62 527 LEU A O 1
ATOM 4068 N N . HIS A 1 528 ? 2.355 -1.364 9.411 1.00 98.19 528 HIS A N 1
ATOM 4069 C CA . HIS A 1 528 ? 1.462 -1.062 8.300 1.00 98.19 528 HIS A CA 1
ATOM 4070 C C . HIS A 1 528 ? 0.042 -0.778 8.784 1.00 98.19 528 HIS A C 1
ATOM 4072 O O . HIS A 1 528 ? -0.436 -1.382 9.751 1.00 98.19 528 HIS A O 1
ATOM 4078 N N . LEU A 1 529 ? -0.646 0.103 8.060 1.00 98.69 529 LEU A N 1
ATOM 4079 C CA . LEU A 1 529 ? -2.089 0.303 8.155 1.00 98.69 529 LEU A CA 1
ATOM 4080 C C . LEU A 1 529 ? -2.774 -0.338 6.951 1.00 98.69 529 LEU A C 1
ATOM 4082 O O . LEU A 1 529 ? -2.203 -0.427 5.868 1.00 98.69 529 LEU A O 1
ATOM 4086 N N . HIS A 1 530 ? -4.019 -0.748 7.127 1.00 98.62 530 HIS A N 1
ATOM 4087 C CA . HIS A 1 530 ? -4.897 -1.216 6.064 1.00 98.62 530 HIS A CA 1
ATOM 4088 C C . HIS A 1 530 ? -5.777 -0.066 5.596 1.00 98.62 530 HIS A C 1
ATOM 4090 O O . HIS A 1 530 ? -6.350 0.600 6.447 1.00 98.62 530 HIS A O 1
ATOM 4096 N N . GLY A 1 531 ? -5.944 0.129 4.289 1.00 98.56 531 GLY A N 1
ATOM 4097 C CA . GLY A 1 531 ? -7.002 0.973 3.730 1.00 98.56 531 GLY A CA 1
ATOM 4098 C C . GLY A 1 531 ? -7.880 0.202 2.763 1.00 98.56 531 GLY A C 1
ATOM 4099 O O . GLY A 1 531 ? -7.380 -0.690 2.089 1.00 98.56 531 GLY A O 1
ATOM 4100 N N . TYR A 1 532 ? -9.174 0.495 2.711 1.00 98.31 532 TYR A N 1
ATOM 4101 C CA . TYR A 1 532 ? -10.109 -0.130 1.769 1.00 98.31 532 TYR A CA 1
ATOM 4102 C C . TYR A 1 532 ? -11.398 0.690 1.653 1.00 98.31 532 TYR A C 1
ATOM 4104 O O . TYR A 1 532 ? -11.719 1.488 2.536 1.00 98.31 532 TYR A O 1
ATOM 4112 N N . TYR A 1 533 ? -12.149 0.465 0.577 1.00 97.19 533 TYR A N 1
ATO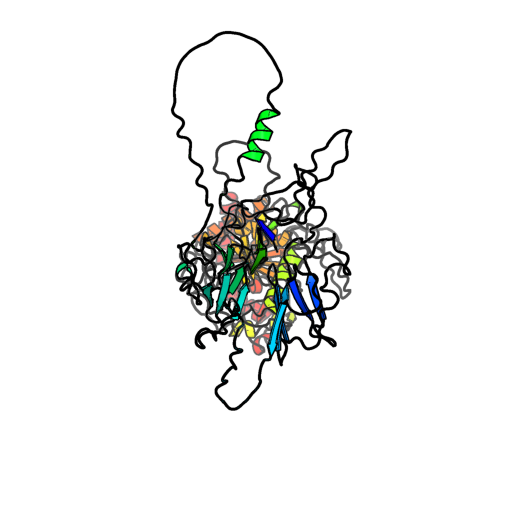M 4113 C CA . TYR A 1 533 ? -13.482 1.034 0.385 1.00 97.19 533 TYR A CA 1
ATOM 4114 C C . TYR A 1 533 ? -14.515 -0.012 0.768 1.00 97.19 533 TYR A C 1
ATOM 4116 O O . TYR A 1 533 ? -14.323 -1.178 0.469 1.00 97.19 533 TYR A O 1
ATOM 4124 N N . LEU A 1 534 ? -15.609 0.371 1.416 1.00 95.62 534 LEU A N 1
ATOM 4125 C CA . LEU A 1 534 ? -16.760 -0.517 1.585 1.00 95.62 534 LEU A CA 1
ATOM 4126 C C . LEU A 1 534 ? -18.042 0.303 1.426 1.00 95.62 534 LEU A C 1
ATOM 4128 O O . LEU A 1 534 ? -18.317 1.216 2.213 1.00 95.62 534 LEU A O 1
ATOM 4132 N N . ASP A 1 535 ? -18.851 -0.059 0.436 1.00 91.50 535 ASP A N 1
ATOM 4133 C CA . ASP A 1 535 ? -20.091 0.643 0.090 1.00 91.50 535 ASP A CA 1
ATOM 4134 C C . ASP A 1 535 ? -21.274 0.238 0.990 1.00 91.50 535 ASP A C 1
ATOM 4136 O O . ASP A 1 535 ? -22.390 -0.035 0.562 1.00 91.50 535 ASP A O 1
ATOM 4140 N N . HIS A 1 536 ? -21.025 0.171 2.296 1.00 93.06 536 HIS A N 1
ATOM 4141 C CA . HIS A 1 536 ? -22.042 -0.076 3.312 1.00 93.06 536 HIS A CA 1
ATOM 4142 C C . HIS A 1 536 ? -21.779 0.788 4.544 1.00 93.06 536 HIS A C 1
ATOM 4144 O O . HIS A 1 536 ? -20.615 1.010 4.890 1.00 93.06 536 HIS A O 1
ATOM 4150 N N . PRO A 1 537 ? -22.817 1.347 5.189 1.00 91.69 537 PRO A N 1
ATOM 4151 C CA . PRO A 1 537 ? -22.649 2.100 6.422 1.00 91.69 537 PRO A CA 1
ATOM 4152 C C . PRO A 1 537 ? -22.387 1.170 7.593 1.00 91.69 537 PRO A C 1
ATOM 4154 O O . PRO A 1 537 ? -23.084 0.174 7.770 1.00 91.69 537 PRO A O 1
ATOM 4157 N N . LEU A 1 538 ? -21.406 1.531 8.416 1.00 94.31 538 LEU A N 1
ATOM 4158 C CA . LEU A 1 538 ? -21.142 0.866 9.684 1.00 94.31 538 LEU A CA 1
ATOM 4159 C C . LEU A 1 538 ? -21.695 1.711 10.825 1.00 94.31 538 LEU A C 1
ATOM 4161 O O . LEU A 1 538 ? -21.534 2.930 10.846 1.00 94.31 538 LEU A O 1
ATOM 4165 N N . LYS A 1 539 ? -22.332 1.073 11.812 1.00 92.62 539 LYS A N 1
ATOM 4166 C CA . LYS A 1 539 ? -22.950 1.809 12.924 1.00 92.62 539 LYS A CA 1
ATOM 4167 C C . LYS A 1 539 ? -21.938 2.599 13.751 1.00 92.62 539 LYS A C 1
ATOM 4169 O O . LYS A 1 539 ? -22.299 3.661 14.249 1.00 92.62 539 LYS A O 1
ATOM 4174 N N . ILE A 1 540 ? -20.682 2.153 13.841 1.00 93.56 540 ILE A N 1
ATOM 4175 C CA . ILE A 1 540 ? -19.611 2.871 14.554 1.00 93.56 540 ILE A CA 1
ATOM 4176 C C . ILE A 1 540 ? -19.430 4.324 14.079 1.00 93.56 540 ILE A C 1
ATOM 4178 O O . ILE A 1 540 ? -19.019 5.181 14.858 1.00 93.56 540 ILE A O 1
ATOM 4182 N N . GLU A 1 541 ? -19.808 4.621 12.831 1.00 93.19 541 GLU A N 1
ATOM 4183 C CA . GLU A 1 541 ? -19.751 5.955 12.223 1.00 93.19 541 GLU A CA 1
ATOM 4184 C C . GLU A 1 541 ? -20.650 6.977 12.941 1.00 93.19 541 GLU A C 1
ATOM 4186 O O . GLU A 1 541 ? -20.423 8.178 12.810 1.00 93.19 541 GLU A O 1
ATOM 4191 N N . SER A 1 542 ? -21.661 6.522 13.691 1.00 90.31 542 SER A N 1
ATOM 4192 C CA . SER A 1 542 ? -22.641 7.384 14.364 1.00 90.31 542 SER A CA 1
ATOM 4193 C C . SER A 1 542 ? -23.033 6.919 15.771 1.00 90.31 542 SER A C 1
ATOM 4195 O O . SER A 1 542 ? -24.022 7.407 16.319 1.00 90.31 542 SER A O 1
ATOM 4197 N N . LYS A 1 543 ? -22.330 5.939 16.358 1.00 90.19 543 LYS A N 1
ATOM 4198 C CA . LYS A 1 543 ? -22.657 5.442 17.707 1.00 90.19 543 LYS A CA 1
ATOM 4199 C C . LYS A 1 543 ? -22.448 6.539 18.763 1.00 90.19 543 LYS A C 1
ATOM 4201 O O . LYS A 1 543 ? -21.523 7.346 18.621 1.00 90.19 543 LYS A O 1
ATOM 4206 N N . PRO A 1 544 ? -23.285 6.590 19.811 1.00 90.69 544 PRO A N 1
ATOM 4207 C CA . PRO A 1 544 ? -23.110 7.553 20.887 1.00 90.69 544 PRO A CA 1
ATOM 4208 C C . PRO A 1 544 ? -21.820 7.272 21.659 1.00 90.69 544 PRO A C 1
ATOM 4210 O O . PRO A 1 544 ? -21.338 6.137 21.718 1.00 90.69 544 PRO A O 1
ATOM 4213 N N . VAL A 1 545 ? -21.263 8.325 22.248 1.00 93.62 545 VAL A N 1
ATOM 4214 C CA . VAL A 1 545 ? -20.061 8.241 23.074 1.00 93.62 545 VAL A CA 1
ATOM 4215 C C . VAL A 1 545 ? -20.231 9.004 24.377 1.00 93.62 545 VAL A C 1
ATOM 4217 O O . VAL A 1 545 ? -20.971 9.985 24.443 1.00 93.62 545 VAL A O 1
ATOM 4220 N N . LYS A 1 546 ? -19.530 8.551 25.415 1.00 93.94 546 LYS A N 1
ATOM 4221 C CA . LYS A 1 546 ? -19.445 9.217 26.715 1.00 93.94 546 LYS A CA 1
ATOM 4222 C C . LYS A 1 546 ? -18.101 9.953 26.815 1.00 93.94 546 LYS A C 1
ATOM 4224 O O . LYS A 1 546 ? -17.069 9.317 26.607 1.00 93.94 546 LYS A O 1
ATOM 4229 N N . PRO A 1 547 ? -18.072 11.256 27.132 1.00 94.12 547 PRO A N 1
ATOM 4230 C CA . PRO A 1 547 ? -16.820 11.979 27.353 1.00 94.12 547 PRO A CA 1
ATOM 4231 C C . PRO A 1 547 ? -16.030 11.411 28.537 1.00 94.12 547 PRO A C 1
ATOM 4233 O O . PRO A 1 547 ? -16.611 11.170 29.595 1.00 94.12 547 PRO A O 1
ATOM 4236 N N . LEU A 1 548 ? -14.718 11.227 28.345 1.00 94.44 548 LEU A N 1
ATOM 4237 C CA . LEU A 1 548 ? -13.765 10.859 29.400 1.00 94.44 548 LEU A CA 1
ATOM 4238 C C . LEU A 1 548 ? -12.793 12.015 29.663 1.00 94.44 548 LEU A C 1
ATOM 4240 O O . LEU A 1 548 ? -12.781 12.572 30.754 1.00 94.44 548 LEU A O 1
ATOM 4244 N N . CYS A 1 549 ? -12.060 12.443 28.629 1.00 93.31 549 CYS A N 1
ATOM 4245 C CA . CYS A 1 549 ? -11.205 13.631 28.654 1.00 93.31 549 CYS A CA 1
ATOM 4246 C C . CYS A 1 549 ? -11.458 14.478 27.387 1.00 93.31 549 CYS A C 1
ATOM 4248 O O . CYS A 1 549 ? -10.734 14.354 26.393 1.00 93.31 549 CYS A O 1
ATOM 4250 N N . PRO A 1 550 ? -12.513 15.323 27.374 1.00 88.06 550 PRO A N 1
ATOM 4251 C CA . PRO A 1 550 ? -12.902 16.108 26.196 1.00 88.06 550 PRO A CA 1
ATOM 4252 C C . PRO A 1 550 ? -11.816 17.055 25.688 1.00 88.06 550 PRO A C 1
ATOM 4254 O O . PRO A 1 550 ? -11.699 17.258 24.485 1.00 88.06 550 PRO A O 1
ATOM 4257 N N . GLU A 1 551 ? -10.992 17.600 26.584 1.00 87.75 551 GLU A N 1
ATOM 4258 C CA . GLU A 1 551 ? -9.909 18.529 26.233 1.00 87.75 551 GLU A CA 1
ATOM 4259 C C . GLU A 1 551 ? -8.841 17.882 25.339 1.00 87.75 551 GLU A C 1
ATOM 4261 O O . GLU A 1 551 ? -8.220 18.555 24.509 1.00 87.75 551 GLU A O 1
ATOM 4266 N N . LYS A 1 552 ? -8.665 16.563 25.479 1.00 89.06 552 LYS A N 1
ATOM 4267 C CA . LYS A 1 552 ? -7.783 15.714 24.667 1.00 89.06 552 LYS A CA 1
ATOM 4268 C C . LYS A 1 552 ? -8.560 14.930 23.593 1.00 89.06 552 LYS A C 1
ATOM 4270 O O . LYS A 1 552 ? -7.981 14.108 22.894 1.00 89.06 552 LYS A O 1
ATOM 4275 N N . GLY A 1 553 ? -9.868 15.167 23.447 1.00 90.25 553 GLY A N 1
ATOM 4276 C CA . GLY A 1 553 ? -10.716 14.483 22.468 1.00 90.25 553 GLY A CA 1
ATOM 4277 C C . GLY A 1 553 ? -10.898 12.984 22.733 1.00 90.25 553 GLY A C 1
ATOM 4278 O O . GLY A 1 553 ? -11.065 12.225 21.782 1.00 90.25 553 GLY A O 1
ATOM 4279 N N . PHE A 1 554 ? -10.852 12.552 23.998 1.00 95.69 554 PHE A N 1
ATOM 4280 C CA . PHE A 1 554 ? -10.923 11.144 24.399 1.00 95.69 554 PHE A CA 1
ATOM 4281 C C . PHE A 1 554 ? -12.300 10.773 24.973 1.00 95.69 554 PHE A C 1
ATOM 4283 O O . PHE A 1 554 ? -12.773 11.370 25.949 1.00 95.69 554 PHE A O 1
ATOM 4290 N N . TYR A 1 555 ? -12.943 9.768 24.374 1.00 96.50 555 TYR A N 1
ATOM 4291 C CA . TYR A 1 555 ? -14.311 9.344 24.688 1.00 96.50 555 TYR A CA 1
ATOM 4292 C C . TYR A 1 555 ? -14.428 7.815 24.799 1.00 96.50 555 TYR A C 1
ATOM 4294 O O . TYR A 1 555 ? -13.657 7.078 24.190 1.00 96.50 555 TYR A O 1
ATOM 4302 N N . ARG A 1 556 ? -15.446 7.324 25.513 1.00 96.44 556 ARG A N 1
ATOM 4303 C CA . ARG A 1 556 ? -15.856 5.909 25.567 1.00 96.44 556 ARG A CA 1
ATOM 4304 C C . ARG A 1 556 ? -16.974 5.636 24.560 1.00 96.44 556 ARG A C 1
ATOM 4306 O O . ARG A 1 556 ? -17.946 6.389 24.508 1.00 96.44 556 ARG A O 1
ATOM 4313 N N . ILE A 1 557 ? -16.886 4.543 23.807 1.00 95.31 557 ILE A N 1
ATOM 4314 C CA . ILE A 1 557 ? -17.955 4.072 22.911 1.00 95.31 557 ILE A CA 1
ATOM 4315 C C . ILE A 1 557 ? -19.088 3.428 23.729 1.00 95.31 557 ILE A C 1
ATOM 4317 O O . ILE A 1 557 ? -18.825 2.672 24.664 1.00 95.31 557 ILE A O 1
ATOM 4321 N N . LEU A 1 558 ? -20.345 3.714 23.371 1.00 90.69 558 LEU A N 1
ATOM 4322 C CA . LEU A 1 558 ? -21.543 3.131 23.989 1.00 90.69 558 LEU A CA 1
ATOM 4323 C C . LEU A 1 558 ? -22.308 2.231 23.001 1.00 90.69 558 LEU A C 1
ATOM 4325 O O . LEU A 1 558 ? -22.330 2.499 21.796 1.00 90.69 558 LEU A O 1
ATOM 4329 N N . ASP A 1 559 ? -22.967 1.188 23.520 1.00 85.25 559 ASP A N 1
ATOM 4330 C CA . ASP A 1 559 ? -23.863 0.277 22.778 1.00 85.25 559 ASP A CA 1
ATOM 4331 C C . ASP A 1 559 ? -23.251 -0.319 21.493 1.00 85.25 559 ASP A C 1
ATOM 4333 O O . ASP A 1 559 ? -23.898 -0.428 20.441 1.00 85.25 559 ASP A O 1
ATOM 4337 N N . PHE A 1 560 ? -21.963 -0.639 21.573 1.00 91.25 560 PHE A N 1
ATOM 4338 C CA . PHE A 1 560 ? -21.121 -1.272 20.558 1.00 91.25 560 PHE A CA 1
ATOM 4339 C C . PHE A 1 560 ? -19.939 -1.940 21.297 1.00 91.25 560 PHE A C 1
ATOM 4341 O O . PHE A 1 560 ? -19.741 -1.598 22.468 1.00 91.25 560 PHE A O 1
ATOM 4348 N N . PRO A 1 561 ? -19.147 -2.851 20.686 1.00 93.19 561 PRO A N 1
ATOM 4349 C CA . PRO A 1 561 ? -17.913 -3.368 21.282 1.00 93.19 561 PRO A CA 1
ATOM 4350 C C . PRO A 1 561 ? -17.146 -2.325 22.105 1.00 93.19 561 PRO A C 1
ATOM 4352 O O . PRO A 1 561 ? -16.777 -1.270 21.577 1.00 93.19 561 PRO A O 1
ATOM 4355 N N . ALA A 1 562 ? -16.962 -2.622 23.398 1.00 93.06 562 ALA A N 1
ATOM 4356 C CA . ALA A 1 562 ? -16.407 -1.695 24.380 1.00 93.06 562 ALA A CA 1
ATOM 4357 C C . ALA A 1 562 ? -15.013 -1.226 23.952 1.00 93.06 562 ALA A C 1
ATOM 4359 O O . ALA A 1 562 ? -14.118 -2.035 23.713 1.00 93.06 562 ALA A O 1
ATOM 4360 N N . GLY A 1 563 ? -14.851 0.087 23.826 1.00 96.94 563 GLY A N 1
ATOM 4361 C CA . GLY A 1 563 ? -13.636 0.706 23.320 1.00 96.94 563 GLY A CA 1
ATOM 4362 C C . GLY A 1 563 ? -13.663 2.217 23.489 1.00 96.94 563 GLY A C 1
ATOM 4363 O O . GLY A 1 563 ? -14.622 2.795 24.011 1.00 96.94 563 GLY A O 1
ATOM 4364 N N . PHE A 1 564 ? -12.605 2.855 23.015 1.00 98.12 564 PHE A N 1
ATOM 4365 C CA . PHE A 1 564 ? -12.425 4.296 23.057 1.00 98.12 564 PHE A CA 1
ATOM 4366 C C . PHE A 1 564 ? -12.608 4.916 21.675 1.00 98.12 564 PHE A C 1
ATOM 4368 O O . PHE A 1 564 ? -12.462 4.253 20.647 1.00 98.12 564 PHE A O 1
ATOM 4375 N N . LEU A 1 565 ? -12.930 6.202 21.649 1.00 97.88 565 LEU A N 1
ATOM 4376 C CA . LEU A 1 565 ? -13.093 6.982 20.436 1.00 97.88 565 LEU A CA 1
ATOM 4377 C C . LEU A 1 565 ? -12.353 8.311 20.555 1.00 97.88 565 LEU A C 1
ATOM 4379 O O . LEU A 1 565 ? -12.438 8.985 21.580 1.00 97.88 565 LEU A O 1
ATOM 4383 N N . PHE A 1 566 ? -11.733 8.706 19.451 1.00 97.56 566 PHE A N 1
ATOM 4384 C CA . PHE A 1 566 ? -11.249 10.050 19.189 1.00 97.56 566 PHE A CA 1
ATOM 4385 C C . PHE A 1 566 ? -11.949 10.618 17.956 1.00 97.56 566 PHE A C 1
ATOM 4387 O O . PHE A 1 566 ? -12.432 9.875 17.093 1.00 97.56 566 PHE A O 1
ATOM 4394 N N . TYR A 1 567 ? -11.999 11.939 17.858 1.00 95.38 567 TYR A N 1
ATOM 4395 C CA . TYR A 1 567 ? -12.542 12.633 16.698 1.00 95.38 567 TYR A CA 1
ATOM 4396 C C . TYR A 1 567 ? -11.562 13.716 16.261 1.00 95.38 567 TYR A C 1
ATOM 4398 O O . TYR A 1 567 ? -11.089 14.473 17.102 1.00 95.38 567 TYR A O 1
ATOM 4406 N N . ALA A 1 568 ? -11.239 13.752 14.969 1.00 94.31 568 ALA A N 1
ATOM 4407 C CA . ALA A 1 568 ? -10.315 14.721 14.394 1.00 94.31 568 ALA A CA 1
ATOM 4408 C C . ALA A 1 568 ? -10.937 15.410 13.180 1.00 94.31 568 ALA A C 1
ATOM 4410 O O . ALA A 1 568 ? -11.300 14.748 12.202 1.00 94.31 568 ALA A O 1
ATOM 4411 N N . GLU A 1 569 ? -11.008 16.736 13.216 1.00 93.25 569 GLU A N 1
ATOM 4412 C CA . GLU A 1 569 ? -11.174 17.554 12.013 1.00 93.25 569 GLU A CA 1
ATOM 4413 C C . GLU A 1 569 ? -9.808 17.942 11.429 1.00 93.25 569 GLU A C 1
ATOM 4415 O O . GLU A 1 569 ? -8.759 17.655 12.009 1.00 93.25 569 GLU A O 1
ATOM 4420 N N . SER A 1 570 ? -9.800 18.579 10.255 1.00 91.19 570 SER A N 1
ATOM 4421 C CA . SER A 1 570 ? -8.575 18.864 9.492 1.00 91.19 570 SER A CA 1
ATOM 4422 C C . SER A 1 570 ? -7.514 19.655 10.257 1.00 91.19 570 SER A C 1
ATOM 4424 O O . SER A 1 570 ? -6.326 19.473 10.000 1.00 91.19 570 SER A O 1
ATOM 4426 N N . GLU A 1 571 ? -7.926 20.531 11.172 1.00 90.75 571 GLU A N 1
ATOM 4427 C CA . GLU A 1 571 ? -7.023 21.384 11.956 1.00 90.75 571 GLU A CA 1
ATOM 4428 C C . GLU A 1 571 ? -6.495 20.683 13.219 1.00 90.75 571 GLU A C 1
ATOM 4430 O O . GLU A 1 571 ? -5.455 21.058 13.754 1.00 90.75 571 GLU A O 1
ATOM 4435 N N . GLU A 1 572 ? -7.176 19.630 13.677 1.00 92.19 572 GLU A N 1
ATOM 4436 C CA . GLU A 1 572 ? -6.901 18.960 14.953 1.00 92.19 572 GLU A CA 1
ATOM 4437 C C . GLU A 1 572 ? -6.084 17.671 14.797 1.00 92.19 572 GLU A C 1
ATOM 4439 O O . GLU A 1 572 ? -5.683 17.075 15.797 1.00 92.19 572 GLU A O 1
ATOM 4444 N N . VAL A 1 573 ? -5.811 17.244 13.557 1.00 94.56 573 VAL A N 1
ATOM 4445 C CA . VAL A 1 573 ? -5.144 15.969 13.234 1.00 94.56 573 VAL A CA 1
ATOM 4446 C C . VAL A 1 573 ? -3.862 15.763 14.041 1.00 94.56 573 VAL A C 1
ATOM 4448 O O . VAL A 1 573 ? -3.665 14.692 14.605 1.00 94.56 573 VAL A O 1
ATOM 4451 N N . GLU A 1 574 ? -3.008 16.784 14.134 1.00 94.25 574 GLU A N 1
ATOM 4452 C CA . GLU A 1 574 ? -1.731 16.712 14.858 1.00 94.25 574 GLU A CA 1
ATOM 4453 C C . GLU A 1 574 ? -1.931 16.451 16.358 1.00 94.25 574 GLU A C 1
ATOM 4455 O O . GLU A 1 574 ? -1.284 15.573 16.934 1.00 94.25 574 GLU A O 1
ATOM 4460 N N . LYS A 1 575 ? -2.859 17.186 16.983 1.00 95.12 575 LYS A N 1
ATOM 4461 C CA . LYS A 1 575 ? -3.174 17.063 18.412 1.00 95.12 575 LYS A CA 1
ATOM 4462 C C . LYS A 1 575 ? -3.801 15.703 18.714 1.00 95.12 575 LYS A C 1
ATOM 4464 O O . LYS A 1 575 ? -3.387 15.032 19.652 1.00 95.12 575 LYS A O 1
ATOM 4469 N N . VAL A 1 576 ? -4.763 15.275 17.899 1.00 96.25 576 VAL A N 1
ATOM 4470 C CA . VAL A 1 576 ? -5.456 13.995 18.092 1.00 96.25 576 VAL A CA 1
ATOM 4471 C C . VAL A 1 576 ? -4.514 12.818 17.841 1.00 96.25 576 VAL A C 1
ATOM 4473 O O . VAL A 1 576 ? -4.510 11.868 18.620 1.00 96.25 576 VAL A O 1
ATOM 4476 N N . ALA A 1 577 ? -3.659 12.883 16.814 1.00 97.56 577 ALA A N 1
ATOM 4477 C CA . ALA A 1 577 ? -2.657 11.851 16.555 1.00 97.56 577 ALA A CA 1
ATOM 4478 C C . ALA A 1 577 ? -1.649 11.713 17.706 1.00 97.56 577 ALA A C 1
ATOM 4480 O O . ALA A 1 577 ? -1.256 10.594 18.032 1.00 97.56 577 ALA A O 1
ATOM 4481 N N . GLN A 1 578 ? -1.263 12.828 18.337 1.00 96.44 578 GLN A N 1
ATOM 4482 C CA . GLN A 1 578 ? -0.414 12.831 19.530 1.00 96.44 578 GLN A CA 1
ATOM 4483 C C . GLN A 1 578 ? -1.087 12.093 20.697 1.00 96.44 578 GLN A C 1
ATOM 4485 O O . GLN A 1 578 ? -0.496 11.167 21.244 1.00 96.44 578 GLN A O 1
ATOM 4490 N N . THR A 1 579 ? -2.339 12.430 21.022 1.00 97.69 579 THR A N 1
ATOM 4491 C CA . THR A 1 579 ? -3.080 11.768 22.109 1.00 97.69 579 THR A CA 1
ATOM 4492 C C . THR A 1 579 ? -3.324 10.284 21.825 1.00 97.69 579 THR A C 1
ATOM 4494 O O . THR A 1 579 ? -3.176 9.455 22.719 1.00 97.69 579 THR A O 1
ATOM 4497 N N . ILE A 1 580 ? -3.654 9.910 20.582 1.00 98.31 580 ILE A N 1
ATOM 4498 C CA . ILE A 1 580 ? -3.788 8.493 20.212 1.00 98.31 580 ILE A CA 1
ATOM 4499 C C . ILE A 1 580 ? -2.456 7.768 20.421 1.00 98.31 580 ILE A C 1
ATOM 4501 O O . ILE A 1 580 ? -2.471 6.666 20.960 1.00 98.31 580 ILE A O 1
ATOM 4505 N N . CYS A 1 581 ? -1.329 8.376 20.029 1.00 97.88 581 CYS A N 1
ATOM 4506 C CA . CYS A 1 581 ? 0.001 7.793 20.216 1.00 97.88 581 CYS A CA 1
ATOM 4507 C C . CYS A 1 581 ? 0.288 7.541 21.702 1.00 97.88 581 CYS A C 1
ATOM 4509 O O . CYS A 1 581 ? 0.625 6.418 22.052 1.00 97.88 581 CYS A O 1
ATOM 4511 N N . GLU A 1 582 ? 0.048 8.533 22.568 1.00 97.44 582 GLU A N 1
ATOM 4512 C CA . GLU A 1 582 ? 0.205 8.420 24.030 1.00 97.44 582 GLU A CA 1
ATOM 4513 C C . GLU A 1 582 ? -0.618 7.260 24.608 1.00 97.44 582 GLU A C 1
ATOM 4515 O O . GLU A 1 582 ? -0.096 6.421 25.343 1.00 97.44 582 GLU A O 1
ATOM 4520 N N . VAL A 1 583 ? -1.893 7.152 24.216 1.00 98.31 583 VAL A N 1
ATOM 4521 C CA . VAL A 1 583 ? -2.760 6.048 24.651 1.00 98.31 583 VAL A CA 1
ATOM 4522 C C . VAL A 1 583 ? -2.253 4.707 24.121 1.00 98.31 583 VAL A C 1
ATOM 4524 O O . VAL A 1 583 ? -2.198 3.735 24.869 1.00 98.31 583 VAL A O 1
ATOM 4527 N N . THR A 1 584 ? -1.864 4.613 22.848 1.00 98.12 584 THR A N 1
ATOM 4528 C CA . THR A 1 584 ? -1.362 3.348 22.293 1.00 98.12 584 THR A CA 1
ATOM 4529 C C . THR A 1 584 ? -0.014 2.946 22.884 1.00 98.12 584 THR A C 1
ATOM 4531 O O . THR A 1 584 ? 0.203 1.757 23.098 1.00 98.12 584 THR A O 1
ATOM 4534 N N . ASP A 1 585 ? 0.852 3.903 23.218 1.00 97.50 585 ASP A N 1
ATOM 4535 C CA . ASP A 1 585 ? 2.128 3.656 23.890 1.00 97.50 585 ASP A CA 1
ATOM 4536 C C . ASP A 1 585 ? 1.898 3.125 25.308 1.00 97.50 585 ASP A C 1
ATOM 4538 O O . ASP A 1 585 ? 2.547 2.156 25.706 1.00 97.50 585 ASP A O 1
ATOM 4542 N N . PHE A 1 586 ? 0.919 3.673 26.039 1.00 97.75 586 PHE A N 1
ATOM 4543 C CA . PHE A 1 586 ? 0.466 3.120 27.320 1.00 97.75 586 PHE A CA 1
ATOM 4544 C C . PHE A 1 586 ? 0.036 1.651 27.169 1.00 97.75 586 PHE A C 1
ATOM 4546 O O . PHE A 1 586 ? 0.539 0.778 27.877 1.00 97.75 586 PHE A O 1
ATOM 4553 N N . LEU A 1 587 ? -0.827 1.347 26.190 1.00 98.06 587 LEU A N 1
ATOM 4554 C CA . LEU A 1 587 ? -1.300 -0.023 25.947 1.00 98.06 587 LEU A CA 1
ATOM 4555 C C . LEU A 1 587 ? -0.156 -0.977 25.586 1.00 98.06 587 LEU A C 1
ATOM 4557 O O . LEU A 1 587 ? -0.091 -2.092 26.099 1.00 98.06 587 LEU A O 1
ATOM 4561 N N . VAL A 1 588 ? 0.762 -0.554 24.712 1.00 97.00 588 VAL A N 1
ATOM 4562 C CA . VAL A 1 588 ? 1.939 -1.358 24.358 1.00 97.00 588 VAL A CA 1
ATOM 4563 C C . VAL A 1 588 ? 2.796 -1.599 25.592 1.00 97.00 588 VAL A C 1
ATOM 4565 O O . VAL A 1 588 ? 3.223 -2.734 25.806 1.00 97.00 588 VAL A O 1
ATOM 4568 N N . ASN A 1 589 ? 3.030 -0.572 26.412 1.00 95.81 589 ASN A N 1
ATOM 4569 C CA . ASN A 1 589 ? 3.846 -0.669 27.617 1.00 95.81 589 ASN A CA 1
ATOM 4570 C C . ASN A 1 589 ? 3.318 -1.715 28.601 1.00 95.81 589 ASN A C 1
ATOM 4572 O O . ASN A 1 589 ? 4.123 -2.523 29.079 1.00 95.81 589 ASN A O 1
ATOM 4576 N N . ASP A 1 590 ? 1.999 -1.798 28.745 1.00 95.12 590 ASP A N 1
ATOM 4577 C CA . ASP A 1 590 ? 1.308 -2.759 29.609 1.00 95.12 590 ASP A CA 1
ATOM 4578 C C . ASP A 1 590 ? 1.000 -4.105 28.925 1.00 95.12 590 ASP A C 1
ATOM 4580 O O . ASP A 1 590 ? 0.344 -4.971 29.497 1.00 95.12 590 ASP A O 1
ATOM 4584 N N . ASN A 1 591 ? 1.524 -4.340 27.716 1.00 94.94 591 ASN A N 1
ATOM 4585 C CA . ASN A 1 591 ? 1.276 -5.548 26.919 1.00 94.94 591 ASN A CA 1
ATOM 4586 C C . ASN A 1 591 ? -0.219 -5.811 26.647 1.00 94.94 591 ASN A C 1
ATOM 4588 O O . ASN A 1 591 ? -0.664 -6.963 26.601 1.00 94.94 591 ASN A O 1
ATOM 4592 N N . ILE A 1 592 ? -0.971 -4.747 26.367 1.00 96.81 592 ILE A N 1
ATOM 4593 C CA . ILE A 1 592 ? -2.375 -4.802 25.964 1.00 96.81 592 ILE A CA 1
ATOM 4594 C C . ILE A 1 592 ? -2.481 -4.741 24.435 1.00 96.81 592 ILE A C 1
ATOM 4596 O O . ILE A 1 592 ? -2.090 -3.769 23.776 1.00 96.81 592 ILE A O 1
ATOM 4600 N N . ALA A 1 593 ? -3.029 -5.807 23.850 1.00 97.31 593 ALA A N 1
ATOM 4601 C CA . ALA A 1 593 ? -3.282 -5.878 22.418 1.00 97.31 593 ALA A CA 1
ATOM 4602 C C . ALA A 1 593 ? -4.412 -4.919 22.045 1.00 97.31 593 ALA A C 1
ATOM 4604 O O . ALA A 1 593 ? -5.328 -4.690 22.834 1.00 97.31 593 ALA A O 1
ATOM 4605 N N . HIS A 1 594 ? -4.354 -4.342 20.846 1.00 98.44 594 HIS A N 1
ATOM 4606 C CA . HIS A 1 594 ? -5.338 -3.352 20.430 1.00 98.44 594 HIS A CA 1
ATOM 4607 C C . HIS A 1 594 ? -5.521 -3.265 18.912 1.00 98.44 594 HIS A C 1
ATOM 4609 O O . HIS A 1 594 ? -4.640 -3.590 18.111 1.00 98.44 594 HIS A O 1
ATOM 4615 N N . ASN A 1 595 ? -6.700 -2.797 18.509 1.00 98.69 595 ASN A N 1
ATOM 4616 C CA . ASN A 1 595 ? -7.036 -2.487 17.121 1.00 98.69 595 ASN A CA 1
ATOM 4617 C C . ASN A 1 595 ? -7.438 -1.018 16.997 1.00 98.69 595 ASN A C 1
ATOM 4619 O O . ASN A 1 595 ? -8.117 -0.496 17.878 1.00 98.69 595 ASN A O 1
ATOM 4623 N N . LEU A 1 596 ? -7.066 -0.383 15.884 1.00 98.56 596 LEU A N 1
ATOM 4624 C CA . LEU A 1 596 ? -7.457 0.986 15.543 1.00 98.56 596 LEU A CA 1
ATOM 4625 C C . LEU A 1 596 ? -8.283 0.977 14.253 1.00 98.56 596 LEU A C 1
ATOM 4627 O O . LEU A 1 596 ? -7.945 0.261 13.307 1.00 98.56 596 LEU A O 1
ATOM 4631 N N . PHE A 1 597 ? -9.323 1.799 14.178 1.00 98.69 597 PHE A N 1
ATOM 4632 C CA . PHE A 1 597 ? -10.160 1.938 12.990 1.00 98.69 597 PHE A CA 1
ATOM 4633 C C . PHE A 1 597 ? -10.569 3.389 12.763 1.00 98.69 597 PHE A C 1
ATOM 4635 O O . PHE A 1 597 ? -11.063 4.051 13.669 1.00 98.69 597 PHE A O 1
ATOM 4642 N N . LEU A 1 598 ? -10.369 3.873 11.544 1.00 98.56 598 LEU A N 1
ATOM 4643 C CA . LEU A 1 598 ? -10.566 5.251 11.136 1.00 98.56 598 LEU A CA 1
ATOM 4644 C C . LEU A 1 598 ? -11.626 5.300 10.039 1.00 98.56 598 LEU A C 1
ATOM 4646 O O . LEU A 1 598 ? -11.525 4.609 9.021 1.00 98.56 598 LEU A O 1
ATOM 4650 N N . THR A 1 599 ? -12.640 6.135 10.236 1.00 97.06 599 THR A N 1
ATOM 4651 C CA . THR A 1 599 ? -13.737 6.295 9.279 1.00 97.06 599 THR A CA 1
ATOM 4652 C C . THR A 1 599 ? -14.349 7.688 9.361 1.00 97.06 599 THR A C 1
ATOM 4654 O O . THR A 1 599 ? -14.317 8.335 10.409 1.00 97.06 599 THR A O 1
ATOM 4657 N N . ARG A 1 600 ? -14.952 8.156 8.265 1.00 94.69 600 ARG A N 1
ATOM 4658 C CA . ARG A 1 600 ? -15.808 9.346 8.289 1.00 94.69 600 ARG A CA 1
ATOM 4659 C C . ARG A 1 600 ? -17.026 9.081 9.163 1.00 94.69 600 ARG A C 1
ATOM 4661 O O . ARG A 1 600 ? -17.714 8.081 8.969 1.00 94.69 600 ARG A O 1
ATOM 4668 N N . GLY A 1 601 ? -17.360 9.996 10.062 1.00 91.38 601 GLY A N 1
ATOM 4669 C CA . GLY A 1 601 ? -18.501 9.810 10.954 1.00 91.38 601 GLY A CA 1
ATOM 4670 C C . GLY A 1 601 ? -18.957 11.093 11.625 1.00 91.38 601 GLY A C 1
ATOM 4671 O O . GLY A 1 601 ? -18.370 12.152 11.416 1.00 91.38 601 GLY A O 1
ATOM 4672 N N . SER A 1 602 ? -20.021 10.990 12.417 1.00 87.50 602 SER A N 1
ATOM 4673 C CA . SER A 1 602 ? -20.547 12.125 13.170 1.00 87.50 602 SER A CA 1
ATOM 4674 C C . SER A 1 602 ? -19.623 12.484 14.343 1.00 87.50 602 SER A C 1
ATOM 4676 O O . SER A 1 602 ? -19.023 11.576 14.937 1.00 87.50 602 SER A O 1
ATOM 4678 N N . PRO A 1 603 ? -19.539 13.769 14.724 1.00 85.00 603 PRO A N 1
ATOM 4679 C CA . PRO A 1 603 ? -18.783 14.198 15.895 1.00 85.00 603 PRO A CA 1
ATOM 4680 C C . PRO A 1 603 ? -19.280 13.546 17.191 1.00 85.00 603 PRO A C 1
ATOM 4682 O O . PRO A 1 603 ? -20.404 13.042 17.279 1.00 85.00 603 PRO A O 1
ATOM 4685 N N . ALA A 1 604 ? -18.413 13.554 18.206 1.00 72.69 604 ALA A N 1
ATOM 4686 C CA . ALA A 1 604 ? -18.653 12.936 19.510 1.00 72.69 604 ALA A CA 1
ATOM 4687 C C . ALA A 1 604 ? -19.801 13.593 20.306 1.00 72.69 604 ALA A C 1
ATOM 4689 O O . ALA A 1 604 ? -20.439 12.931 21.121 1.00 72.69 604 ALA A O 1
ATOM 4690 N N . CYS A 1 605 ? -20.085 14.877 20.062 1.00 61.78 605 CYS A N 1
ATOM 4691 C CA . CYS A 1 605 ? -21.075 15.657 20.800 1.00 61.78 605 CYS A CA 1
ATOM 4692 C C . CYS A 1 605 ? -22.119 16.255 19.844 1.00 61.78 605 CYS A C 1
ATOM 4694 O O . CYS A 1 605 ? -21.922 17.341 19.311 1.00 61.78 605 CYS A O 1
ATOM 4696 N N . VAL A 1 606 ? -23.235 15.555 19.621 1.00 53.81 606 VAL A N 1
ATOM 4697 C CA . VAL A 1 606 ? -24.468 16.174 19.104 1.00 53.81 606 VAL A CA 1
ATOM 4698 C C . VAL A 1 606 ? -25.638 15.664 19.938 1.00 53.81 606 VAL A C 1
ATOM 4700 O O . VAL A 1 606 ? -26.306 14.690 19.599 1.00 53.81 606 VAL A O 1
ATOM 4703 N N . GLN A 1 607 ? -25.880 16.333 21.062 1.00 48.12 607 GLN A N 1
ATOM 4704 C CA . GLN A 1 607 ? -27.245 16.521 21.533 1.00 48.12 607 GLN A CA 1
ATOM 4705 C C . GLN A 1 607 ? -27.745 17.805 20.858 1.00 48.12 607 GLN A C 1
ATOM 4707 O O . GLN A 1 607 ? -27.053 18.817 20.874 1.00 48.12 607 GLN A O 1
ATOM 4712 N N . THR A 1 608 ? -28.932 17.750 20.252 1.00 43.38 608 THR A N 1
ATOM 4713 C CA . THR A 1 608 ? -29.697 18.887 19.698 1.00 43.38 608 THR A CA 1
ATOM 4714 C C . THR A 1 608 ? -29.117 19.640 18.489 1.00 43.38 608 THR A C 1
ATOM 4716 O O . THR A 1 608 ? -28.473 20.665 18.653 1.00 43.38 608 THR A O 1
ATOM 4719 N N . GLN A 1 609 ? -29.481 19.221 17.270 1.00 35.84 609 GLN A N 1
ATOM 4720 C CA . GLN A 1 609 ? -29.979 20.098 16.188 1.00 35.84 609 GLN A CA 1
ATOM 4721 C C . GLN A 1 609 ? -30.534 19.239 15.035 1.00 35.84 609 GLN A C 1
ATOM 4723 O O . GLN A 1 609 ? -30.197 18.065 14.917 1.00 35.84 609 GLN A O 1
ATOM 4728 N N . GLY A 1 610 ? -31.517 19.778 14.306 1.00 40.88 610 GLY A N 1
ATOM 4729 C CA . GLY A 1 610 ? -32.514 19.030 13.526 1.00 40.88 610 GLY A CA 1
ATOM 4730 C C . GLY A 1 610 ? -31.982 18.044 12.477 1.00 40.88 610 GLY A C 1
ATOM 4731 O O . GLY A 1 610 ? -30.839 18.112 12.041 1.00 40.88 610 GLY A O 1
ATOM 4732 N N . GLU A 1 611 ? -32.873 17.156 12.025 1.00 41.31 611 GLU A N 1
ATOM 4733 C CA . GLU A 1 611 ? -32.651 16.003 11.126 1.00 41.31 611 GLU A CA 1
ATOM 4734 C C . GLU A 1 611 ? -31.799 16.251 9.856 1.00 41.31 611 GLU A C 1
ATOM 4736 O O . GLU A 1 611 ? -31.375 15.293 9.214 1.00 41.31 611 GLU A O 1
ATOM 4741 N N . LYS A 1 612 ? -31.502 17.506 9.491 1.00 40.84 612 LYS A N 1
ATOM 4742 C CA . LYS A 1 612 ? -30.678 17.870 8.328 1.00 40.84 612 LYS A CA 1
ATOM 4743 C C . LYS A 1 612 ? -29.159 17.742 8.539 1.00 40.84 612 LYS A C 1
ATOM 4745 O O . LYS A 1 612 ? -28.464 17.549 7.545 1.00 40.84 612 LYS A O 1
ATOM 4750 N N . ASP A 1 613 ? -28.643 17.779 9.772 1.00 47.00 613 ASP A N 1
ATOM 4751 C CA . ASP A 1 613 ? -27.185 17.746 10.033 1.00 47.00 613 ASP A CA 1
ATOM 4752 C C . ASP A 1 613 ? -26.577 16.333 10.145 1.00 47.00 613 ASP A C 1
ATOM 4754 O O . ASP A 1 613 ? -25.360 16.174 10.071 1.00 47.00 613 ASP A O 1
ATOM 4758 N N . PHE A 1 614 ? -27.389 15.271 10.231 1.00 50.97 614 PHE A N 1
ATOM 4759 C CA . PHE A 1 614 ? -26.895 13.887 10.376 1.00 50.97 614 PHE A CA 1
ATOM 4760 C C . PHE A 1 614 ? -26.132 13.342 9.154 1.00 50.97 614 PHE A C 1
ATOM 4762 O O . PHE A 1 614 ? -25.512 12.279 9.235 1.00 50.97 614 PHE A O 1
ATOM 4769 N N . CYS A 1 615 ? -26.186 14.035 8.013 1.00 54.94 615 CYS A N 1
ATOM 4770 C CA . CYS A 1 615 ? -25.588 13.569 6.762 1.00 54.94 615 CYS A CA 1
ATOM 4771 C C . CYS A 1 615 ? -24.196 14.152 6.474 1.00 54.94 615 CYS A C 1
ATOM 4773 O O . CYS A 1 615 ? -23.502 13.588 5.627 1.00 54.94 615 CYS A O 1
ATOM 4775 N N . SER A 1 616 ? -23.789 15.243 7.138 1.00 66.81 616 SER A N 1
ATOM 4776 C CA . SER A 1 616 ? -22.475 15.871 6.927 1.00 66.81 616 SER A CA 1
ATOM 4777 C C . SER A 1 616 ? -21.418 15.216 7.820 1.00 66.81 616 SER A C 1
ATOM 4779 O O . SER A 1 616 ? -21.569 15.147 9.040 1.00 66.81 616 SER A O 1
ATOM 4781 N N . ARG A 1 617 ? -20.344 14.700 7.211 1.00 80.06 617 ARG A N 1
ATOM 4782 C CA . ARG A 1 617 ? -19.247 14.005 7.903 1.00 80.06 617 ARG A CA 1
ATOM 4783 C C . ARG A 1 617 ? -17.952 14.802 7.799 1.00 80.06 617 ARG A C 1
ATOM 4785 O O . ARG A 1 617 ? -17.107 14.508 6.953 1.00 80.06 617 ARG A O 1
ATOM 4792 N N . LYS A 1 618 ? -17.825 15.805 8.669 1.00 85.56 618 LYS A N 1
ATOM 4793 C CA . LYS A 1 618 ? -16.731 16.788 8.638 1.00 85.56 618 LYS A CA 1
ATOM 4794 C C . LYS A 1 618 ? -15.372 16.226 9.042 1.00 85.56 618 LYS A C 1
ATOM 4796 O O . LYS A 1 618 ? -14.362 16.543 8.420 1.00 85.56 618 LYS A O 1
ATOM 4801 N N . GLY A 1 619 ? -15.358 15.349 10.041 1.00 92.31 619 GLY A N 1
ATOM 4802 C CA . GLY A 1 619 ? -14.137 14.781 10.600 1.00 92.31 619 GLY A CA 1
ATOM 4803 C C . GLY A 1 619 ? -14.018 13.267 10.463 1.00 92.31 619 GLY A C 1
ATOM 4804 O O . GLY A 1 619 ? -14.805 12.579 9.798 1.00 92.31 619 GLY A O 1
ATOM 4805 N N . VAL A 1 620 ? -12.991 12.752 11.128 1.00 96.06 620 VAL A N 1
ATOM 4806 C CA . VAL A 1 620 ? -12.637 11.338 11.200 1.00 96.06 620 VAL A CA 1
ATOM 4807 C C . VAL A 1 620 ? -12.883 10.845 12.617 1.00 96.06 620 VAL A C 1
ATOM 4809 O O . VAL A 1 620 ? -12.339 11.382 13.578 1.00 96.06 620 VAL A O 1
ATOM 4812 N N . ARG A 1 621 ? -13.683 9.788 12.744 1.00 96.62 621 ARG A N 1
ATOM 4813 C CA . ARG A 1 621 ? -13.807 9.001 13.969 1.00 96.62 621 ARG A CA 1
ATOM 4814 C C . ARG A 1 621 ? -12.692 7.967 13.995 1.00 96.62 621 ARG A C 1
ATOM 4816 O O . ARG A 1 621 ? -12.566 7.187 13.051 1.00 96.62 621 ARG A O 1
ATOM 4823 N N . VAL A 1 622 ? -11.924 7.946 15.077 1.00 98.25 622 VAL A N 1
ATOM 4824 C CA . VAL A 1 622 ? -10.865 6.966 15.321 1.00 98.25 622 VAL A CA 1
ATOM 4825 C C . VAL A 1 622 ? -11.263 6.109 16.517 1.00 98.25 622 VAL A C 1
ATOM 4827 O O . VAL A 1 622 ? -11.231 6.571 17.652 1.00 98.25 622 VAL A O 1
ATOM 4830 N N . ALA A 1 623 ? -11.685 4.875 16.264 1.00 98.31 623 ALA A N 1
ATOM 4831 C CA . ALA A 1 623 ? -12.035 3.906 17.294 1.00 98.31 623 ALA A CA 1
ATOM 4832 C C . ALA A 1 623 ? -10.813 3.065 17.681 1.00 98.31 623 ALA A C 1
ATOM 4834 O O . ALA A 1 623 ? -10.067 2.616 16.809 1.00 98.31 623 ALA A O 1
ATOM 4835 N N . LEU A 1 624 ? -10.629 2.848 18.981 1.00 98.56 624 LEU A N 1
ATOM 4836 C CA . LEU A 1 624 ? -9.548 2.067 19.573 1.00 98.56 624 LEU A CA 1
ATOM 4837 C C . LEU A 1 624 ? -10.144 1.000 20.495 1.00 98.56 624 LEU A C 1
ATOM 4839 O O . LEU A 1 624 ? -10.863 1.326 21.437 1.00 98.56 624 LEU A O 1
ATOM 4843 N N . TRP A 1 625 ? -9.812 -0.266 20.258 1.00 98.50 625 TRP A N 1
ATOM 4844 C CA . TRP A 1 625 ? -10.274 -1.387 21.081 1.00 98.50 625 TRP A CA 1
ATOM 4845 C C . TRP A 1 625 ? -9.093 -2.094 21.743 1.00 98.50 625 TRP A C 1
ATOM 4847 O O . TRP A 1 625 ? -8.445 -2.907 21.077 1.00 98.50 625 TRP A O 1
ATOM 4857 N N . PRO A 1 626 ? -8.806 -1.810 23.026 1.00 98.12 626 PRO A N 1
ATOM 4858 C CA . PRO A 1 626 ? -7.981 -2.678 23.855 1.00 98.12 626 PRO A CA 1
ATOM 4859 C C . PRO A 1 626 ? -8.680 -4.025 24.046 1.00 98.12 626 PRO A C 1
ATOM 4861 O O . PRO A 1 626 ? -9.907 -4.096 24.151 1.00 98.12 626 PRO A O 1
ATOM 4864 N N . ARG A 1 627 ? -7.910 -5.109 24.051 1.00 96.75 627 ARG A N 1
ATOM 4865 C CA . ARG A 1 627 ? -8.470 -6.457 23.964 1.00 96.75 627 ARG A CA 1
ATOM 4866 C C . ARG A 1 627 ? -7.529 -7.518 24.516 1.00 96.75 627 ARG A C 1
ATOM 4868 O O . ARG A 1 627 ? -6.339 -7.276 24.707 1.00 96.75 627 ARG A O 1
ATOM 4875 N N . ILE A 1 628 ? -8.061 -8.723 24.691 1.00 94.94 628 ILE A N 1
ATOM 4876 C CA . ILE A 1 628 ? -7.280 -9.879 25.127 1.00 94.94 628 ILE A CA 1
ATOM 4877 C C . ILE A 1 628 ? -6.296 -10.277 24.019 1.00 94.94 628 ILE A C 1
ATOM 4879 O O . ILE A 1 628 ? -6.671 -10.465 22.855 1.00 94.94 628 ILE A O 1
ATOM 4883 N N . SER A 1 629 ? -5.028 -10.436 24.397 1.00 93.31 629 SER A N 1
ATOM 4884 C CA . SER A 1 629 ? -3.952 -10.856 23.500 1.00 93.31 629 SER A CA 1
ATOM 4885 C C . SER A 1 629 ? -4.165 -12.277 22.980 1.00 93.31 629 SER A C 1
ATOM 4887 O O . SER A 1 629 ? -4.359 -13.226 23.738 1.00 93.31 629 SER A O 1
ATOM 4889 N N . CYS A 1 630 ? -4.080 -12.435 21.664 1.00 88.25 630 CYS A N 1
ATOM 4890 C CA . CYS A 1 630 ? -4.194 -13.712 20.973 1.00 88.25 630 CYS A CA 1
ATOM 4891 C C . CYS A 1 630 ? -2.856 -14.084 20.334 1.00 88.25 630 CYS A C 1
ATOM 4893 O O . CYS A 1 630 ? -2.468 -13.515 19.312 1.00 88.25 630 CYS A O 1
ATOM 4895 N N . PHE A 1 631 ? -2.171 -15.062 20.924 1.00 84.56 631 PHE A N 1
ATOM 4896 C CA . PHE A 1 631 ? -0.933 -15.634 20.395 1.00 84.56 631 PHE A CA 1
ATOM 4897 C C . PHE A 1 631 ? -1.180 -17.049 19.854 1.00 84.56 631 PHE A C 1
ATOM 4899 O O . PHE A 1 631 ? -2.018 -17.789 20.374 1.00 84.56 631 PHE A O 1
ATOM 4906 N N . GLY A 1 632 ? -0.449 -17.425 18.803 1.00 66.69 632 GLY A N 1
ATOM 4907 C CA . GLY A 1 632 ? -0.589 -18.723 18.133 1.00 66.69 632 GLY A CA 1
ATOM 4908 C C . GLY A 1 632 ? -1.755 -18.822 17.134 1.00 66.69 632 GLY A C 1
ATOM 4909 O O . GLY A 1 632 ? -2.500 -17.873 16.892 1.00 66.69 632 GLY A O 1
ATOM 4910 N N . ALA A 1 633 ? -1.892 -19.993 16.505 1.00 53.47 633 ALA A N 1
ATOM 4911 C CA . ALA A 1 633 ? -2.927 -20.264 15.509 1.00 53.47 633 ALA A CA 1
ATOM 4912 C C . ALA A 1 633 ? -4.217 -20.755 16.186 1.00 53.47 633 ALA A C 1
ATOM 4914 O O . ALA A 1 633 ? -4.329 -21.926 16.536 1.00 53.47 633 ALA A O 1
ATOM 4915 N N . LYS A 1 634 ? -5.204 -19.871 16.360 1.00 54.16 634 LYS A N 1
ATOM 4916 C CA . LYS A 1 634 ? -6.591 -20.271 16.649 1.00 54.16 634 LYS A CA 1
ATOM 4917 C C . LYS A 1 634 ? -7.424 -20.073 15.382 1.00 54.16 634 LYS A C 1
ATOM 4919 O O . LYS A 1 634 ? -7.752 -18.944 15.027 1.00 54.16 634 LYS A O 1
ATOM 4924 N N . GLU A 1 635 ? -7.710 -21.165 14.675 1.00 57.41 635 GLU A N 1
ATOM 4925 C CA . GLU A 1 635 ? -8.377 -21.155 13.360 1.00 57.41 635 GLU A CA 1
ATOM 4926 C C . GLU A 1 635 ? -9.877 -21.508 13.400 1.00 57.41 635 GLU A C 1
ATOM 4928 O O . GLU A 1 635 ? -10.516 -21.547 12.354 1.00 57.41 635 GLU A O 1
ATOM 4933 N N . GLU A 1 636 ? -10.480 -21.700 14.575 1.00 60.16 636 GLU A N 1
ATOM 4934 C CA . GLU A 1 636 ? -11.824 -22.301 14.680 1.00 60.16 636 GLU A CA 1
ATOM 4935 C C . GLU A 1 636 ? -13.013 -21.325 14.565 1.00 60.16 636 GLU A C 1
ATOM 4937 O O . GLU A 1 636 ? -14.163 -21.756 14.598 1.00 60.16 636 GLU A O 1
ATOM 4942 N N . SER A 1 637 ? -12.779 -20.019 14.395 1.00 78.56 637 SER A N 1
ATOM 4943 C CA . SER A 1 637 ? -13.865 -19.037 14.240 1.00 78.56 637 SER A CA 1
ATOM 4944 C C . SER A 1 637 ? -14.253 -18.797 12.773 1.00 78.56 637 SER A C 1
ATOM 4946 O O . SER A 1 637 ? -13.396 -18.721 11.880 1.00 78.56 637 SER A O 1
ATOM 4948 N N . ALA A 1 638 ? -15.555 -18.574 12.546 1.00 82.94 638 ALA A N 1
ATOM 4949 C CA . ALA A 1 638 ? -16.160 -18.222 11.256 1.00 82.94 638 ALA A CA 1
ATOM 4950 C C . ALA A 1 638 ? -15.505 -16.999 10.580 1.00 82.94 638 ALA A C 1
ATOM 4952 O O . ALA A 1 638 ? -15.419 -16.915 9.348 1.00 82.94 638 ALA A O 1
ATOM 4953 N N . PHE A 1 639 ? -15.007 -16.068 11.396 1.00 88.50 639 PHE A N 1
ATOM 4954 C CA . PHE A 1 639 ? -14.227 -14.895 11.010 1.00 88.50 639 PHE A CA 1
ATOM 4955 C C . PHE A 1 639 ? -13.161 -14.598 12.074 1.00 88.50 639 PHE A C 1
ATOM 4957 O O . PHE A 1 639 ? -13.280 -15.001 13.231 1.00 88.50 639 PHE A O 1
ATOM 4964 N N . ASN A 1 640 ? -12.093 -13.901 11.688 1.00 89.81 640 ASN A N 1
ATOM 4965 C CA . ASN A 1 640 ? -11.059 -13.485 12.638 1.00 89.81 640 ASN A CA 1
ATOM 4966 C C . ASN A 1 640 ? -11.437 -12.112 13.173 1.00 89.81 640 ASN A C 1
ATOM 4968 O O . ASN A 1 640 ? -11.522 -11.197 12.371 1.00 89.81 640 ASN A O 1
ATOM 4972 N N . VAL A 1 641 ? -11.631 -11.954 14.481 1.00 93.50 641 VAL A N 1
ATOM 4973 C CA . VAL A 1 641 ? -12.000 -10.659 15.073 1.00 93.50 641 VAL A CA 1
ATOM 4974 C C . VAL A 1 641 ? -10.795 -9.722 15.024 1.00 93.50 641 VAL A C 1
ATOM 4976 O O . VAL A 1 641 ? -10.032 -9.678 15.980 1.00 93.50 641 VAL A O 1
ATOM 4979 N N . ALA A 1 642 ? -10.560 -9.031 13.913 1.00 93.62 642 ALA A N 1
ATOM 4980 C CA . ALA A 1 642 ? -9.532 -8.007 13.753 1.00 93.62 642 ALA A CA 1
ATOM 4981 C C . ALA A 1 642 ? -10.197 -6.615 13.777 1.00 93.62 642 ALA A C 1
ATOM 4983 O O . ALA A 1 642 ? -11.283 -6.448 14.334 1.00 93.62 642 ALA A O 1
ATOM 4984 N N . LEU A 1 643 ? -9.553 -5.595 13.200 1.00 93.81 643 LEU A N 1
ATOM 4985 C CA . LEU A 1 643 ? -10.089 -4.228 13.180 1.00 93.81 643 LEU A CA 1
ATOM 4986 C C . LEU A 1 643 ? -11.463 -4.104 12.498 1.00 93.81 643 LEU A C 1
ATOM 4988 O O . LEU A 1 643 ? -12.310 -3.355 12.978 1.00 93.81 643 LEU A O 1
ATOM 4992 N N . CYS A 1 644 ? -11.694 -4.784 11.366 1.00 95.25 644 CYS A N 1
ATOM 4993 C CA . CYS A 1 644 ? -12.903 -4.554 10.568 1.00 95.25 644 CYS A CA 1
ATOM 4994 C C . CYS A 1 644 ? -14.120 -5.183 11.233 1.00 95.25 644 CYS A C 1
ATOM 4996 O O . CYS A 1 644 ? -15.187 -4.573 11.254 1.00 95.25 644 CYS A O 1
ATOM 4998 N N . GLU A 1 645 ? -13.933 -6.347 11.847 1.00 96.81 645 GLU A N 1
ATOM 4999 C CA . GLU A 1 645 ? -14.977 -7.083 12.543 1.00 96.81 645 GLU A CA 1
ATOM 5000 C C . GLU A 1 645 ? -15.441 -6.322 13.782 1.00 96.81 645 GLU A C 1
ATOM 5002 O O . GLU A 1 645 ? -16.643 -6.172 13.987 1.00 96.81 645 GLU A O 1
ATOM 5007 N N . LEU A 1 646 ? -14.501 -5.749 14.544 1.00 97.25 646 LEU A N 1
ATOM 5008 C CA . LEU A 1 646 ? -14.813 -4.859 15.666 1.00 97.25 646 LEU A CA 1
ATOM 5009 C C . LEU A 1 646 ? -15.583 -3.611 15.219 1.00 97.25 646 LEU A C 1
ATOM 5011 O O . LEU A 1 646 ? -16.487 -3.168 15.921 1.00 97.25 646 LEU A O 1
ATOM 5015 N N . ALA A 1 647 ? -15.278 -3.082 14.032 1.00 97.12 647 ALA A N 1
ATOM 5016 C CA . ALA A 1 647 ? -15.945 -1.912 13.465 1.00 97.12 647 ALA A CA 1
ATOM 5017 C C . ALA A 1 647 ? -17.319 -2.201 12.830 1.00 97.12 647 ALA A C 1
ATOM 5019 O O . ALA A 1 647 ? -18.055 -1.260 12.525 1.00 97.12 647 ALA A O 1
ATOM 5020 N N . GLY A 1 648 ? -17.683 -3.471 12.625 1.00 97.12 648 GLY A N 1
ATOM 5021 C CA . GLY A 1 648 ? -18.976 -3.861 12.056 1.00 97.12 648 GLY A CA 1
ATOM 5022 C C . GLY A 1 648 ? -18.928 -4.561 10.694 1.00 97.12 648 GLY A C 1
ATOM 5023 O O . GLY A 1 648 ? -19.983 -4.904 10.171 1.00 97.12 648 GLY A O 1
ATOM 5024 N N . HIS A 1 649 ? -17.752 -4.772 10.103 1.00 97.75 649 HIS A N 1
ATOM 5025 C CA . HIS A 1 649 ? -17.568 -5.445 8.814 1.00 97.75 649 HIS A CA 1
ATOM 5026 C C . HIS A 1 649 ? -16.992 -6.858 9.014 1.00 97.75 649 HIS A C 1
ATOM 5028 O O . HIS A 1 649 ? -15.864 -7.023 9.467 1.00 97.75 649 HIS A O 1
ATOM 5034 N N . LEU A 1 650 ? -17.765 -7.883 8.645 1.00 96.81 650 LEU A N 1
ATOM 5035 C CA . LEU A 1 650 ? -17.476 -9.295 8.892 1.00 96.81 650 LEU A CA 1
ATOM 5036 C C . LEU A 1 650 ? -17.173 -10.070 7.594 1.00 96.81 650 LEU A C 1
ATOM 5038 O O . LEU A 1 650 ? -18.101 -10.559 6.942 1.00 96.81 650 LEU A O 1
ATOM 5042 N N . PRO A 1 651 ? -15.899 -10.255 7.220 1.00 94.69 651 PRO A N 1
ATOM 5043 C CA . PRO A 1 651 ? -15.498 -11.172 6.159 1.00 94.69 651 PRO A CA 1
ATOM 5044 C C . PRO A 1 651 ? -15.581 -12.636 6.619 1.00 94.69 651 PRO A C 1
ATOM 5046 O O . PRO A 1 651 ? -14.688 -13.169 7.285 1.00 94.69 651 PRO A O 1
ATOM 5049 N N . PHE A 1 652 ? -16.646 -13.318 6.213 1.00 95.31 652 PHE A N 1
ATOM 5050 C CA . PHE A 1 652 ? -16.851 -14.742 6.448 1.00 95.31 652 PHE A CA 1
ATOM 5051 C C . PHE A 1 652 ? -16.010 -15.600 5.506 1.00 95.31 652 PHE A C 1
ATOM 5053 O O . PHE A 1 652 ? -15.973 -15.380 4.293 1.00 95.31 652 PHE A O 1
ATOM 5060 N N . LYS A 1 653 ? -15.393 -16.643 6.067 1.00 91.44 653 LYS A N 1
ATOM 5061 C CA . LYS A 1 653 ? -14.551 -17.593 5.320 1.00 91.44 653 LYS A CA 1
ATOM 5062 C C . LYS A 1 653 ? -15.339 -18.764 4.730 1.00 91.44 653 LYS A C 1
ATOM 5064 O O . LYS A 1 653 ? -14.861 -19.424 3.813 1.00 91.44 653 LYS A O 1
ATOM 5069 N N . SER A 1 654 ? -16.530 -19.046 5.262 1.00 92.88 654 SER A N 1
ATOM 5070 C CA . SER A 1 654 ? -17.351 -20.193 4.871 1.00 92.88 654 SER A CA 1
ATOM 5071 C C . SER A 1 654 ? -18.781 -19.763 4.551 1.00 92.88 654 SER A C 1
ATOM 5073 O O . SER A 1 654 ? -19.360 -18.895 5.206 1.00 92.88 654 SER A O 1
ATOM 5075 N N . LYS A 1 655 ? -19.374 -20.408 3.542 1.00 94.62 655 LYS A N 1
ATOM 5076 C CA . LYS A 1 655 ? -20.770 -20.167 3.158 1.00 94.62 655 LYS A CA 1
ATOM 5077 C C . LYS A 1 655 ? -21.743 -20.570 4.273 1.00 94.62 655 LYS A C 1
ATOM 5079 O O . LYS A 1 655 ? -22.728 -19.881 4.499 1.00 94.62 655 LYS A O 1
ATOM 5084 N N . LYS A 1 656 ? -21.448 -21.664 4.984 1.00 94.88 656 LYS A N 1
ATOM 5085 C CA . LYS A 1 656 ? -22.300 -22.194 6.057 1.00 94.88 656 LYS A CA 1
ATOM 5086 C C . LYS A 1 656 ? -22.446 -21.188 7.197 1.00 94.88 656 LYS A C 1
ATOM 5088 O O . LYS A 1 656 ? -23.567 -20.930 7.626 1.00 94.88 656 LYS A O 1
ATOM 5093 N N . ASP A 1 657 ? -21.337 -20.621 7.660 1.00 94.56 657 ASP A N 1
ATOM 5094 C CA . ASP A 1 657 ? -21.359 -19.659 8.765 1.00 94.56 657 ASP A CA 1
ATOM 5095 C C . ASP A 1 657 ? -21.949 -18.328 8.300 1.00 94.56 657 ASP A C 1
ATOM 5097 O O . ASP A 1 657 ? -22.792 -17.752 8.988 1.00 94.56 657 ASP A O 1
ATOM 5101 N N . PHE A 1 658 ? -21.604 -17.904 7.075 1.00 96.31 658 PHE A N 1
ATOM 5102 C CA . PHE A 1 658 ? -22.195 -16.727 6.445 1.00 96.31 658 PHE A CA 1
ATOM 5103 C C . PHE A 1 658 ? -23.717 -16.814 6.350 1.00 96.31 658 PHE A C 1
ATOM 5105 O O . PHE A 1 658 ? -24.361 -15.790 6.503 1.00 96.31 658 PHE A O 1
ATOM 5112 N N . GLU A 1 659 ? -24.313 -17.980 6.099 1.00 96.06 659 GLU A N 1
ATOM 5113 C CA . GLU A 1 659 ? -25.772 -18.125 5.983 1.00 96.06 659 GLU A CA 1
ATOM 5114 C C . GLU A 1 659 ? -26.472 -18.280 7.339 1.00 96.06 659 GLU A C 1
ATOM 5116 O O . GLU A 1 659 ? -27.617 -17.855 7.481 1.00 96.06 659 GLU A O 1
ATOM 5121 N N . ARG A 1 660 ? -25.807 -18.885 8.333 1.00 95.69 660 ARG A N 1
ATOM 5122 C CA . ARG A 1 660 ? -26.449 -19.303 9.591 1.00 95.69 660 ARG A CA 1
ATOM 5123 C C . ARG A 1 660 ? -26.245 -18.351 10.761 1.00 95.69 660 ARG A C 1
ATOM 5125 O O . ARG A 1 660 ? -27.131 -18.284 11.605 1.00 95.69 660 ARG A O 1
ATOM 5132 N N . MET A 1 661 ? -25.110 -17.653 10.838 1.00 95.44 661 MET A N 1
ATOM 5133 C CA . MET A 1 661 ? -24.815 -16.816 12.003 1.00 95.44 661 MET A CA 1
ATOM 5134 C C . MET A 1 661 ? -25.787 -15.639 12.112 1.00 95.44 661 MET A C 1
ATOM 5136 O O . MET A 1 661 ? -26.078 -14.942 11.131 1.00 95.44 661 MET A O 1
ATOM 5140 N N . THR A 1 662 ? -26.276 -15.419 13.324 1.00 96.81 662 THR A N 1
ATOM 5141 C CA . THR A 1 662 ? -27.093 -14.269 13.707 1.00 96.81 662 THR A CA 1
ATOM 5142 C C . THR A 1 662 ? -26.216 -13.144 14.255 1.00 96.81 662 THR A C 1
ATOM 5144 O O . THR A 1 662 ? -25.037 -13.346 14.542 1.00 96.81 662 THR A O 1
ATOM 5147 N N . GLU A 1 663 ? -26.776 -11.940 14.418 1.00 96.19 663 GLU A N 1
ATOM 5148 C CA . GLU A 1 663 ? -26.044 -10.849 15.077 1.00 96.19 663 GLU A CA 1
ATOM 5149 C C . GLU A 1 663 ? -25.650 -11.217 16.515 1.00 96.19 663 GLU A C 1
ATOM 5151 O O . GLU A 1 663 ? -24.555 -10.877 16.951 1.00 96.19 663 GLU A O 1
ATOM 5156 N N . LYS A 1 664 ? -26.499 -11.963 17.232 1.00 96.56 664 LYS A N 1
ATOM 5157 C CA . LYS A 1 664 ? -26.193 -12.423 18.588 1.00 96.56 664 LYS A CA 1
ATOM 5158 C C . LYS A 1 664 ? -24.947 -13.312 18.610 1.00 96.56 664 LYS A C 1
ATOM 5160 O O . LYS A 1 664 ? -24.038 -13.044 19.383 1.00 96.56 664 LYS A O 1
ATOM 5165 N N . ASP A 1 665 ? -24.875 -14.295 17.710 1.00 96.12 665 ASP A N 1
ATOM 5166 C CA . ASP A 1 665 ? -23.712 -15.191 17.623 1.00 96.12 665 ASP A CA 1
ATOM 5167 C C . ASP A 1 665 ? -22.424 -14.407 17.324 1.00 96.12 665 ASP A C 1
ATOM 5169 O O . ASP A 1 665 ? -21.356 -14.718 17.843 1.00 96.12 665 ASP A O 1
ATOM 5173 N N . VAL A 1 666 ? -22.516 -13.365 16.490 1.00 96.38 666 VAL A N 1
ATOM 5174 C CA . VAL A 1 666 ? -21.388 -12.472 16.192 1.00 96.38 666 VAL A CA 1
ATOM 5175 C C . VAL A 1 666 ? -20.948 -11.696 17.426 1.00 96.38 666 VAL A C 1
ATOM 5177 O O . VAL A 1 666 ? -19.748 -11.614 17.682 1.00 96.38 666 VAL A O 1
ATOM 5180 N N . VAL A 1 667 ? -21.894 -11.116 18.168 1.00 95.81 667 VAL A N 1
ATOM 5181 C CA . VAL A 1 667 ? -21.604 -10.364 19.395 1.00 95.81 667 VAL A CA 1
ATOM 5182 C C . VAL A 1 667 ? -20.927 -11.270 20.419 1.00 95.81 667 VAL A C 1
ATOM 5184 O O . VAL A 1 667 ? -19.899 -10.879 20.964 1.00 95.81 667 VAL A O 1
ATOM 5187 N N . ASP A 1 668 ? -21.422 -12.495 20.604 1.00 94.81 668 ASP A N 1
ATOM 5188 C CA . ASP A 1 668 ? -20.829 -13.477 21.517 1.00 94.81 668 ASP A CA 1
ATOM 5189 C C . ASP A 1 668 ? -19.379 -13.814 21.110 1.00 94.81 668 ASP A C 1
ATOM 5191 O O . ASP A 1 668 ? -18.471 -13.825 21.948 1.00 94.81 668 ASP A O 1
ATOM 5195 N N . VAL A 1 669 ? -19.124 -14.008 19.807 1.00 95.12 669 VAL A N 1
ATOM 5196 C CA . VAL A 1 669 ? -17.763 -14.222 19.286 1.00 95.12 669 VAL A CA 1
ATOM 5197 C C . VAL A 1 669 ? -16.881 -13.001 19.538 1.00 95.12 669 VAL A C 1
ATOM 5199 O O . VAL A 1 669 ? -15.773 -13.161 20.039 1.00 95.12 669 VAL A O 1
ATOM 5202 N N . ILE A 1 670 ? -17.337 -11.786 19.227 1.00 95.50 670 ILE A N 1
ATOM 5203 C CA . ILE A 1 670 ? -16.546 -10.561 19.427 1.00 95.50 670 ILE A CA 1
ATOM 5204 C C . ILE A 1 670 ? -16.225 -10.353 20.907 1.00 95.50 670 ILE A C 1
ATOM 5206 O O . ILE A 1 670 ? -15.073 -10.073 21.242 1.00 95.50 670 ILE A O 1
ATOM 5210 N N . GLN A 1 671 ? -17.207 -10.548 21.787 1.00 94.88 671 GLN A N 1
ATOM 5211 C CA . GLN A 1 671 ? -17.048 -10.372 23.227 1.00 94.88 671 GLN A CA 1
ATOM 5212 C C . GLN A 1 671 ? -15.972 -11.298 23.802 1.00 94.88 671 GLN A C 1
ATOM 5214 O O . GLN A 1 671 ? -15.237 -10.877 24.689 1.00 94.88 671 GLN A O 1
ATOM 5219 N N . SER A 1 672 ? -15.802 -12.508 23.253 1.00 94.00 672 SER A N 1
ATOM 5220 C CA . SER A 1 672 ? -14.747 -13.441 23.690 1.00 94.00 672 SER A CA 1
ATOM 5221 C C . SER A 1 672 ? -13.314 -12.937 23.467 1.00 94.00 672 SER A C 1
ATOM 5223 O O . SER A 1 672 ? -12.367 -13.509 24.006 1.00 94.00 672 SER A O 1
ATOM 5225 N N . TYR A 1 673 ? -13.148 -11.879 22.671 1.00 95.12 673 TYR A N 1
ATOM 5226 C CA . TYR A 1 673 ? -11.858 -11.253 22.414 1.00 95.12 673 TYR A CA 1
ATOM 5227 C C . TYR A 1 673 ? -11.660 -9.919 23.132 1.00 95.12 673 TYR A C 1
ATOM 5229 O O . TYR A 1 673 ? -10.521 -9.462 23.196 1.00 95.12 673 TYR A O 1
ATOM 5237 N N . LEU A 1 674 ? -12.721 -9.273 23.617 1.00 95.88 674 LEU A N 1
ATOM 5238 C CA . LEU A 1 674 ? -12.631 -7.996 24.328 1.00 95.88 674 LEU A CA 1
ATOM 5239 C C . LEU A 1 674 ? -12.170 -8.208 25.772 1.00 95.88 674 LEU A C 1
ATOM 5241 O O . LEU A 1 674 ? -12.279 -9.308 26.307 1.00 95.88 674 LEU A O 1
ATOM 5245 N N . LEU A 1 675 ? -11.658 -7.149 26.405 1.00 96.50 675 LEU A N 1
ATOM 5246 C CA . LEU A 1 675 ? -11.368 -7.191 27.838 1.00 96.50 675 LEU A CA 1
ATOM 5247 C C . LEU A 1 675 ? -12.662 -7.436 28.641 1.00 96.50 675 LEU A C 1
ATOM 5249 O O . LEU A 1 675 ? -13.718 -6.917 28.257 1.00 96.50 675 LEU A O 1
ATOM 5253 N N . PRO A 1 676 ? -12.596 -8.187 29.756 1.00 96.19 676 PRO A N 1
ATOM 5254 C CA . PRO A 1 676 ? -13.676 -8.238 30.735 1.00 96.19 676 PRO A CA 1
ATOM 5255 C C . PRO A 1 676 ? -14.083 -6.832 31.191 1.00 96.19 676 PRO A C 1
ATOM 5257 O O . PRO A 1 676 ? -13.257 -5.922 31.229 1.00 96.19 676 PRO A O 1
ATOM 5260 N N . GLU A 1 677 ? -15.353 -6.646 31.551 1.00 94.25 677 GLU A N 1
ATOM 5261 C CA . GLU A 1 677 ? -15.904 -5.316 31.850 1.00 94.25 677 GLU A CA 1
ATOM 5262 C C . GLU A 1 677 ? -15.172 -4.605 33.003 1.00 94.25 677 GLU A C 1
ATOM 5264 O O . GLU A 1 677 ? -14.869 -3.417 32.886 1.00 94.25 677 GLU A O 1
ATOM 5269 N N . ASP A 1 678 ? -14.813 -5.342 34.058 1.00 96.19 678 ASP A N 1
ATOM 5270 C CA . ASP A 1 678 ? -14.065 -4.812 35.205 1.00 96.19 678 ASP A CA 1
ATOM 5271 C C . ASP A 1 678 ? -12.652 -4.353 34.807 1.00 96.19 678 ASP A C 1
ATOM 5273 O O . ASP A 1 678 ? -12.233 -3.246 35.151 1.00 96.19 678 ASP A O 1
ATOM 5277 N N . GLU A 1 679 ? -11.937 -5.168 34.020 1.00 97.12 679 GLU A N 1
ATOM 5278 C CA . GLU A 1 679 ? -10.598 -4.837 33.509 1.00 97.12 679 GLU A CA 1
ATOM 5279 C C . GLU A 1 679 ? -10.647 -3.634 32.559 1.00 97.12 679 GLU A C 1
ATOM 5281 O O . GLU A 1 679 ? -9.810 -2.734 32.640 1.00 97.12 679 GLU A O 1
ATOM 5286 N N . PHE A 1 680 ? -11.655 -3.575 31.683 1.00 97.50 680 PHE A N 1
ATOM 5287 C CA . PHE A 1 680 ? -11.860 -2.437 30.792 1.00 97.50 680 PHE A CA 1
ATOM 5288 C C . PHE A 1 680 ? -12.152 -1.153 31.578 1.00 97.50 680 PHE A C 1
ATOM 5290 O O . PHE A 1 680 ? -11.630 -0.092 31.239 1.00 97.50 680 PHE A O 1
ATOM 5297 N N . HIS A 1 681 ? -12.964 -1.229 32.637 1.00 97.00 681 HIS A N 1
ATOM 5298 C CA . HIS A 1 681 ? -13.268 -0.068 33.469 1.00 97.00 681 HIS A CA 1
ATOM 5299 C C . HIS A 1 681 ? -12.045 0.422 34.254 1.00 97.00 681 HIS A C 1
ATOM 5301 O O . HIS A 1 681 ? -11.827 1.629 34.350 1.00 97.00 681 HIS A O 1
ATOM 5307 N N . GLN A 1 682 ? -11.214 -0.492 34.760 1.00 97.75 682 GLN A N 1
ATOM 5308 C CA . GLN A 1 682 ? -9.946 -0.138 35.395 1.00 97.75 682 GLN A CA 1
ATOM 5309 C C . GLN A 1 682 ? -8.995 0.551 34.404 1.00 97.75 682 GLN A C 1
ATOM 5311 O O . GLN A 1 682 ? -8.435 1.601 34.720 1.00 97.75 682 GLN A O 1
ATOM 5316 N N . LEU A 1 683 ? -8.860 0.007 33.191 1.00 98.00 683 LEU A N 1
ATOM 5317 C CA . LEU A 1 683 ? -8.045 0.603 32.131 1.00 98.00 683 LEU A CA 1
ATOM 5318 C C . LEU A 1 683 ? -8.556 1.995 31.724 1.00 98.00 683 LEU A C 1
ATOM 5320 O O . LEU A 1 683 ? -7.765 2.909 31.507 1.00 98.00 683 LEU A O 1
ATOM 5324 N N . GLU A 1 684 ? -9.877 2.178 31.644 1.00 97.75 684 GLU A N 1
ATOM 5325 C CA . GLU A 1 684 ? -10.506 3.479 31.383 1.00 97.75 684 GLU A CA 1
ATOM 5326 C C . GLU A 1 684 ? -10.103 4.527 32.430 1.00 97.75 684 GLU A C 1
ATOM 5328 O O . GLU A 1 684 ? -9.758 5.653 32.060 1.00 97.75 684 GLU A O 1
ATOM 5333 N N . GLN A 1 685 ? -10.113 4.167 33.718 1.00 97.19 685 GLN A N 1
ATOM 5334 C CA . GLN A 1 685 ? -9.691 5.062 34.800 1.00 97.19 685 GLN A CA 1
ATOM 5335 C C . GLN A 1 685 ? -8.202 5.409 34.682 1.00 97.19 685 GLN A C 1
ATOM 5337 O O . GLN A 1 685 ? -7.855 6.589 34.665 1.00 97.19 685 GLN A O 1
ATOM 5342 N N . GLN A 1 686 ? -7.342 4.404 34.495 1.00 97.62 686 GLN A N 1
ATOM 5343 C CA . GLN A 1 686 ? -5.893 4.588 34.356 1.00 97.62 686 GLN A CA 1
ATOM 5344 C C . GLN A 1 686 ? -5.523 5.488 33.172 1.00 97.62 686 GLN A C 1
ATOM 5346 O O . GLN A 1 686 ? -4.714 6.400 33.319 1.00 97.62 686 GLN A O 1
ATOM 5351 N N . LEU A 1 687 ? -6.137 5.273 32.004 1.00 97.44 687 LEU A N 1
ATOM 5352 C CA . LEU A 1 687 ? -5.903 6.105 30.822 1.00 97.44 687 LEU A CA 1
ATOM 5353 C C . LEU A 1 687 ? -6.413 7.533 31.016 1.00 97.44 687 LEU A C 1
ATOM 5355 O O . LEU A 1 687 ? -5.766 8.482 30.575 1.00 97.44 687 LEU A O 1
ATOM 5359 N N . THR A 1 688 ? -7.557 7.702 31.681 1.00 96.31 688 THR A N 1
ATOM 5360 C CA . THR A 1 688 ? -8.103 9.034 31.968 1.00 96.31 688 THR A CA 1
ATOM 5361 C C . THR A 1 688 ? -7.175 9.809 32.902 1.00 96.31 688 THR A C 1
ATOM 5363 O O . THR A 1 688 ? -6.862 10.962 32.620 1.00 96.31 688 THR A O 1
ATOM 5366 N N . GLU A 1 689 ? -6.682 9.179 33.970 1.00 95.62 689 GLU A N 1
ATOM 5367 C CA . GLU A 1 689 ? -5.696 9.776 34.878 1.00 95.62 689 GLU A CA 1
ATOM 5368 C C . GLU A 1 689 ? -4.381 10.095 34.156 1.00 95.62 689 GLU A C 1
ATOM 5370 O O . GLU A 1 689 ? -3.868 11.207 34.276 1.00 95.62 689 GLU A O 1
ATOM 5375 N N . HIS A 1 690 ? -3.876 9.161 33.344 1.00 95.00 690 HIS A N 1
ATOM 5376 C CA . HIS A 1 690 ? -2.654 9.347 32.565 1.00 95.00 690 HIS A CA 1
ATOM 5377 C C . HIS A 1 690 ? -2.734 10.583 31.658 1.00 95.00 690 HIS A C 1
ATOM 5379 O O . HIS A 1 690 ? -1.832 11.418 31.683 1.00 95.00 690 HIS A O 1
ATOM 5385 N N . LEU A 1 691 ? -3.841 10.740 30.924 1.00 94.38 691 LEU A N 1
ATOM 5386 C CA . LEU A 1 691 ? -4.050 11.862 30.004 1.00 94.38 691 LEU A CA 1
ATOM 5387 C C . LEU A 1 691 ? -4.283 13.211 30.702 1.00 94.38 691 LEU A C 1
ATOM 5389 O O . LEU A 1 691 ? -4.039 14.260 30.103 1.00 94.38 691 LEU A O 1
ATOM 5393 N N . LEU A 1 692 ? -4.773 13.204 31.945 1.00 90.94 692 LEU A N 1
ATOM 5394 C CA . LEU A 1 692 ? -4.920 14.416 32.759 1.00 90.94 692 LEU A CA 1
ATOM 5395 C C . LEU A 1 692 ? -3.579 14.890 33.336 1.00 90.94 692 LEU A C 1
ATOM 5397 O O . LEU A 1 692 ? -3.417 16.080 33.601 1.00 90.94 692 LEU A O 1
ATOM 5401 N N . CYS A 1 693 ? -2.626 13.976 33.535 1.00 84.56 693 CYS A N 1
ATOM 5402 C CA . CYS A 1 693 ? -1.288 14.288 34.037 1.00 84.56 693 CYS A CA 1
ATOM 5403 C C . CYS A 1 693 ? -0.261 14.609 32.934 1.00 84.56 693 CYS A C 1
ATOM 5405 O O . CYS A 1 693 ? 0.806 15.131 33.261 1.00 84.56 693 CYS A O 1
ATOM 5407 N N . SER A 1 694 ? -0.557 14.273 31.672 1.00 72.44 694 SER A N 1
ATOM 5408 C CA . SER A 1 694 ? 0.335 14.391 30.500 1.00 72.44 694 SER A CA 1
ATOM 5409 C C . SER A 1 694 ? 0.281 15.728 29.764 1.00 72.44 694 SER A C 1
ATOM 5411 O O . SER A 1 694 ? -0.853 16.190 29.457 1.00 72.44 694 SER A O 1
#

InterPro domains:
  IPR000408 Regulator of chromosome condensation, RCC1 [PF00415] (186-234)
  IPR000408 Regulator of chromosome condensation, RCC1 [PR00633] (187-203)
  IPR000408 Regulator of chromosome condensation, RCC1 [PR00633] (221-234)
  IPR000408 Regulator of chromosome condensation, RCC1 [PR00633] (240-256)
  IPR000408 Regulator of chromosome condensation, RCC1 [PS00626] (224-234)
  IPR000408 Regulator of chromosome condensation, RCC1 [PS00626] (315-325)
  IPR000408 Regulator of chromosome condensation, RCC1 [PS50012] (186-237)
  IPR000408 Regulator of chromosome condensation, RCC1 [PS50012] (238-328)
  IPR009091 Regulator of chromosome condensation 1/beta-lactamase-inhibitor protein II [G3DSA:2.130.10.30] (141-358)
  IPR009091 Regulator of chromosome condensation 1/beta-lactamase-inhibitor protein II [SSF50985] (163-329)
  IPR026506 GDP-L-galactose/GDP-D-glucose phosphorylase [PTHR20884] (316-692)
  IPR058865 GDPGP1-like, C-terminal domain [PF26216] (553-691)
  IPR058866 GDPGP1-like, N-terminal domain [PF26217] (361-532)